Protein AF-0000000083613100 (afdb_homodimer)

Radius of gyration: 30.92 Å; Cα contacts (8 Å, |Δi|>4): 1248; chains: 2; bounding box: 52×83×76 Å

Solvent-accessible surface area (backbone atoms only — not comparable to full-atom values): 35142 Å² total; per-residue (Å²): 84,44,52,25,60,31,28,33,54,62,70,62,57,34,44,69,66,48,49,52,54,50,50,53,39,46,33,73,80,54,63,74,85,48,59,84,34,21,65,67,31,42,52,52,51,52,51,52,50,52,49,50,63,70,57,37,67,88,26,70,76,56,47,46,48,36,51,52,37,32,59,75,71,59,33,40,35,40,19,44,22,39,60,48,69,30,19,52,89,39,50,68,63,48,61,70,55,36,42,48,74,46,82,67,61,6,48,52,44,38,53,48,46,62,43,36,30,75,40,54,58,67,58,52,52,53,50,55,61,70,44,27,64,63,35,42,76,72,63,25,42,57,36,45,40,34,34,37,71,55,52,94,91,39,60,68,62,50,52,58,71,59,53,95,57,89,41,16,33,33,34,30,32,71,58,52,60,92,22,40,52,68,80,38,78,94,49,46,71,57,57,77,77,48,60,55,63,60,50,52,52,52,50,49,52,50,53,41,50,49,51,70,62,69,77,43,56,26,41,43,42,80,57,53,76,38,42,79,59,67,63,60,69,64,79,78,40,48,67,59,45,47,52,42,29,50,46,26,43,76,59,70,31,30,32,40,44,27,42,38,37,33,80,74,37,84,47,53,42,40,18,45,44,73,68,50,42,52,48,28,53,75,64,59,45,48,38,30,44,29,17,58,18,60,46,40,75,37,52,52,50,60,47,67,59,51,51,51,52,40,44,76,71,67,48,54,57,31,51,40,62,53,72,67,36,80,43,78,38,54,43,66,131,83,42,53,24,61,31,30,34,55,63,71,62,58,35,44,69,65,48,48,53,53,50,51,52,38,46,34,73,79,56,63,73,86,47,60,85,34,21,66,67,30,42,53,52,50,52,50,51,50,51,50,48,63,70,57,38,65,87,26,69,76,56,48,46,47,36,51,52,38,32,58,75,70,56,34,41,36,42,19,43,21,41,58,46,70,32,17,51,89,41,48,67,64,49,61,69,57,36,41,49,74,46,81,67,62,5,47,51,45,38,52,48,48,62,42,37,31,74,41,52,60,68,58,53,53,52,52,54,61,71,44,28,64,63,35,42,76,70,64,26,44,57,38,47,40,35,34,36,72,56,51,95,90,39,59,68,63,49,53,58,71,60,53,95,59,88,42,16,35,32,32,30,32,71,57,52,60,96,22,42,53,68,79,37,77,92,50,46,71,58,59,78,77,48,61,53,66,60,50,50,51,53,50,49,52,49,52,39,51,50,51,68,63,68,76,43,55,26,40,45,41,80,56,54,76,38,43,80,58,68,62,61,68,64,78,78,41,48,68,60,45,47,51,42,29,51,44,27,43,74,58,69,32,31,33,38,43,27,42,38,38,34,79,73,37,83,48,51,43,41,17,46,44,73,70,48,42,52,47,26,52,76,65,59,45,48,39,29,44,28,18,56,16,60,46,41,74,36,52,52,50,60,46,68,59,50,50,51,52,39,44,76,69,68,48,53,56,31,51,42,62,52,72,65,36,78,43,79,38,52,44,66,134

Foldseek 3Di:
DFAAAAEELFDDPPDVVSLVVQLVLCCVPVNDPDDPPDPVSVVVSVVSVVVDVVQGSLHPVQVVLLLVLCVVVVHQEYHYEHEPLQAPLCVVVLPVQAQLDDPPQNVVVVVRSVSRNDDHPVSLLVSQVVCQVVSVVVRHGYFYEYEYEDGVVC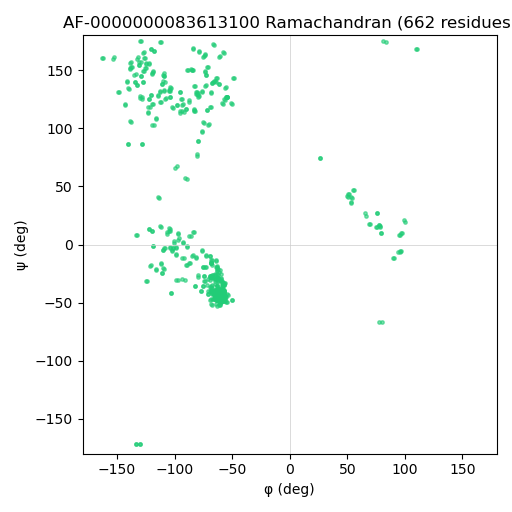LVVRLVVPPPGQGQWYEYEHQDDRNGRCLDPVCVCVLVVDDQVVSQLSLLVRLLVSLVSLSGQAYELSRCNCLAPSHDDVVVCLVSLLVSLLSCVVSVHAYEFEQCSLPPGDSNAIRPHPSSVVSNVVSPHAYAYHHNYNHSNSGCPCSVVVLVVCVVVPNFWHWDTGSHDTDTDGSPD/DFAAAAEELFDDPPDVVSLVVQLVLCCVPVNDPDDPPDPVSVVVSVVSVVVDVVQGSLHPVQVVLLLVLCVVVVHQEYHYEHEPLQAPLCVVVLPVQAQLDDPPQNVVVVVRSVSRNDDHPVSLLVSQVVCQVVSVVVRHGYFYEYEYEDGVVCLVVRLVVPPPGQGLWYEYEHQDDRNGRCLDPVCVCVLVVDDQVVSQLSLLVRLLVSLVSLSGQAYELSRCNCLAPSHDDVVVCLVSLLVSLLSCVVSVHAYEFEQCSLPPGPSNAIRPHPSSVVSNVVSPHAYAYHHNYNHSNSGCPCSVVVLVVCVVVPHFWHWDTGSHDTDTDGSPD

Organism: NCBI:txid2304605

Secondary structure (DSSP, 8-state):
-EEEEEEE----S--HHHHHHHHHHHHHHS---SPTTSHHHHHHHHHHHHHHHHH-SSSHHHHHHHHHHHHHHTEEEEEEE-BGGGBGGGHHHHHHHS--SSTTHHHHHHHHHHHH--B-HHHHHHHHHHHHHHHHHTT-EEEE--EEE--TT-HHHHHHHHTTS--S--EEE--EETTEETT-GGGGGGGGGS-HHHHHHHHHHHHHHHHHTT--SEE--TTGGGGGS----GGGGHHHHHHHHHHHHHTT-EEEEB-HHHHHSTT---BS-HHHHHHHHHHT--EEE---BSSGGGTTTTHHHHHHHHHHTT--EEEEEETTEEEEEES--/-EEEEEEE----S--HHHHHHHHHHHHHHS---SPTTSHHHHHHHHHHHHHHHHH-SSSHHHHHHHHHHHHHHTEEEEEEE-BGGGBGGGHHHHHHHS--SSTTHHHHHHHHHHHH--B-HHHHHHHHHHHHHHHHHTT-EEEE--EEE--TT-HHHHHHHHTTS--S--EEE--EETTEETT-GGGGGGGGGS-HHHHHHHHHHHHHHHHHTT--SEE--TTGGGGGS----GGGGHHHHHHHHHHHHHTT-EEEEB-HHHHHSTT---BS-HHHHHHHHHHT--EEE---BSSGGGTTTTHHHHHHHHHHTT--EEEEEETTEEEEEES--

pLDDT: mean 97.11, std 2.58, range [65.56, 98.88]

InterPro domains:
  IPR004013 PHP domain [PF02811] (65-258)
  IPR010140 Histidinol phosphate phosphatase, HisJ [PTHR21039] (51-327)
  IPR010140 Histidinol phosphate phosphatase, HisJ [TIGR01856] (63-305)
  IPR016195 Polymerase/histidinol phosphatase-like [SSF89550] (66-331)

Sequence (666 aa):
MKVDYHIHLEEGPYSLSLVEKTLKAMAWYEPNEEMHHSKKWLEKSIAIMSKRLAEGEYSQWWLDFYLKEAITKGIKEVGIVDHLYRFKETKDYFTKYMDVESTEVGTKQAKWLDQVMVRSLPDFVEFIQSQKERWASKGVQLKLGMEADYFVGGEAELESLLEGYDFDYIIGSVHFNNGWGFDNPELQHKFQEHDLHALYKDHFETVKKAAESNLFDFIAHLDNMKVFNYRPDEASLIEMYKEVARVLVEQDIATEINPGLYYRYPVKEMCPSAQFLDVLLAEGVKFTMSSDSHFPNDLGIYSNEIKEMLVKRGVTEIATFEKRQRIMKPLVDMKVDYHIHLEEGPYSLSLVEKTLKAMAWYEPNEEMHHSKKWLEKSIAIMSKRLAEGEYSQWWLDFYLKEAITKGIKEVGIVDHLYRFKETKDYFTKYMDVESTEVGTKQAKWLDQVMVRSLPDFVEFIQSQKERWASKGVQLKLGMEADYFVGGEAELESLLEGYDFDYIIGSVHFNNGWGFDNPELQHKFQEHDLHALYKDHFETVKKAAESNLFDFIAHLDNMKVFNYRPDEASLIEMYKEVARVLVEQDIATEINPGLYYRYPVKEMCPSAQFLDVLLAEGVKFTMSSDSHFPNDLGIYSNEIKEMLVKRGVTEIATFEKRQRIMKPLVD

Structure (mmCIF, N/CA/C/O backbone):
data_AF-0000000083613100-model_v1
#
loop_
_entity.id
_entity.type
_entity.pdbx_description
1 polymer Histidinol-phosphatase
#
loop_
_atom_site.group_PDB
_atom_site.id
_atom_site.type_symbol
_atom_site.label_atom_id
_atom_site.label_alt_id
_atom_site.label_comp_id
_atom_site.label_asym_id
_atom_site.label_entity_id
_atom_site.label_seq_id
_atom_site.pdbx_PDB_ins_code
_atom_site.Cartn_x
_atom_site.Cartn_y
_atom_site.Cartn_z
_atom_site.occupancy
_atom_site.B_iso_or_equiv
_atom_site.auth_seq_id
_atom_site.auth_comp_id
_atom_site.auth_asym_id
_atom_site.auth_atom_id
_atom_site.pdbx_PDB_model_num
ATOM 1 N N . MET A 1 1 ? -4.531 22.047 31.219 1 91.56 1 MET A N 1
ATOM 2 C CA . MET A 1 1 ? -5.5 21.672 30.188 1 91.56 1 MET A CA 1
ATOM 3 C C . MET A 1 1 ? -4.793 21.172 28.938 1 91.56 1 MET A C 1
ATOM 5 O O . MET A 1 1 ? -3.656 21.562 28.672 1 91.56 1 MET A O 1
ATOM 9 N N . LYS A 1 2 ? -5.332 20.266 28.234 1 94.94 2 LYS A N 1
ATOM 10 C CA . LYS A 1 2 ? -4.832 19.781 26.953 1 94.94 2 LYS A CA 1
ATOM 11 C C . LYS A 1 2 ? -5.66 20.344 25.797 1 94.94 2 LYS A C 1
ATOM 13 O O . LYS A 1 2 ? -6.895 20.359 25.875 1 94.94 2 LYS A O 1
ATOM 18 N N . VAL A 1 3 ? -4.969 20.797 24.812 1 98.31 3 VAL A N 1
ATOM 19 C CA . VAL A 1 3 ? -5.629 21.281 23.594 1 98.31 3 VAL A CA 1
ATOM 20 C C . VAL A 1 3 ? -4.953 20.688 22.359 1 98.31 3 VAL A C 1
ATOM 22 O O . VAL A 1 3 ? -3.855 20.125 22.453 1 98.31 3 VAL A O 1
ATOM 25 N N . ASP A 1 4 ? -5.594 20.672 21.266 1 98.69 4 ASP A N 1
ATOM 26 C CA . ASP A 1 4 ? -5.059 20.359 19.953 1 98.69 4 ASP A CA 1
ATOM 27 C C . ASP A 1 4 ? -5.594 21.312 18.891 1 98.69 4 ASP A C 1
ATOM 29 O O . ASP A 1 4 ? -6.738 21.188 18.453 1 98.69 4 ASP A O 1
ATOM 33 N N . TYR A 1 5 ? -4.805 22.219 18.453 1 98.75 5 TYR A N 1
ATOM 34 C CA . TYR A 1 5 ? -5.293 23.312 17.625 1 98.75 5 TYR A CA 1
ATOM 35 C C . TYR A 1 5 ? -4.914 23.094 16.172 1 98.75 5 TYR A C 1
ATOM 37 O O . TYR A 1 5 ? -5.059 24 15.344 1 98.75 5 TYR A O 1
ATOM 45 N N . HIS A 1 6 ? -4.43 21.906 15.773 1 98.69 6 HIS A N 1
ATOM 46 C CA . HIS A 1 6 ? -3.986 21.641 14.406 1 98.69 6 HIS A CA 1
ATOM 47 C C . HIS A 1 6 ? -4.398 20.25 13.945 1 98.69 6 HIS A C 1
ATOM 49 O O . HIS A 1 6 ? -3.598 19.312 13.984 1 98.69 6 HIS A O 1
ATOM 55 N N . ILE A 1 7 ? -5.574 20.188 13.43 1 98.38 7 ILE A N 1
ATOM 56 C CA . ILE A 1 7 ? -6.164 18.953 12.953 1 98.38 7 ILE A CA 1
ATOM 57 C C . ILE A 1 7 ? -6.781 19.156 11.578 1 98.38 7 ILE A C 1
ATOM 59 O O . ILE A 1 7 ? -7.461 20.156 11.336 1 98.38 7 ILE A O 1
ATOM 63 N N . HIS A 1 8 ? -6.574 18.234 10.734 1 98.25 8 HIS A N 1
ATOM 64 C CA . HIS A 1 8 ? -7.094 18.344 9.375 1 98.25 8 HIS A CA 1
ATOM 65 C C . HIS A 1 8 ? -8.227 17.359 9.141 1 98.25 8 HIS A C 1
ATOM 67 O O . HIS A 1 8 ? -8.203 16.234 9.664 1 98.25 8 HIS A O 1
ATOM 73 N N . LEU A 1 9 ? -9.18 17.766 8.359 1 97.44 9 LEU A N 1
ATOM 74 C CA . LEU A 1 9 ? -10.172 16.844 7.809 1 97.44 9 LEU A CA 1
ATOM 75 C C . LEU A 1 9 ? -9.844 16.5 6.359 1 97.44 9 LEU A C 1
ATOM 77 O O . LEU A 1 9 ? -10.523 15.672 5.746 1 97.44 9 LEU A O 1
ATOM 81 N N . GLU A 1 10 ? -8.781 17.156 5.879 1 93.62 10 GLU A N 1
ATOM 82 C CA . GLU A 1 10 ? -8.398 17.047 4.473 1 93.62 10 GLU A CA 1
ATOM 83 C C . GLU A 1 10 ? -8.188 15.594 4.066 1 93.62 10 GLU A C 1
ATOM 85 O O . GLU A 1 10 ? -7.629 14.805 4.836 1 93.62 10 GLU A O 1
ATOM 90 N N . GLU A 1 11 ? -8.758 15.344 2.91 1 88.38 11 GLU A N 1
ATOM 91 C CA . GLU A 1 11 ? -8.531 14.055 2.266 1 88.38 11 GLU A CA 1
ATOM 92 C C . GLU A 1 11 ? -7.852 14.227 0.91 1 88.38 11 GLU A C 1
ATOM 94 O O . GLU A 1 11 ? -8 15.266 0.263 1 88.38 11 GLU A O 1
ATOM 99 N N . GLY A 1 12 ? -7.043 13.234 0.553 1 84.81 12 GLY A N 1
ATOM 100 C CA . GLY A 1 12 ? -6.426 13.219 -0.764 1 84.81 12 GLY A CA 1
ATOM 101 C C . GLY A 1 12 ? -4.93 13.469 -0.726 1 84.81 12 GLY A C 1
ATOM 102 O O . GLY A 1 12 ? -4.406 13.992 0.261 1 84.81 12 GLY A O 1
ATOM 103 N N . PRO A 1 13 ? -4.383 13.219 -1.803 1 92.75 13 PRO A N 1
ATOM 104 C CA . PRO A 1 13 ? -4.91 12.508 -2.973 1 92.75 13 PRO A CA 1
ATOM 105 C C . PRO A 1 13 ? -5.555 11.172 -2.611 1 92.75 13 PRO A C 1
ATOM 107 O O . PRO A 1 13 ? -5.176 10.547 -1.616 1 92.75 13 PRO A O 1
ATOM 110 N N . TYR A 1 14 ? -6.609 10.867 -3.311 1 95.56 14 TYR A N 1
ATOM 111 C CA . TYR A 1 14 ? -7.355 9.641 -3.07 1 95.56 14 TYR A CA 1
ATOM 112 C C . TYR A 1 14 ? -6.617 8.43 -3.639 1 95.56 14 TYR A C 1
ATOM 114 O O . TYR A 1 14 ? -6.742 8.125 -4.828 1 95.56 14 TYR A O 1
ATOM 122 N N . SER A 1 15 ? -5.891 7.75 -2.756 1 94.12 15 SER A N 1
ATOM 123 C CA . SER A 1 15 ? -5.008 6.645 -3.096 1 94.12 15 SER A CA 1
ATOM 124 C C . SER A 1 15 ? -5.273 5.43 -2.211 1 94.12 15 SER A C 1
ATOM 126 O O . SER A 1 15 ? -6.09 5.496 -1.289 1 94.12 15 SER A O 1
ATOM 128 N N . LEU A 1 16 ? -4.598 4.352 -2.502 1 93.31 16 LEU A N 1
ATOM 129 C CA . LEU A 1 16 ? -4.719 3.172 -1.653 1 93.31 16 LEU A CA 1
ATOM 130 C C . LEU A 1 16 ? -4.082 3.414 -0.289 1 93.31 16 LEU A C 1
ATOM 132 O O . LEU A 1 16 ? -4.504 2.828 0.71 1 93.31 16 LEU A O 1
ATOM 136 N N . SER A 1 17 ? -3.119 4.293 -0.315 1 93.56 17 SER A N 1
ATOM 137 C CA . SER A 1 17 ? -2.564 4.703 0.97 1 93.56 17 SER A CA 1
ATOM 138 C C . SER A 1 17 ? -3.621 5.375 1.841 1 93.56 17 SER A C 1
ATOM 140 O O . SER A 1 17 ? -3.688 5.125 3.047 1 93.56 17 SER A O 1
ATOM 142 N N . LEU A 1 18 ? -4.375 6.199 1.241 1 95.25 18 LEU A N 1
ATOM 143 C CA . LEU A 1 18 ? -5.473 6.82 1.972 1 95.25 18 LEU A CA 1
ATOM 144 C C . LEU A 1 18 ? -6.441 5.766 2.496 1 95.25 18 LEU A C 1
ATOM 146 O O . LEU A 1 18 ? -6.934 5.875 3.623 1 95.25 18 LEU A O 1
ATOM 150 N N . VAL A 1 19 ? -6.699 4.762 1.677 1 96.38 19 VAL A N 1
ATOM 151 C CA . VAL A 1 19 ? -7.59 3.68 2.084 1 96.38 19 VAL A CA 1
ATOM 152 C C . VAL A 1 19 ? -7.02 2.979 3.316 1 96.38 19 VAL A C 1
ATOM 154 O O . VAL A 1 19 ? -7.73 2.768 4.301 1 96.38 19 VAL A O 1
ATOM 157 N N . GLU A 1 20 ? -5.781 2.637 3.217 1 95.81 20 GLU A N 1
ATOM 158 C CA . GLU A 1 20 ? -5.117 1.958 4.324 1 95.81 20 GLU A CA 1
ATOM 159 C C . GLU A 1 20 ? -5.215 2.775 5.609 1 95.81 20 GLU A C 1
ATOM 161 O O . GLU A 1 20 ? -5.551 2.24 6.668 1 95.81 20 GLU A O 1
ATOM 166 N N . LYS A 1 21 ? -4.941 4.051 5.57 1 95.94 21 LYS A N 1
ATOM 167 C CA . LYS A 1 21 ? -4.973 4.922 6.742 1 95.94 21 LYS A CA 1
ATOM 168 C C . LYS A 1 21 ? -6.395 5.074 7.273 1 95.94 21 LYS A C 1
ATOM 170 O O . LYS A 1 21 ? -6.605 5.137 8.484 1 95.94 21 LYS A O 1
ATOM 175 N N . THR A 1 22 ? -7.324 5.188 6.383 1 96.62 22 THR A N 1
ATOM 176 C CA . THR A 1 22 ? -8.727 5.301 6.777 1 96.62 22 THR A CA 1
ATOM 177 C C . THR A 1 22 ? -9.18 4.043 7.512 1 96.62 22 THR A C 1
ATOM 179 O O . THR A 1 22 ? -9.828 4.129 8.555 1 96.62 22 THR A O 1
ATOM 182 N N . LEU A 1 23 ? -8.828 2.908 6.949 1 96.44 23 LEU A N 1
ATOM 183 C CA . LEU A 1 23 ? -9.219 1.646 7.562 1 96.44 23 LEU A CA 1
ATOM 184 C C . LEU A 1 23 ? -8.57 1.487 8.938 1 96.44 23 LEU A C 1
ATOM 186 O O . LEU A 1 23 ? -9.203 0.979 9.867 1 96.44 23 LEU A O 1
ATOM 190 N N . LYS A 1 24 ? -7.324 1.855 9.047 1 95.94 24 LYS A N 1
ATOM 191 C CA . LYS A 1 24 ? -6.656 1.833 10.344 1 95.94 24 LYS A CA 1
ATOM 192 C C . LYS A 1 24 ? -7.387 2.711 11.359 1 95.94 24 LYS A C 1
ATOM 194 O O . LYS A 1 24 ? -7.605 2.301 12.5 1 95.94 24 LYS A O 1
ATOM 199 N N . ALA A 1 25 ? -7.723 3.904 10.945 1 96.88 25 ALA A N 1
ATOM 200 C CA . ALA A 1 25 ? -8.445 4.828 11.812 1 96.88 25 ALA A CA 1
ATOM 201 C C . ALA A 1 25 ? -9.781 4.238 12.25 1 96.88 25 ALA A C 1
ATOM 203 O O . ALA A 1 25 ? -10.141 4.293 13.422 1 96.88 25 ALA A O 1
ATOM 204 N N . MET A 1 26 ? -10.516 3.676 11.297 1 96.12 26 MET A N 1
ATOM 205 C CA . MET A 1 26 ? -11.828 3.104 11.602 1 96.12 26 MET A CA 1
ATOM 206 C C . MET A 1 26 ? -11.695 1.919 12.555 1 96.12 26 MET A C 1
ATOM 208 O O . MET A 1 26 ? -12.5 1.765 13.477 1 96.12 26 MET A O 1
ATOM 212 N N . ALA A 1 27 ? -10.672 1.113 12.32 1 95.62 27 ALA A N 1
ATOM 213 C CA . ALA A 1 27 ? -10.453 -0.068 13.156 1 95.62 27 ALA A CA 1
ATOM 214 C C . ALA A 1 27 ? -10.141 0.324 14.594 1 95.62 27 ALA A C 1
ATOM 216 O O . ALA A 1 27 ? -10.422 -0.438 15.523 1 95.62 27 ALA A O 1
ATOM 217 N N . TRP A 1 28 ? -9.539 1.486 14.75 1 95.38 28 TRP A N 1
ATOM 218 C CA . TRP A 1 28 ? -9.242 2.012 16.078 1 95.38 28 TRP A CA 1
ATOM 219 C C . TRP A 1 28 ? -10.516 2.152 16.906 1 95.38 28 TRP A C 1
ATOM 221 O O . TRP A 1 28 ? -10.5 1.922 18.125 1 95.38 28 TRP A O 1
ATOM 231 N N . TYR A 1 29 ? -11.594 2.461 16.312 1 95.69 29 TYR A N 1
ATOM 232 C CA . TYR A 1 29 ? -12.852 2.709 17.016 1 95.69 29 TYR A CA 1
ATOM 233 C C . TYR A 1 29 ? -13.789 1.516 16.891 1 95.69 29 TYR A C 1
ATOM 235 O O . TYR A 1 29 ? -14.516 1.186 17.828 1 95.69 29 TYR A O 1
ATOM 243 N N . GLU A 1 30 ? -13.805 1.007 15.711 1 94.69 30 GLU A N 1
ATOM 244 C CA . GLU A 1 30 ? -14.633 -0.152 15.391 1 94.69 30 GLU A CA 1
ATOM 245 C C . GLU A 1 30 ? -13.812 -1.251 14.727 1 94.69 30 GLU A C 1
ATOM 247 O O . GLU A 1 30 ? -13.82 -1.387 13.5 1 94.69 30 GLU A O 1
ATOM 252 N N . PRO A 1 31 ? -13.211 -2.068 15.555 1 94.62 31 PRO A N 1
ATOM 253 C CA . PRO A 1 31 ? -12.336 -3.102 15.008 1 94.62 31 PRO A CA 1
ATOM 254 C C . PRO A 1 31 ? -13.078 -4.086 14.102 1 94.62 31 PRO A C 1
ATOM 256 O O . PRO A 1 31 ? -14.227 -4.438 14.383 1 94.62 31 PRO A O 1
ATOM 259 N N . ASN A 1 32 ? -12.484 -4.426 13.031 1 93.94 32 ASN A N 1
ATOM 260 C CA . ASN A 1 32 ? -12.945 -5.527 12.195 1 93.94 32 ASN A CA 1
ATOM 261 C C . ASN A 1 32 ? -12.68 -6.879 12.852 1 93.94 32 ASN A C 1
ATOM 263 O O . ASN A 1 32 ? -11.523 -7.281 13 1 93.94 32 ASN A O 1
ATOM 267 N N . GLU A 1 33 ? -13.695 -7.648 13.203 1 95.06 33 GLU A N 1
ATOM 268 C CA . GLU A 1 33 ? -13.562 -8.859 14 1 95.06 33 GLU A CA 1
ATOM 269 C C . GLU A 1 33 ? -13.211 -10.062 13.133 1 95.06 33 GLU A C 1
ATOM 271 O O . GLU A 1 33 ? -12.859 -11.125 13.641 1 95.06 33 GLU A O 1
ATOM 276 N N . GLU A 1 34 ? -13.266 -9.914 11.875 1 95.12 34 GLU A N 1
ATOM 277 C CA . GLU A 1 34 ? -12.93 -11.008 10.969 1 95.12 34 GLU A CA 1
ATOM 278 C C . GLU A 1 34 ? -11.43 -11.289 10.984 1 95.12 34 GLU A C 1
ATOM 280 O O . GLU A 1 34 ? -10.625 -10.406 11.297 1 95.12 34 GLU A O 1
ATOM 285 N N . MET A 1 35 ? -11.062 -12.523 10.68 1 93.38 35 MET A N 1
ATOM 286 C CA . MET A 1 35 ? -9.648 -12.875 10.57 1 93.38 35 MET A CA 1
ATOM 287 C C . MET A 1 35 ? -8.938 -11.969 9.578 1 93.38 35 MET A C 1
ATOM 289 O O . MET A 1 35 ? -9.391 -11.812 8.438 1 93.38 35 MET A O 1
ATOM 293 N N . HIS A 1 36 ? -7.844 -11.359 10.031 1 94.31 36 HIS A N 1
ATOM 294 C CA . HIS A 1 36 ? -7.074 -10.453 9.188 1 94.31 36 HIS A CA 1
ATOM 295 C C . HIS A 1 36 ? -6.656 -11.125 7.883 1 94.31 36 HIS A C 1
ATOM 297 O O . HIS A 1 36 ? -6.191 -12.266 7.895 1 94.31 36 HIS A O 1
ATOM 303 N N . HIS A 1 37 ? -6.945 -10.516 6.723 1 95.06 37 HIS A N 1
ATOM 304 C CA . HIS A 1 37 ? -6.594 -10.93 5.367 1 95.06 37 HIS A CA 1
ATOM 305 C C . HIS A 1 37 ? -7.469 -12.094 4.91 1 95.06 37 HIS A C 1
ATOM 307 O O . HIS A 1 37 ? -7.113 -12.812 3.969 1 95.06 37 HIS A O 1
ATOM 313 N N . SER A 1 38 ? -8.547 -12.383 5.559 1 95.31 38 SER A N 1
ATOM 314 C CA . SER A 1 38 ? -9.586 -13.25 5.016 1 95.31 38 SER A CA 1
ATOM 315 C C . SER A 1 38 ? -10.461 -12.508 4.016 1 95.31 38 SER A C 1
ATOM 317 O O . SER A 1 38 ? -10.43 -11.273 3.949 1 95.31 38 SER A O 1
ATOM 319 N N . LYS A 1 39 ? -11.234 -13.219 3.26 1 94.19 39 LYS A N 1
ATOM 320 C CA . LYS A 1 39 ? -12.156 -12.602 2.307 1 94.19 39 LYS A CA 1
ATOM 321 C C . LYS A 1 39 ? -13.195 -11.734 3.021 1 94.19 39 LYS A C 1
ATOM 323 O O . LYS A 1 39 ? -13.469 -10.609 2.602 1 94.19 39 LYS A O 1
ATOM 328 N N . LYS A 1 40 ? -13.703 -12.281 4.129 1 95.31 40 LYS A N 1
ATOM 329 C CA . LYS A 1 40 ? -14.703 -11.555 4.898 1 95.31 40 LYS A CA 1
ATOM 330 C C . LYS A 1 40 ? -14.133 -10.258 5.457 1 95.31 40 LYS A C 1
ATOM 332 O O . LYS A 1 40 ? -14.812 -9.227 5.496 1 95.31 40 LYS A O 1
ATOM 337 N N . TRP A 1 41 ? -12.883 -10.297 5.891 1 97.06 41 TRP A N 1
ATOM 338 C CA . TRP A 1 41 ? -12.203 -9.109 6.391 1 97.06 41 TRP A CA 1
ATOM 339 C C . TRP A 1 41 ? -12.117 -8.039 5.312 1 97.06 41 TRP A C 1
ATOM 341 O O . TRP A 1 41 ? -12.414 -6.863 5.57 1 97.06 41 TRP A O 1
ATOM 351 N N . LEU A 1 42 ? -11.727 -8.422 4.113 1 97 42 LEU A N 1
ATOM 352 C CA . LEU A 1 42 ? -11.594 -7.453 3.029 1 97 42 LEU A CA 1
ATOM 353 C C . LEU A 1 42 ? -12.961 -6.922 2.604 1 97 42 LEU A C 1
ATOM 355 O O . LEU A 1 42 ? -13.102 -5.73 2.318 1 97 42 LEU A O 1
ATOM 359 N N . GLU A 1 43 ? -13.984 -7.785 2.535 1 96.62 43 GLU A N 1
ATOM 360 C CA . GLU A 1 43 ? -15.336 -7.348 2.195 1 96.62 43 GLU A CA 1
ATOM 361 C C . GLU A 1 43 ? -15.828 -6.273 3.158 1 96.62 43 GLU A C 1
ATOM 363 O O . GLU A 1 43 ? -16.359 -5.25 2.73 1 96.62 43 GLU A O 1
ATOM 368 N N . LYS A 1 44 ? -15.648 -6.516 4.402 1 96.81 44 LYS A N 1
ATOM 369 C CA . LYS A 1 44 ? -16.047 -5.539 5.41 1 96.81 44 LYS A CA 1
ATOM 370 C C . LYS A 1 44 ? -15.242 -4.254 5.281 1 96.81 44 LYS A C 1
ATOM 372 O O . LYS A 1 44 ? -15.781 -3.156 5.43 1 96.81 44 LYS A O 1
ATOM 377 N N . SER A 1 45 ? -13.953 -4.379 5.023 1 97.12 45 SER A N 1
ATOM 378 C CA . SER A 1 45 ? -13.078 -3.223 4.844 1 97.12 45 SER A CA 1
ATOM 379 C C . SER A 1 45 ? -13.531 -2.359 3.674 1 97.12 45 SER A C 1
ATOM 381 O O . SER A 1 45 ? -13.586 -1.133 3.785 1 97.12 45 SER A O 1
ATOM 383 N N . ILE A 1 46 ? -13.883 -3.033 2.572 1 96.88 46 ILE A N 1
ATOM 384 C CA . ILE A 1 46 ? -14.359 -2.33 1.385 1 96.88 46 ILE A CA 1
ATOM 385 C C . ILE A 1 46 ? -15.672 -1.625 1.695 1 96.88 46 ILE A C 1
ATOM 387 O O . ILE A 1 46 ? -15.898 -0.495 1.256 1 96.88 46 ILE A O 1
ATOM 391 N N . ALA A 1 47 ? -16.516 -2.277 2.404 1 96 47 ALA A N 1
ATOM 392 C CA . ALA A 1 47 ? -17.797 -1.68 2.795 1 96 47 ALA A CA 1
ATOM 393 C C . ALA A 1 47 ? -17.578 -0.436 3.652 1 96 47 ALA A C 1
ATOM 395 O O . ALA A 1 47 ? -18.25 0.582 3.461 1 96 47 ALA A O 1
ATOM 396 N N . ILE A 1 48 ? -16.703 -0.505 4.594 1 95.69 48 ILE A N 1
ATOM 397 C CA . ILE A 1 48 ? -16.375 0.621 5.461 1 95.69 48 ILE A CA 1
ATOM 398 C C . ILE A 1 48 ? -15.852 1.784 4.621 1 95.69 48 ILE A C 1
ATOM 400 O O . ILE A 1 48 ? -16.25 2.934 4.828 1 95.69 48 ILE A O 1
ATOM 404 N N . MET A 1 49 ? -14.977 1.486 3.684 1 96.31 49 MET A N 1
ATOM 405 C CA . MET A 1 49 ? -14.414 2.533 2.834 1 96.31 49 MET A CA 1
ATOM 406 C C . MET A 1 49 ? -15.5 3.166 1.964 1 96.31 49 MET A C 1
ATOM 408 O O . MET A 1 49 ? -15.492 4.379 1.746 1 96.31 49 MET A O 1
ATOM 412 N N . SER A 1 50 ? -16.422 2.348 1.455 1 96.25 50 SER A N 1
ATOM 413 C CA . SER A 1 50 ? -17.547 2.871 0.684 1 96.25 50 SER A CA 1
ATOM 414 C C . SER A 1 50 ? -18.375 3.854 1.507 1 96.25 50 SER A C 1
ATOM 416 O O . SER A 1 50 ? -18.734 4.926 1.02 1 96.25 50 SER A O 1
ATOM 418 N N . LYS A 1 51 ? -18.625 3.469 2.688 1 95.88 51 LYS A N 1
ATOM 419 C CA . LYS A 1 51 ? -19.375 4.355 3.58 1 95.88 51 LYS A CA 1
ATOM 420 C C . LYS A 1 51 ? -18.594 5.648 3.83 1 95.88 51 LYS A C 1
ATOM 422 O O . LYS A 1 51 ? -19.172 6.742 3.766 1 95.88 51 LYS A O 1
ATOM 427 N N . ARG A 1 52 ? -17.312 5.531 4.105 1 96.19 52 ARG A N 1
ATOM 428 C CA . ARG A 1 52 ? -16.469 6.691 4.359 1 96.19 52 ARG A CA 1
ATOM 429 C C . ARG A 1 52 ? -16.5 7.656 3.178 1 96.19 52 ARG A C 1
ATOM 431 O O . ARG A 1 52 ? -16.594 8.875 3.365 1 96.19 52 ARG A O 1
ATOM 438 N N . LEU A 1 53 ? -16.422 7.145 1.989 1 95.88 53 LEU A N 1
ATOM 439 C CA . LEU A 1 53 ? -16.422 7.98 0.794 1 95.88 53 LEU A CA 1
ATOM 440 C C . LEU A 1 53 ? -17.781 8.633 0.595 1 95.88 53 LEU A C 1
ATOM 442 O O . LEU A 1 53 ? -17.875 9.789 0.171 1 95.88 53 LEU A O 1
ATOM 446 N N . ALA A 1 54 ? -18.812 7.898 0.911 1 95.69 54 ALA A N 1
ATOM 447 C CA . ALA A 1 54 ? -20.172 8.414 0.761 1 95.69 54 ALA A CA 1
ATOM 448 C C . ALA A 1 54 ? -20.438 9.547 1.745 1 95.69 54 ALA A C 1
ATOM 450 O O . ALA A 1 54 ? -21.062 10.555 1.393 1 95.69 54 ALA A O 1
ATOM 451 N N . GLU A 1 55 ? -19.984 9.391 2.975 1 95.62 55 GLU A N 1
ATOM 452 C CA . GLU A 1 55 ? -20.203 10.406 4.004 1 95.62 55 GLU A CA 1
ATOM 453 C C . GLU A 1 55 ? -19.359 11.648 3.73 1 95.62 55 GLU A C 1
ATOM 455 O O . GLU A 1 55 ? -19.844 12.773 3.9 1 95.62 55 GLU A O 1
ATOM 460 N N . GLY A 1 56 ? -18.078 11.383 3.279 1 93.38 56 GLY A N 1
ATOM 461 C CA . GLY A 1 56 ? -17.188 12.5 3.01 1 93.38 56 GLY A CA 1
ATOM 462 C C . GLY A 1 56 ? -16.484 13.016 4.254 1 93.38 56 GLY A C 1
ATOM 463 O O . GLY A 1 56 ? -16.781 12.57 5.363 1 93.38 56 GLY A O 1
ATOM 464 N N . GLU A 1 57 ? -15.578 13.953 4.062 1 94 57 GLU A N 1
ATOM 465 C CA . GLU A 1 57 ? -14.742 14.453 5.152 1 94 57 GLU A CA 1
ATOM 466 C C . GLU A 1 57 ? -15.508 15.461 6.004 1 94 57 GLU A C 1
ATOM 468 O O . GLU A 1 57 ? -15.211 15.633 7.191 1 94 57 GLU A O 1
ATOM 473 N N . TYR A 1 58 ? -16.516 16.172 5.371 1 96.44 58 TYR A N 1
ATOM 474 C CA . TYR A 1 58 ? -17.344 17.125 6.113 1 96.44 58 TYR A CA 1
ATOM 475 C C . TYR A 1 58 ? -18.672 16.484 6.516 1 96.44 58 TYR A C 1
ATOM 477 O O . TYR A 1 58 ? -19.734 16.922 6.059 1 96.44 58 TYR A O 1
ATOM 485 N N . SER A 1 59 ? -18.625 15.547 7.371 1 97.19 59 SER A N 1
ATOM 486 C CA . SER A 1 59 ? -19.812 14.867 7.875 1 97.19 59 SER A CA 1
ATOM 487 C C . SER A 1 59 ? -19.75 14.688 9.391 1 97.19 59 SER A C 1
ATOM 489 O O . SER A 1 59 ? -18.672 14.516 9.953 1 97.19 59 SER A O 1
ATOM 491 N N . GLN A 1 60 ? -20.891 14.773 9.961 1 97.94 60 GLN A N 1
ATOM 492 C CA . GLN A 1 60 ? -20.984 14.531 11.398 1 97.94 60 GLN A CA 1
ATOM 493 C C . GLN A 1 60 ? -20.453 13.148 11.758 1 97.94 60 GLN A C 1
ATOM 495 O O . GLN A 1 60 ? -19.797 12.977 12.781 1 97.94 60 GLN A O 1
ATOM 500 N N . TRP A 1 61 ? -20.797 12.172 10.922 1 97.25 61 TRP A N 1
ATOM 501 C CA . TRP A 1 61 ? -20.375 10.797 11.164 1 97.25 61 TRP A CA 1
ATOM 502 C C . TRP A 1 61 ? -18.859 10.711 11.336 1 97.25 61 TRP A C 1
ATOM 504 O O . TRP A 1 61 ? -18.359 10.125 12.297 1 97.25 61 TRP A O 1
ATOM 514 N N . TRP A 1 62 ? -18.141 11.273 10.469 1 97.31 62 TRP A N 1
ATOM 515 C CA . TRP A 1 62 ? -16.672 11.227 10.484 1 97.31 62 TRP A CA 1
ATOM 516 C C . TRP A 1 62 ? -16.125 12.078 11.617 1 97.31 62 TRP A C 1
ATOM 518 O O . TRP A 1 62 ? -15.219 11.641 12.344 1 97.31 62 TRP A O 1
ATOM 528 N N . LEU A 1 63 ? -16.688 13.25 11.812 1 98.25 63 LEU A N 1
ATOM 529 C CA . LEU A 1 63 ? -16.219 14.172 12.836 1 98.25 63 LEU A CA 1
ATOM 530 C C . LEU A 1 63 ? -16.438 13.594 14.227 1 98.25 63 LEU A C 1
ATOM 532 O O . LEU A 1 63 ? -15.703 13.906 15.164 1 98.25 63 LEU A O 1
ATOM 536 N N . ASP A 1 64 ? -17.406 12.711 14.367 1 98.06 64 ASP A N 1
ATOM 537 C CA . ASP A 1 64 ? -17.703 12.078 15.648 1 98.06 64 ASP A CA 1
ATOM 538 C C . ASP A 1 64 ? -16.516 11.242 16.141 1 98.06 64 ASP A C 1
ATOM 540 O O . ASP A 1 64 ? -16.281 11.125 17.344 1 98.06 64 ASP A O 1
ATOM 544 N N . PHE A 1 65 ? -15.766 10.68 15.25 1 98.19 65 PHE A N 1
ATOM 545 C CA . PHE A 1 65 ? -14.602 9.898 15.656 1 98.19 65 PHE A CA 1
ATOM 546 C C . PHE A 1 65 ? -13.531 10.812 16.266 1 98.19 65 PHE A C 1
ATOM 548 O O . PHE A 1 65 ? -12.82 10.414 17.188 1 98.19 65 PHE A O 1
ATOM 555 N N . TYR A 1 66 ? -13.414 12.039 15.727 1 98.56 66 TYR A N 1
ATOM 556 C CA . TYR A 1 66 ? -12.516 13.023 16.328 1 98.56 66 TYR A CA 1
ATOM 557 C C . TYR A 1 66 ? -12.969 13.398 17.734 1 98.56 66 TYR A C 1
ATOM 559 O O . TYR A 1 66 ? -12.164 13.461 18.656 1 98.56 66 TYR A O 1
ATOM 567 N N . LEU A 1 67 ? -14.242 13.625 17.844 1 98.69 67 LEU A N 1
ATOM 568 C CA . LEU A 1 67 ? -14.812 13.969 19.141 1 98.69 67 LEU A CA 1
ATOM 569 C C . LEU A 1 67 ? -14.555 12.867 20.156 1 98.69 67 LEU A C 1
ATOM 571 O O . LEU A 1 67 ? -14.109 13.133 21.281 1 98.69 67 LEU A O 1
ATOM 575 N N . LYS A 1 68 ? -14.812 11.648 19.734 1 98.25 68 LYS A N 1
ATOM 576 C CA . LYS A 1 68 ? -14.578 10.508 20.609 1 98.25 68 LYS A CA 1
ATOM 577 C C . LYS A 1 68 ? -13.125 10.461 21.078 1 98.25 68 LYS A C 1
ATOM 579 O O . LYS A 1 68 ? -12.852 10.219 22.266 1 98.25 68 LYS A O 1
ATOM 584 N N . GLU A 1 69 ? -12.227 10.664 20.172 1 98.5 69 GLU A N 1
ATOM 585 C CA . GLU A 1 69 ? -10.812 10.625 20.5 1 98.5 69 GLU A CA 1
ATOM 586 C C . GLU A 1 69 ? -10.438 11.75 21.453 1 98.5 69 GLU A C 1
ATOM 588 O O . GLU A 1 69 ? -9.664 11.539 22.391 1 98.5 69 GLU A O 1
ATOM 593 N N . ALA A 1 70 ? -10.953 12.953 21.203 1 98.62 70 ALA A N 1
ATOM 594 C CA . ALA A 1 70 ? -10.703 14.094 22.078 1 98.62 70 ALA A CA 1
ATOM 595 C C . ALA A 1 70 ? -11.148 13.797 23.5 1 98.62 70 ALA A C 1
ATOM 597 O O . ALA A 1 70 ? -10.414 14.047 24.453 1 98.62 70 ALA A O 1
ATOM 598 N N . ILE A 1 71 ? -12.352 13.258 23.609 1 98.44 71 ILE A N 1
ATOM 599 C CA . ILE A 1 71 ? -12.906 12.922 24.922 1 98.44 71 ILE A CA 1
ATOM 600 C C . ILE A 1 71 ? -12.031 11.883 25.609 1 98.44 71 ILE A C 1
ATOM 602 O O . ILE A 1 71 ? -11.664 12.031 26.766 1 98.44 71 ILE A O 1
ATOM 606 N N . THR A 1 72 ? -11.672 10.852 24.891 1 97.75 72 THR A N 1
ATOM 607 C CA . THR A 1 72 ? -10.867 9.758 25.422 1 97.75 72 THR A CA 1
ATOM 608 C C . THR A 1 72 ? -9.531 10.273 25.953 1 97.75 72 THR A C 1
ATOM 610 O O . THR A 1 72 ? -9.047 9.812 26.984 1 97.75 72 THR A O 1
ATOM 613 N N . LYS A 1 73 ? -8.961 11.266 25.359 1 97.56 73 LYS A N 1
ATOM 614 C CA . LYS A 1 73 ? -7.617 11.727 25.703 1 97.56 73 LYS A CA 1
ATOM 615 C C . LYS A 1 73 ? -7.676 12.945 26.625 1 97.56 73 LYS A C 1
ATOM 617 O O . LYS A 1 73 ? -6.637 13.492 27 1 97.56 73 LYS A O 1
ATOM 622 N N . GLY A 1 74 ? -8.891 13.359 26.875 1 97.38 74 GLY A N 1
ATOM 623 C CA . GLY A 1 74 ? -9.078 14.469 27.812 1 97.38 74 GLY A CA 1
ATOM 624 C C . GLY A 1 74 ? -8.727 15.812 27.203 1 97.38 74 GLY A C 1
ATOM 625 O O . GLY A 1 74 ? -8.281 16.719 27.906 1 97.38 74 GLY A O 1
ATOM 626 N N . ILE A 1 75 ? -8.828 15.977 25.906 1 98.31 75 ILE A N 1
ATOM 627 C CA . ILE A 1 75 ? -8.57 17.234 25.219 1 98.31 75 ILE A CA 1
ATOM 628 C C . ILE A 1 75 ? -9.789 18.141 25.344 1 98.31 75 ILE A C 1
ATOM 630 O O . ILE A 1 75 ? -10.914 17.734 25.047 1 98.31 75 ILE A O 1
ATOM 634 N N . LYS A 1 76 ? -9.562 19.391 25.734 1 97.94 76 LYS A N 1
ATOM 635 C CA . LYS A 1 76 ? -10.68 20.266 26.078 1 97.94 76 LYS A CA 1
ATOM 636 C C . LYS A 1 76 ? -11.031 21.188 24.922 1 97.94 76 LYS A C 1
ATOM 638 O O . LYS A 1 76 ? -12.172 21.625 24.797 1 97.94 76 LYS A O 1
ATOM 643 N N . GLU A 1 77 ? -10.078 21.547 24.125 1 98.69 77 GLU A N 1
ATOM 644 C CA . GLU A 1 77 ? -10.297 22.375 22.938 1 98.69 77 GLU A CA 1
ATOM 645 C C . GLU A 1 77 ? -9.641 21.75 21.719 1 98.69 77 GLU A C 1
ATOM 647 O O . GLU A 1 77 ? -8.492 21.312 21.766 1 98.69 77 GLU A O 1
ATOM 652 N N . VAL A 1 78 ? -10.414 21.594 20.688 1 98.88 78 VAL A N 1
ATOM 653 C CA . VAL A 1 78 ? -9.961 21.016 19.422 1 98.88 78 VAL A CA 1
ATOM 654 C C . VAL A 1 78 ? -10.141 22.031 18.297 1 98.88 78 VAL A C 1
ATOM 656 O O . VAL A 1 78 ? -11.227 22.578 18.109 1 98.88 78 VAL A O 1
ATOM 659 N N . GLY A 1 79 ? -9.047 22.359 17.656 1 98.75 79 GLY A N 1
ATOM 660 C CA . GLY A 1 79 ? -9.094 23.234 16.5 1 98.75 79 GLY A CA 1
ATOM 661 C C . GLY A 1 79 ? -8.992 22.484 15.188 1 98.75 79 GLY A C 1
ATOM 662 O O . GLY A 1 79 ? -7.992 21.812 14.93 1 98.75 79 GLY A O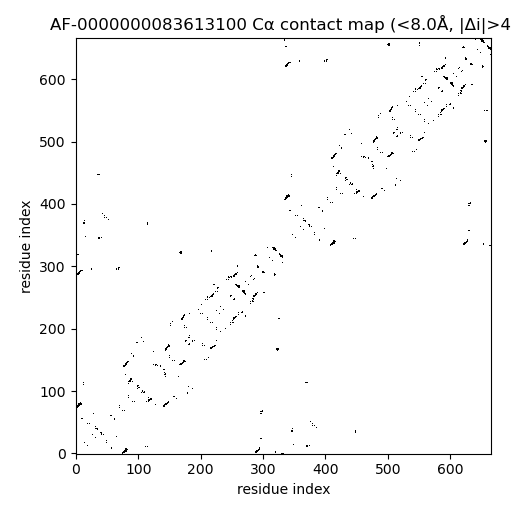 1
ATOM 663 N N . ILE A 1 80 ? -9.984 22.547 14.375 1 98.69 80 ILE A N 1
ATOM 664 C CA . ILE A 1 80 ? -9.969 21.953 13.039 1 98.69 80 ILE A CA 1
ATOM 665 C C . ILE A 1 80 ? -9.523 23 12.016 1 98.69 80 ILE A C 1
ATOM 667 O O . ILE A 1 80 ? -10.055 24.109 11.969 1 98.69 80 ILE A O 1
ATOM 671 N N . VAL A 1 81 ? -8.523 22.562 11.352 1 97.94 81 VAL A N 1
ATOM 672 C CA . VAL A 1 81 ? -8.055 23.391 10.25 1 97.94 81 VAL A CA 1
ATOM 673 C C . VAL A 1 81 ? -8 22.562 8.969 1 97.94 81 VAL A C 1
ATOM 675 O O . VAL A 1 81 ? -8.227 21.344 9 1 97.94 81 VAL A O 1
ATOM 678 N N . ASP A 1 82 ? -7.984 23.125 7.777 1 96.75 82 ASP A N 1
ATOM 679 C CA . ASP A 1 82 ? -7.551 22.516 6.52 1 96.75 82 ASP A CA 1
ATOM 680 C C . ASP A 1 82 ? -6.578 23.438 5.777 1 96.75 82 ASP A C 1
ATOM 682 O O . ASP A 1 82 ? -6.473 24.625 6.094 1 96.75 82 ASP A O 1
ATOM 686 N N . HIS A 1 83 ? -5.793 22.828 4.996 1 98.06 83 HIS A N 1
ATOM 687 C CA . HIS A 1 83 ? -4.895 23.656 4.191 1 98.06 83 HIS A CA 1
ATOM 688 C C . HIS A 1 83 ? -5.672 24.547 3.227 1 98.06 83 HIS A C 1
ATOM 690 O O . HIS A 1 83 ? -6.652 24.094 2.621 1 98.06 83 HIS A O 1
ATOM 696 N N . LEU A 1 84 ? -5.168 25.656 3.086 1 97.94 84 LEU A N 1
ATOM 697 C CA . LEU A 1 84 ? -5.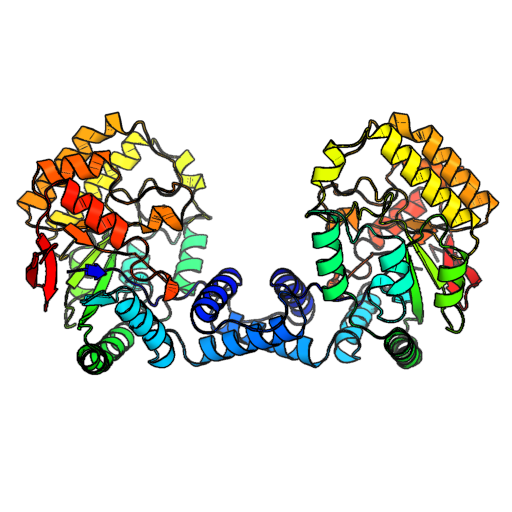82 26.641 2.225 1 97.94 84 LEU A CA 1
ATOM 698 C C . LEU A 1 84 ? -5.859 26.156 0.78 1 97.94 84 LEU A C 1
ATOM 700 O O . LEU A 1 84 ? -6.801 26.453 0.043 1 97.94 84 LEU A O 1
ATOM 704 N N . TYR A 1 85 ? -4.93 25.328 0.336 1 97.5 85 TYR A N 1
ATOM 705 C CA . TYR A 1 85 ? -4.836 24.906 -1.055 1 97.5 85 TYR A CA 1
ATOM 706 C C . TYR A 1 85 ? -5.957 23.922 -1.402 1 97.5 85 TYR A C 1
ATOM 708 O O . TYR A 1 85 ? -6.172 23.609 -2.576 1 97.5 85 TYR A O 1
ATOM 716 N N . ARG A 1 86 ? -6.668 23.484 -0.429 1 97.62 86 ARG A N 1
ATOM 717 C CA . ARG A 1 86 ? -7.742 22.516 -0.667 1 97.62 86 ARG A CA 1
ATOM 718 C C . ARG A 1 86 ? -8.938 23.188 -1.34 1 97.62 86 ARG A C 1
ATOM 720 O O . ARG A 1 86 ? -9.812 22.516 -1.885 1 97.62 86 ARG A O 1
ATOM 727 N N . PHE A 1 87 ? -9.016 24.516 -1.246 1 98.31 87 PHE A N 1
ATOM 728 C CA . PHE A 1 87 ? -10.258 25.219 -1.564 1 98.31 87 PHE A CA 1
ATOM 729 C C . PHE A 1 87 ? -10.172 25.891 -2.936 1 98.31 87 PHE A C 1
ATOM 731 O O . PHE A 1 87 ? -9.188 26.578 -3.236 1 98.31 87 PHE A O 1
ATOM 738 N N . LYS A 1 88 ? -11.227 25.703 -3.678 1 98.19 88 LYS A N 1
ATOM 739 C CA . LYS A 1 88 ? -11.289 26.203 -5.047 1 98.19 88 LYS A CA 1
ATOM 740 C C . LYS A 1 88 ? -11.133 27.719 -5.086 1 98.19 88 LYS A C 1
ATOM 742 O O . LYS A 1 88 ? -10.578 28.266 -6.043 1 98.19 88 LYS A O 1
ATOM 747 N N . GLU A 1 89 ? -11.523 28.406 -4.09 1 98.06 89 GLU A N 1
ATOM 748 C CA . GLU A 1 89 ? -11.508 29.859 -4.012 1 98.06 89 GLU A CA 1
ATOM 749 C C . GLU A 1 89 ? -10.078 30.391 -3.957 1 98.06 89 GLU A C 1
ATOM 751 O O . GLU A 1 89 ? -9.844 31.594 -4.148 1 98.06 89 GLU A O 1
ATOM 756 N N . THR A 1 90 ? -9.125 29.531 -3.725 1 98.44 90 THR A N 1
ATOM 757 C CA . THR A 1 90 ? -7.758 29.984 -3.5 1 98.44 90 THR A CA 1
ATOM 758 C C . THR A 1 90 ? -6.879 29.688 -4.711 1 98.44 90 THR A C 1
ATOM 760 O O . THR A 1 90 ? -5.66 29.859 -4.656 1 98.44 90 THR A O 1
ATOM 763 N N . LYS A 1 91 ? -7.441 29.266 -5.828 1 97.75 91 LYS A N 1
ATOM 764 C CA . LYS A 1 91 ? -6.734 28.797 -7.016 1 97.75 91 LYS A CA 1
ATOM 765 C C . LYS A 1 91 ? -5.738 29.844 -7.516 1 97.75 91 LYS A C 1
ATOM 767 O O . LYS A 1 91 ? -4.578 29.516 -7.781 1 97.75 91 LYS A O 1
ATOM 772 N N . ASP A 1 92 ? -6.133 31.094 -7.578 1 98.44 92 ASP A N 1
ATOM 773 C CA . ASP A 1 92 ? -5.281 32.156 -8.117 1 98.44 92 ASP A CA 1
ATOM 774 C C . ASP A 1 92 ? -4.047 32.375 -7.238 1 98.44 92 ASP A C 1
ATOM 776 O O . ASP A 1 92 ? -2.941 32.562 -7.75 1 98.44 92 ASP A O 1
ATOM 780 N N . TYR A 1 93 ? -4.258 32.344 -5.984 1 98.62 93 TYR A N 1
ATOM 781 C CA . TYR A 1 93 ? -3.17 32.531 -5.027 1 98.62 93 TYR A CA 1
ATOM 782 C C . TYR A 1 93 ? -2.119 31.438 -5.184 1 98.62 93 TYR A C 1
ATOM 784 O O . TYR A 1 93 ? -0.93 31.734 -5.336 1 98.62 93 TYR A O 1
ATOM 792 N N . PHE A 1 94 ? -2.492 30.219 -5.336 1 98.69 94 PHE A N 1
ATOM 793 C CA . PHE A 1 94 ? -1.55 29.109 -5.363 1 98.69 94 PHE A CA 1
ATOM 794 C C . PHE A 1 94 ? -0.931 28.953 -6.746 1 98.69 94 PHE A C 1
ATOM 796 O O . PHE A 1 94 ? 0.253 28.625 -6.871 1 98.69 94 PHE A O 1
ATOM 803 N N . THR A 1 95 ? -1.686 29.203 -7.777 1 98.25 95 THR A N 1
ATOM 804 C CA . THR A 1 95 ? -1.117 29.078 -9.117 1 98.25 95 THR A CA 1
ATOM 805 C C . THR A 1 95 ? -0.096 30.188 -9.367 1 98.25 95 THR A C 1
ATOM 807 O O . THR A 1 95 ? 0.835 30.016 -10.156 1 98.25 95 THR A O 1
ATOM 810 N N . LYS A 1 96 ? -0.286 31.297 -8.688 1 98.31 96 LYS A N 1
ATOM 811 C CA . LYS A 1 96 ? 0.618 32.438 -8.844 1 98.31 96 LYS A CA 1
ATOM 812 C C . LYS A 1 96 ? 1.94 32.188 -8.125 1 98.31 96 LYS A C 1
ATOM 814 O O . LYS A 1 96 ? 3.006 32.531 -8.633 1 98.31 96 LYS A O 1
ATOM 819 N N . TYR A 1 97 ? 1.884 31.516 -6.977 1 98.44 97 TYR A N 1
ATOM 820 C CA . TYR A 1 97 ? 3.061 31.531 -6.117 1 98.44 97 TYR A CA 1
ATOM 821 C C . TYR A 1 97 ? 3.711 30.141 -6.059 1 98.44 97 TYR A C 1
ATOM 823 O O . TYR A 1 97 ? 4.875 30.016 -5.676 1 98.44 97 TYR A O 1
ATOM 831 N N . MET A 1 98 ? 3.014 29.078 -6.465 1 98.06 98 MET A N 1
ATOM 832 C CA . MET A 1 98 ? 3.611 27.75 -6.645 1 98.06 98 MET A CA 1
ATOM 833 C C . MET A 1 98 ? 4.254 27.641 -8.023 1 98.06 98 MET A C 1
ATOM 835 O O . MET A 1 98 ? 3.83 28.297 -8.969 1 98.06 98 MET A O 1
ATOM 839 N N . ASP A 1 99 ? 5.266 26.844 -8.094 1 97.69 99 ASP A N 1
ATOM 840 C CA . ASP A 1 99 ? 5.715 26.438 -9.422 1 97.69 99 ASP A CA 1
ATOM 841 C C . ASP A 1 99 ? 4.777 25.406 -10.031 1 97.69 99 ASP A C 1
ATOM 843 O O . ASP A 1 99 ? 4.832 24.219 -9.68 1 97.69 99 ASP A O 1
ATOM 847 N N . VAL A 1 100 ? 3.969 25.859 -11 1 97.69 100 VAL A N 1
ATOM 848 C CA . VAL A 1 100 ? 3.012 24.953 -11.625 1 97.69 100 VAL A CA 1
ATOM 849 C C . VAL A 1 100 ? 3.25 24.906 -13.133 1 97.69 100 VAL A C 1
ATOM 851 O O . VAL A 1 100 ? 2.391 24.453 -13.891 1 97.69 100 VAL A O 1
ATOM 854 N N . GLU A 1 101 ? 4.41 25.438 -13.562 1 95.62 101 GLU A N 1
ATOM 855 C CA . GLU A 1 101 ? 4.594 25.578 -15.008 1 95.62 101 GLU A CA 1
ATOM 856 C C . GLU A 1 101 ? 5.863 24.875 -15.477 1 95.62 101 GLU A C 1
ATOM 858 O O . GLU A 1 101 ? 5.973 24.484 -16.641 1 95.62 101 GLU A O 1
ATOM 863 N N . SER A 1 102 ? 6.863 24.859 -14.555 1 95.12 102 SER A N 1
ATOM 864 C CA . SER A 1 102 ? 8.125 24.266 -14.984 1 95.12 102 SER A CA 1
ATOM 865 C C . SER A 1 102 ? 7.938 22.797 -15.375 1 95.12 102 SER A C 1
ATOM 867 O O . SER A 1 102 ? 6.938 22.172 -15.008 1 95.12 102 SER A O 1
ATOM 869 N N . THR A 1 103 ? 9.023 22.438 -16.125 1 90.75 103 THR A N 1
ATOM 870 C CA . THR A 1 103 ? 8.969 21.047 -16.578 1 90.75 103 THR A CA 1
ATOM 871 C C . THR A 1 103 ? 9.25 20.094 -15.43 1 90.75 103 THR A C 1
ATOM 873 O O . THR A 1 103 ? 10.133 20.328 -14.617 1 90.75 103 THR A O 1
ATOM 876 N N . GLU A 1 104 ? 8.531 19.031 -15.266 1 88.69 104 GLU A N 1
ATOM 877 C CA . GLU A 1 104 ? 8.633 17.938 -14.297 1 88.69 104 GLU A CA 1
ATOM 878 C C . GLU A 1 104 ? 8.031 18.344 -12.953 1 88.69 104 GLU A C 1
ATOM 880 O O . GLU A 1 104 ? 6.883 18.016 -12.656 1 88.69 104 GLU A O 1
ATOM 885 N N . VAL A 1 105 ? 8.812 19.438 -12.242 1 91.94 105 VAL A N 1
ATOM 886 C CA . VAL A 1 105 ? 8.344 19.844 -10.922 1 91.94 105 VAL A CA 1
ATOM 887 C C . VAL A 1 105 ? 6.992 20.547 -11.039 1 91.94 105 VAL A C 1
ATOM 889 O O . VAL A 1 105 ? 6.043 20.188 -10.336 1 91.94 105 VAL A O 1
ATOM 892 N N . GLY A 1 106 ? 6.949 21.516 -11.898 1 96.56 106 GLY A N 1
ATOM 893 C CA . GLY A 1 106 ? 5.73 22.281 -12.086 1 96.56 106 GLY A CA 1
ATOM 894 C C . GLY A 1 106 ? 4.555 21.438 -12.531 1 96.56 106 GLY A C 1
ATOM 895 O O . GLY A 1 106 ? 3.441 21.594 -12.031 1 96.56 106 GLY A O 1
ATOM 896 N N . THR A 1 107 ? 4.824 20.578 -13.477 1 96.06 107 THR A N 1
ATOM 897 C CA . THR A 1 107 ? 3.775 19.703 -13.984 1 96.06 107 THR A CA 1
ATOM 898 C C . THR A 1 107 ? 3.252 18.797 -12.883 1 96.06 107 THR A C 1
ATOM 900 O O . THR A 1 107 ? 2.041 18.594 -12.758 1 96.06 107 THR A O 1
ATOM 903 N N . LYS A 1 108 ? 4.105 18.234 -12.133 1 95.69 108 LYS A N 1
ATOM 904 C CA . LYS A 1 108 ? 3.723 17.375 -11.023 1 95.69 108 LYS A CA 1
ATOM 905 C C . LYS A 1 108 ? 2.922 18.141 -9.977 1 95.69 108 LYS A C 1
ATOM 907 O O . LYS A 1 108 ? 1.919 17.641 -9.461 1 95.69 108 LYS A O 1
ATOM 912 N N . GLN A 1 109 ? 3.352 19.375 -9.656 1 97.75 109 GLN A N 1
ATOM 913 C CA . GLN A 1 109 ? 2.66 20.188 -8.656 1 97.75 109 GLN A CA 1
ATOM 914 C C . GLN A 1 109 ? 1.299 20.641 -9.164 1 97.75 109 GLN A C 1
ATOM 916 O O . GLN A 1 109 ? 0.337 20.719 -8.398 1 97.75 109 GLN A O 1
ATOM 921 N N . ALA A 1 110 ? 1.243 20.938 -10.477 1 97.5 110 ALA A N 1
ATOM 922 C CA . ALA A 1 110 ? -0.041 21.328 -11.062 1 97.5 110 ALA A CA 1
ATOM 923 C C . ALA A 1 110 ? -1.046 20.172 -10.969 1 97.5 110 ALA A C 1
ATOM 925 O O . ALA A 1 110 ? -2.201 20.391 -10.586 1 97.5 110 ALA A O 1
ATOM 926 N N . LYS A 1 111 ? -0.626 19.031 -11.344 1 94.81 111 LYS A N 1
ATOM 927 C CA . LYS A 1 111 ? -1.479 17.859 -11.25 1 94.81 111 LYS A CA 1
ATOM 928 C C . LYS A 1 111 ? -1.916 17.609 -9.812 1 94.81 111 LYS A C 1
ATOM 930 O O . LYS A 1 111 ? -3.09 17.328 -9.547 1 94.81 111 LYS A O 1
ATOM 935 N N . TRP A 1 112 ? -0.998 17.703 -8.891 1 96.06 112 TRP A N 1
ATOM 936 C CA . TRP A 1 112 ? -1.29 17.516 -7.473 1 96.06 112 TRP A CA 1
ATOM 937 C C . TRP A 1 112 ? -2.332 18.531 -6.996 1 96.06 112 TRP A C 1
ATOM 939 O O . TRP A 1 112 ? -3.299 18.156 -6.328 1 96.06 112 TRP A O 1
ATOM 949 N N . LEU A 1 113 ? -2.102 19.75 -7.316 1 97.12 113 LEU A N 1
ATOM 950 C CA . LEU A 1 113 ? -3.01 20.812 -6.902 1 97.12 113 LEU A CA 1
ATOM 951 C C . LEU A 1 113 ? -4.426 20.547 -7.402 1 97.12 113 LEU A C 1
ATOM 953 O O . LEU A 1 113 ? -5.395 20.703 -6.656 1 97.12 113 LEU A O 1
ATOM 957 N N . ASP A 1 114 ? -4.535 20.031 -8.648 1 95.69 114 ASP A N 1
ATOM 958 C CA . ASP A 1 114 ? -5.832 19.703 -9.227 1 95.69 114 ASP A CA 1
ATOM 959 C C . ASP A 1 114 ? -6.504 18.578 -8.438 1 95.69 114 ASP A C 1
ATOM 961 O O . ASP A 1 114 ? -7.73 18.547 -8.312 1 95.69 114 ASP A O 1
ATOM 965 N N . GLN A 1 115 ? -5.746 17.719 -7.957 1 94.62 115 GLN A N 1
ATOM 966 C CA . GLN A 1 115 ? -6.262 16.547 -7.25 1 94.62 115 GLN A CA 1
ATOM 967 C C . GLN A 1 115 ? -6.781 16.922 -5.867 1 94.62 115 GLN A C 1
ATOM 969 O O . GLN A 1 115 ? -7.703 16.297 -5.348 1 94.62 115 GLN A O 1
ATOM 974 N N . VAL A 1 116 ? -6.203 18.016 -5.293 1 95.62 116 VAL A N 1
ATOM 975 C CA . VAL A 1 116 ? -6.492 18.234 -3.881 1 95.62 116 VAL A CA 1
ATOM 976 C C . VAL A 1 116 ? -7.363 19.469 -3.721 1 95.62 116 VAL A C 1
ATOM 978 O O . VAL A 1 116 ? -8.031 19.641 -2.697 1 95.62 116 VAL A O 1
ATOM 981 N N . MET A 1 117 ? -7.324 20.406 -4.66 1 97.19 117 MET A N 1
ATOM 982 C CA . MET A 1 117 ? -8.125 21.625 -4.59 1 97.19 117 MET A CA 1
ATOM 983 C C . MET A 1 117 ? -9.555 21.375 -5.051 1 97.19 117 MET A C 1
ATOM 985 O O . MET A 1 117 ? -9.945 21.781 -6.141 1 97.19 117 MET A O 1
ATOM 989 N N . VAL A 1 118 ? -10.367 20.734 -4.195 1 95.5 118 VAL A N 1
ATOM 990 C CA . VAL A 1 118 ? -11.633 20.203 -4.676 1 95.5 118 VAL A CA 1
ATOM 991 C C . VAL A 1 118 ? -12.758 20.594 -3.715 1 95.5 118 VAL A C 1
ATOM 993 O O . VAL A 1 118 ? -13.898 20.156 -3.877 1 95.5 118 VAL A O 1
ATOM 996 N N . ARG A 1 119 ? -12.492 21.438 -2.736 1 97.31 119 ARG A N 1
ATOM 997 C CA . ARG A 1 119 ? -13.5 21.766 -1.737 1 97.31 119 ARG A CA 1
ATOM 998 C C . ARG A 1 119 ? -13.852 23.25 -1.778 1 97.31 119 ARG A C 1
ATOM 1000 O O . ARG A 1 119 ? -13.195 24.016 -2.471 1 97.31 119 ARG A O 1
ATOM 1007 N N . SER A 1 120 ? -14.969 23.516 -1.081 1 97.75 120 SER A N 1
ATOM 1008 C CA . SER A 1 120 ? -15.43 24.891 -0.926 1 97.75 120 SER A CA 1
ATOM 1009 C C . SER A 1 120 ? -15.133 25.422 0.472 1 97.75 120 SER A C 1
ATOM 1011 O O . SER A 1 120 ? -15.5 24.797 1.471 1 97.75 120 SER A O 1
ATOM 1013 N N . LEU A 1 121 ? -14.453 26.609 0.493 1 97.88 121 LEU A N 1
ATOM 1014 C CA . LEU A 1 121 ? -14.094 27.219 1.771 1 97.88 121 LEU A CA 1
ATOM 1015 C C . LEU A 1 121 ? -15.344 27.562 2.578 1 97.88 121 LEU A C 1
ATOM 1017 O O . LEU A 1 121 ? -15.438 27.219 3.76 1 97.88 121 LEU A O 1
ATOM 1021 N N . PRO A 1 122 ? -16.359 28.125 1.964 1 98 122 PRO A N 1
ATOM 1022 C CA . PRO A 1 122 ? -17.578 28.391 2.736 1 98 122 PRO A CA 1
ATOM 1023 C C . PRO A 1 122 ? -18.219 27.109 3.295 1 98 122 PRO A C 1
ATOM 1025 O O . PRO A 1 122 ? -18.703 27.109 4.426 1 98 122 PRO A O 1
ATOM 1028 N N . ASP A 1 123 ? -18.203 26 2.504 1 97.5 123 ASP A N 1
ATOM 1029 C CA . ASP A 1 123 ? -18.766 24.734 2.971 1 97.5 123 ASP A CA 1
ATOM 1030 C C . ASP A 1 123 ? -18.016 24.219 4.199 1 97.5 123 ASP A C 1
ATOM 1032 O O . ASP A 1 123 ? -18.641 23.703 5.133 1 97.5 123 ASP A O 1
ATOM 1036 N N . PHE A 1 124 ? -16.766 24.344 4.16 1 98.12 124 PHE A N 1
ATOM 1037 C CA . PHE A 1 124 ? -15.938 23.938 5.285 1 98.12 124 PHE A CA 1
ATOM 1038 C C . PHE A 1 124 ? -16.281 24.734 6.535 1 98.12 124 PHE A C 1
ATOM 1040 O O . PHE A 1 124 ? -16.547 24.156 7.594 1 98.12 124 PHE A O 1
ATOM 1047 N N . VAL A 1 125 ? -16.281 26.031 6.402 1 98.38 125 VAL A N 1
ATOM 1048 C CA . VAL A 1 125 ? -16.547 26.938 7.512 1 98.38 125 VAL A CA 1
ATOM 1049 C C . VAL A 1 125 ? -17.938 26.672 8.078 1 98.38 125 VAL A C 1
ATOM 1051 O O . VAL A 1 125 ? -18.109 26.516 9.297 1 98.38 125 VAL A O 1
ATOM 1054 N N . GLU A 1 126 ? -18.891 26.594 7.176 1 98.12 126 GLU A N 1
ATOM 1055 C CA . GLU A 1 126 ? -20.266 26.359 7.602 1 98.12 126 GLU A CA 1
ATOM 1056 C C . GLU A 1 126 ? -20.406 25.031 8.344 1 98.12 126 GLU A C 1
ATOM 1058 O O . GLU A 1 126 ? -21.078 24.953 9.367 1 98.12 126 GLU A O 1
ATOM 1063 N N . PHE A 1 127 ? -19.75 24.047 7.859 1 98.44 127 PHE A N 1
ATOM 1064 C CA . PHE A 1 127 ? -19.844 22.719 8.477 1 98.44 127 PHE A CA 1
ATOM 1065 C C . PHE A 1 127 ? -19.281 22.75 9.891 1 98.44 127 PHE A C 1
ATOM 1067 O O . PHE A 1 127 ? -19.953 22.344 10.836 1 98.44 127 PHE A O 1
ATOM 1074 N N . ILE A 1 128 ? -18.062 23.266 10.07 1 98.69 128 ILE A N 1
ATOM 1075 C CA . ILE A 1 128 ? -17.438 23.266 11.391 1 98.69 128 ILE A CA 1
ATOM 1076 C C . ILE A 1 128 ? -18.25 24.109 12.359 1 98.69 128 ILE A C 1
ATOM 1078 O O . ILE A 1 128 ? -18.484 23.719 13.5 1 98.69 128 ILE A O 1
ATOM 1082 N N . GLN A 1 129 ? -18.688 25.266 11.867 1 98.5 129 GLN A N 1
ATOM 1083 C CA . GLN A 1 129 ? -19.5 26.125 12.711 1 98.5 129 GLN A CA 1
ATOM 1084 C C . GLN A 1 129 ? -20.75 25.391 13.211 1 98.5 129 GLN A C 1
ATOM 1086 O O . GLN A 1 129 ? -21.109 25.484 14.383 1 98.5 129 GLN A O 1
ATOM 1091 N N . SER A 1 130 ? -21.344 24.625 12.359 1 98.56 130 SER A N 1
ATOM 1092 C CA . SER A 1 130 ? -22.594 23.922 12.664 1 98.56 130 SER A CA 1
ATOM 1093 C C . SER A 1 130 ? -22.375 22.844 13.719 1 98.56 130 SER A C 1
ATOM 1095 O O . SER A 1 130 ? -23.328 22.359 14.328 1 98.56 130 SER A O 1
ATOM 1097 N N . GLN A 1 131 ? -21.141 22.453 13.922 1 98.62 131 GLN A N 1
ATOM 1098 C CA . GLN A 1 131 ? -20.875 21.328 14.805 1 98.62 131 GLN A CA 1
ATOM 1099 C C . GLN A 1 131 ? -20.469 21.812 16.203 1 98.62 131 GLN A C 1
ATOM 1101 O O . GLN A 1 131 ? -20.422 21.016 17.141 1 98.62 131 GLN A O 1
ATOM 1106 N N . LYS A 1 132 ? -20.234 23.141 16.438 1 98.62 132 LYS A N 1
ATOM 1107 C CA . LYS A 1 132 ? -19.641 23.688 17.656 1 98.62 132 LYS A CA 1
ATOM 1108 C C . LYS A 1 132 ? -20.531 23.406 18.859 1 98.62 132 LYS A C 1
ATOM 1110 O O . LYS A 1 132 ? -20.031 22.953 19.906 1 98.62 132 LYS A O 1
ATOM 1115 N N . GLU A 1 133 ? -21.766 23.594 18.766 1 98.56 133 GLU A N 1
ATOM 1116 C CA . GLU A 1 133 ? -22.672 23.422 19.906 1 98.56 133 GLU A CA 1
ATOM 1117 C C . GLU A 1 133 ? -22.719 21.969 20.375 1 98.56 133 GLU A C 1
ATOM 1119 O O . GLU A 1 133 ? -22.719 21.688 21.562 1 98.56 133 GLU A O 1
ATOM 1124 N N . ARG A 1 134 ? -22.797 21.141 19.422 1 98.19 134 ARG A N 1
ATOM 1125 C CA . ARG A 1 134 ? -22.844 19.719 19.734 1 98.19 134 ARG A CA 1
ATOM 1126 C C . ARG A 1 134 ? -21.578 19.297 20.484 1 98.19 134 ARG A C 1
ATOM 1128 O O . ARG A 1 134 ? -21.656 18.547 21.453 1 98.19 134 ARG A O 1
ATOM 1135 N N . TRP A 1 135 ? -20.469 19.719 20.047 1 98.75 135 TRP A N 1
ATOM 1136 C CA . TRP A 1 135 ? -19.219 19.391 20.703 1 98.75 135 TRP A CA 1
ATOM 1137 C C . TRP A 1 135 ? -19.188 19.969 22.125 1 98.75 135 TRP A C 1
ATOM 1139 O O . TRP A 1 135 ? -18.797 19.281 23.062 1 98.75 135 TRP A O 1
ATOM 1149 N N . ALA A 1 136 ? -19.594 21.141 22.234 1 98.62 136 ALA A N 1
ATOM 1150 C CA . ALA A 1 136 ? -19.609 21.812 23.531 1 98.62 136 ALA A CA 1
ATOM 1151 C C . ALA A 1 136 ? -20.469 21.031 24.531 1 98.62 136 ALA A C 1
ATOM 1153 O O . ALA A 1 136 ? -20.125 20.922 25.703 1 98.62 136 ALA A O 1
ATOM 1154 N N . SER A 1 137 ? -21.562 20.547 24.047 1 98.5 137 SER A N 1
ATOM 1155 C CA . SER A 1 137 ? -22.469 19.781 24.906 1 98.5 137 SER A CA 1
ATOM 1156 C C . SER A 1 137 ? -21.812 18.516 25.422 1 98.5 137 SER A C 1
ATOM 1158 O O . SER A 1 137 ? -22.266 17.938 26.406 1 98.5 137 SER A O 1
ATOM 1160 N N . LYS A 1 138 ? -20.797 18.094 24.766 1 98.25 138 LYS A N 1
ATOM 1161 C CA . LYS A 1 138 ? -20.078 16.891 25.188 1 98.25 138 LYS A CA 1
ATOM 1162 C C . LYS A 1 138 ? -18.797 17.25 25.938 1 98.25 138 LYS A C 1
ATOM 1164 O O . LYS A 1 138 ? -17.969 16.375 26.219 1 98.25 138 LYS A O 1
ATOM 1169 N N . GLY A 1 139 ? -18.578 18.5 26.141 1 98.12 139 GLY A N 1
ATOM 1170 C CA . GLY A 1 139 ? -17.484 18.922 27 1 98.12 139 GLY A CA 1
ATOM 1171 C C . GLY A 1 139 ? -16.234 19.281 26.234 1 98.12 139 GLY A C 1
ATOM 1172 O O . GLY A 1 139 ? -15.164 19.453 26.828 1 98.12 139 GLY A O 1
ATOM 1173 N N . VAL A 1 140 ? -16.266 19.391 24.922 1 98.75 140 VAL A N 1
ATOM 1174 C CA . VAL A 1 140 ? -15.117 19.766 24.094 1 98.75 140 VAL A CA 1
ATOM 1175 C C . VAL A 1 140 ? -15.445 21.016 23.281 1 98.75 140 VAL A C 1
ATOM 1177 O O . VAL A 1 140 ? -16.484 21.062 22.625 1 98.75 140 VAL A O 1
ATOM 1180 N N . GLN A 1 141 ? -14.641 22.016 23.391 1 98.75 141 GLN A N 1
ATOM 1181 C CA . GLN A 1 141 ? -14.82 23.219 22.578 1 98.75 141 GLN A CA 1
ATOM 1182 C C . GLN A 1 141 ? -14.195 23.031 21.188 1 98.75 141 GLN A C 1
ATOM 1184 O O . GLN A 1 141 ? -12.984 22.844 21.078 1 98.75 141 GLN A O 1
ATOM 1189 N N . LEU A 1 142 ? -15.047 23.062 20.203 1 98.81 142 LEU A N 1
ATOM 1190 C CA . LEU A 1 142 ? -14.586 22.984 18.828 1 98.81 142 LEU A CA 1
ATOM 1191 C C . LEU A 1 142 ? -14.258 24.375 18.281 1 98.81 142 LEU A C 1
ATOM 1193 O O . LEU A 1 142 ? -15.07 25.297 18.391 1 98.81 142 LEU A O 1
ATOM 1197 N N . LYS A 1 143 ? -13.055 24.547 17.812 1 98.81 143 LYS A N 1
ATOM 1198 C CA . LYS A 1 143 ? -12.594 25.812 17.25 1 98.81 143 LYS A CA 1
ATOM 1199 C C . LYS A 1 143 ? -12.398 25.688 15.734 1 98.81 143 LYS A C 1
ATOM 1201 O O . LYS A 1 143 ? -11.961 24.641 15.242 1 98.81 143 LYS A O 1
ATOM 1206 N N . LEU A 1 144 ? -12.781 26.734 15.031 1 98.81 144 LEU A N 1
ATOM 1207 C CA . LEU A 1 144 ? -12.609 26.812 13.586 1 98.81 144 LEU A CA 1
ATOM 1208 C C . LEU A 1 144 ? -11.352 27.609 13.234 1 98.81 144 LEU A C 1
ATOM 1210 O O . LEU A 1 144 ? -11.219 28.766 13.625 1 98.81 144 LEU A O 1
ATOM 1214 N N . GLY A 1 145 ? -10.422 26.969 12.547 1 98.69 145 GLY A N 1
ATOM 1215 C CA . GLY A 1 145 ? -9.234 27.656 12.07 1 98.69 145 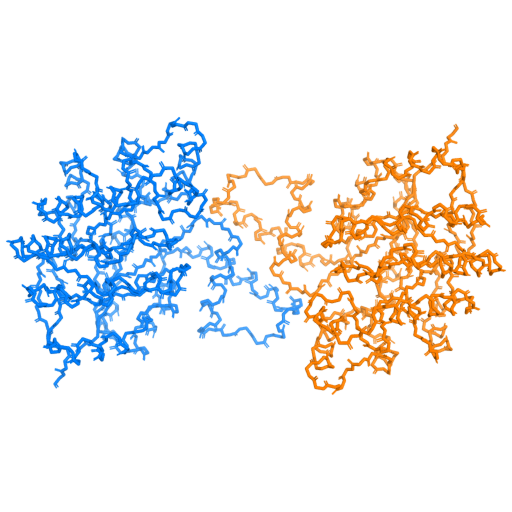GLY A CA 1
ATOM 1216 C C . GLY A 1 145 ? -8.953 27.422 10.594 1 98.69 145 GLY A C 1
ATOM 1217 O O . GLY A 1 145 ? -9.828 26.969 9.859 1 98.69 145 GLY A O 1
ATOM 1218 N N . MET A 1 146 ? -7.84 27.859 10.148 1 98.69 146 MET A N 1
ATOM 1219 C CA . MET A 1 146 ? -7.309 27.688 8.797 1 98.69 146 MET A CA 1
ATOM 1220 C C . MET A 1 146 ? -5.785 27.625 8.82 1 98.69 146 MET A C 1
ATOM 1222 O O . MET A 1 146 ? -5.137 28.375 9.539 1 98.69 146 MET A O 1
ATOM 1226 N N . GLU A 1 147 ? -5.277 26.641 8.148 1 98.81 147 GLU A N 1
ATOM 1227 C CA . GLU A 1 147 ? -3.842 26.688 7.895 1 98.81 147 GLU A CA 1
ATOM 1228 C C . GLU A 1 147 ? -3.543 27.297 6.527 1 98.81 147 GLU A C 1
ATOM 1230 O O . GLU A 1 147 ? -3.828 26.688 5.496 1 98.81 147 GLU A O 1
ATOM 1235 N N . ALA A 1 148 ? -2.928 28.438 6.59 1 98.75 148 ALA A N 1
ATOM 1236 C CA . ALA A 1 148 ? -2.703 29.203 5.367 1 98.75 148 ALA A CA 1
ATOM 1237 C C . ALA A 1 148 ? -1.218 29.25 5.02 1 98.75 148 ALA A C 1
ATOM 1239 O O . ALA A 1 148 ? -0.404 29.719 5.824 1 98.75 148 ALA A O 1
ATOM 1240 N N . ASP A 1 149 ? -0.943 28.781 3.846 1 98.69 149 ASP A N 1
ATOM 1241 C CA . ASP A 1 149 ? 0.431 28.875 3.361 1 98.69 149 ASP A CA 1
ATOM 1242 C C . ASP A 1 149 ? 0.823 30.328 3.08 1 98.69 149 ASP A C 1
ATOM 1244 O O . ASP A 1 149 ? 0.098 31.047 2.395 1 98.69 149 ASP A O 1
ATOM 1248 N N . TYR A 1 150 ? 1.947 30.641 3.607 1 98.69 150 TYR A N 1
ATOM 1249 C CA . TYR A 1 150 ? 2.477 31.984 3.371 1 98.69 150 TYR A CA 1
ATOM 1250 C C . TYR A 1 150 ? 3.445 31.984 2.195 1 98.69 150 TYR A C 1
ATOM 1252 O O . TYR A 1 150 ? 4.34 31.141 2.119 1 98.69 150 TYR A O 1
ATOM 1260 N N . PHE A 1 151 ? 3.234 32.938 1.274 1 98.69 151 PHE A N 1
ATOM 1261 C CA . PHE A 1 151 ? 4.152 33.25 0.185 1 98.69 151 PHE A CA 1
ATOM 1262 C C . PHE A 1 151 ? 4.613 34.719 0.258 1 98.69 151 PHE A C 1
ATOM 1264 O O . PHE A 1 151 ? 3.789 35.625 0.333 1 98.69 151 PHE A O 1
ATOM 1271 N N . VAL A 1 152 ? 5.977 34.875 0.2 1 98.44 152 VAL A N 1
ATOM 1272 C CA . VAL A 1 152 ? 6.52 36.219 0.188 1 98.44 152 VAL A CA 1
ATOM 1273 C C . VAL A 1 152 ? 5.934 37 -0.985 1 98.44 152 VAL A C 1
ATOM 1275 O O . VAL A 1 152 ? 5.973 36.531 -2.129 1 98.44 152 VAL A O 1
ATOM 1278 N N . GLY A 1 153 ? 5.363 38.125 -0.693 1 98 153 GLY A N 1
ATOM 1279 C CA . GLY A 1 153 ? 4.777 38.938 -1.738 1 98 153 GLY A CA 1
ATOM 1280 C C . GLY A 1 153 ? 3.295 38.688 -1.938 1 98 153 GLY A C 1
ATOM 1281 O O . GLY A 1 153 ? 2.629 39.438 -2.664 1 98 153 GLY A O 1
ATOM 1282 N N . GLY A 1 154 ? 2.734 37.688 -1.243 1 98.25 154 GLY A N 1
ATOM 1283 C CA . GLY A 1 154 ? 1.334 37.344 -1.426 1 98.25 154 GLY A CA 1
ATOM 1284 C C . GLY A 1 154 ? 0.445 37.812 -0.297 1 98.25 154 GLY A C 1
ATOM 1285 O O . GLY A 1 154 ? -0.701 37.375 -0.17 1 98.25 154 GLY A O 1
ATOM 1286 N N . GLU A 1 155 ? 0.913 38.719 0.582 1 98.38 155 GLU A N 1
ATOM 1287 C CA . GLU A 1 155 ? 0.253 39.094 1.831 1 98.38 155 GLU A CA 1
ATOM 1288 C C . GLU A 1 155 ? -1.128 39.688 1.57 1 98.38 155 GLU A C 1
ATOM 1290 O O . GLU A 1 155 ? -2.107 39.281 2.209 1 98.38 155 GLU A O 1
ATOM 1295 N N . ALA A 1 156 ? -1.193 40.562 0.647 1 98.19 156 ALA A N 1
ATOM 1296 C CA . ALA A 1 156 ? -2.461 41.25 0.374 1 98.19 156 ALA A CA 1
ATOM 1297 C C . ALA A 1 156 ? -3.504 40.25 -0.142 1 98.19 156 ALA A C 1
ATOM 1299 O O . ALA A 1 156 ? -4.664 40.281 0.278 1 98.19 156 ALA A O 1
ATOM 1300 N N . GLU A 1 157 ? -3.133 39.438 -1.057 1 98.06 157 GLU A N 1
ATOM 1301 C CA . GLU A 1 157 ? -4.043 38.406 -1.597 1 98.06 157 GLU A CA 1
ATOM 1302 C C . GLU A 1 157 ? -4.496 37.438 -0.511 1 98.06 157 GLU A C 1
ATOM 1304 O O . GLU A 1 157 ? -5.68 37.125 -0.431 1 98.06 157 GLU A O 1
ATOM 1309 N N . LEU A 1 158 ? -3.562 37.062 0.291 1 98.5 158 LEU A N 1
ATOM 1310 C CA . LEU A 1 158 ? -3.873 36.125 1.371 1 98.5 158 LEU A CA 1
ATOM 1311 C C . LEU A 1 158 ? -4.848 36.75 2.363 1 98.5 158 LEU A C 1
ATOM 1313 O O . LEU A 1 158 ? -5.816 36.094 2.779 1 98.5 158 LEU A O 1
ATOM 1317 N N . GLU A 1 159 ? -4.559 37.938 2.75 1 98.25 159 GLU A N 1
ATOM 1318 C CA . GLU A 1 159 ? -5.449 38.656 3.656 1 98.25 159 GLU A CA 1
ATOM 1319 C C . GLU A 1 159 ? -6.875 38.719 3.115 1 98.25 159 GLU A C 1
ATOM 1321 O O . GLU A 1 159 ? -7.832 38.469 3.854 1 98.25 159 GLU A O 1
ATOM 1326 N N . SER A 1 160 ? -6.988 38.969 1.865 1 98 160 SER A N 1
ATOM 1327 C CA . SER A 1 160 ? -8.297 39.062 1.221 1 98 160 SER A CA 1
ATOM 1328 C C . SER A 1 160 ? -9.008 37.719 1.252 1 98 160 SER A C 1
ATOM 1330 O O . SER A 1 160 ? -10.219 37.656 1.461 1 98 160 SER A O 1
ATOM 1332 N N . LEU A 1 161 ? -8.297 36.625 1.022 1 97.75 161 LEU A N 1
ATOM 1333 C CA . LEU A 1 161 ? -8.859 35.281 1 1 97.75 161 LEU A CA 1
ATOM 1334 C C . LEU A 1 161 ? -9.383 34.906 2.375 1 97.75 161 LEU A C 1
ATOM 1336 O O . LEU A 1 161 ? -10.367 34.156 2.48 1 97.75 161 LEU A O 1
ATOM 1340 N N . LEU A 1 162 ? -8.773 35.406 3.434 1 97.19 162 LEU A N 1
ATOM 1341 C CA . LEU A 1 162 ? -9.094 35 4.801 1 97.19 162 LEU A CA 1
ATOM 1342 C C . LEU A 1 162 ? -10.156 35.906 5.402 1 97.19 162 LEU A C 1
ATOM 1344 O O . LEU A 1 162 ? -10.75 35.562 6.434 1 97.19 162 LEU A O 1
ATOM 1348 N N . GLU A 1 163 ? -10.383 37 4.684 1 95.31 163 GLU A N 1
ATOM 1349 C CA . GLU A 1 163 ? -11.344 37.969 5.184 1 95.31 163 GLU A CA 1
ATOM 1350 C C . GLU A 1 163 ? -12.773 37.438 5.039 1 95.31 163 GLU A C 1
ATOM 1352 O O . GLU A 1 163 ? -13.086 36.719 4.094 1 95.31 163 GLU A O 1
ATOM 1357 N N . GLY A 1 164 ? -13.617 37.781 5.969 1 93.69 164 GLY A N 1
ATOM 1358 C CA . GLY A 1 164 ? -15.039 37.5 5.84 1 93.69 164 GLY A CA 1
ATOM 1359 C C . GLY A 1 164 ? -15.453 36.219 6.547 1 93.69 164 GLY A C 1
ATOM 1360 O O . GLY A 1 164 ? -16.625 35.875 6.531 1 93.69 164 GLY A O 1
ATOM 1361 N N . TYR A 1 165 ? -14.516 35.5 7.07 1 96.56 165 TYR A N 1
ATOM 1362 C CA . TYR A 1 165 ? -14.836 34.281 7.805 1 96.56 165 TYR A CA 1
ATOM 1363 C C . TYR A 1 165 ? -14.578 34.469 9.297 1 96.56 165 TYR A C 1
ATOM 1365 O O . TYR A 1 165 ? -13.656 35.156 9.695 1 96.56 165 TYR A O 1
ATOM 1373 N N . ASP A 1 166 ? -15.359 33.812 10.102 1 95.88 166 ASP A N 1
ATOM 1374 C CA . ASP A 1 166 ? -15.273 33.938 11.555 1 95.88 166 ASP A CA 1
ATOM 1375 C C . ASP A 1 166 ? -14.328 32.906 12.141 1 95.88 166 ASP A C 1
ATOM 1377 O O . ASP A 1 166 ? -14.719 32.156 13.039 1 95.88 166 ASP A O 1
ATOM 1381 N N . PHE A 1 167 ? -13.133 32.906 11.703 1 98.62 167 PHE A N 1
ATOM 1382 C CA . PHE A 1 167 ? -12.141 31.984 12.227 1 98.62 167 PHE A CA 1
ATOM 1383 C C . PHE A 1 167 ? -11.836 32.281 13.688 1 98.62 167 PHE A C 1
ATOM 1385 O O . PHE A 1 167 ? -11.758 33.438 14.094 1 98.62 167 PHE A O 1
ATOM 1392 N N . ASP A 1 168 ? -11.672 31.25 14.445 1 98.75 168 ASP A N 1
ATOM 1393 C CA . ASP A 1 168 ? -11.148 31.406 15.797 1 98.75 168 ASP A CA 1
ATOM 1394 C C . ASP A 1 168 ? -9.656 31.703 15.781 1 98.75 168 ASP A C 1
ATOM 1396 O O . ASP A 1 168 ? -9.141 32.375 16.672 1 98.75 168 ASP A O 1
ATOM 1400 N N . TYR A 1 169 ? -8.977 31.188 14.812 1 98.75 169 TYR A N 1
ATOM 1401 C CA . TYR A 1 169 ? -7.547 31.422 14.641 1 98.75 169 TYR A CA 1
ATOM 1402 C C . TYR A 1 169 ? -7.109 31.078 13.219 1 98.75 169 TYR A C 1
ATOM 1404 O O . TYR A 1 169 ? -7.824 30.375 12.492 1 98.75 169 TYR A O 1
ATOM 1412 N N . ILE A 1 170 ? -5.977 31.594 12.828 1 98.81 170 ILE A N 1
ATOM 1413 C CA . ILE A 1 170 ? -5.34 31.312 11.547 1 98.81 170 ILE A CA 1
ATOM 1414 C C . ILE A 1 170 ? -3.887 30.891 11.773 1 98.81 170 ILE A C 1
ATOM 1416 O O . ILE A 1 170 ? -3.139 31.594 12.461 1 98.81 170 ILE A O 1
ATOM 1420 N N . ILE A 1 171 ? -3.535 29.719 11.242 1 98.88 171 ILE A N 1
ATOM 1421 C CA . ILE A 1 171 ? -2.172 29.203 11.305 1 98.88 171 ILE A CA 1
ATOM 1422 C C . ILE A 1 171 ? -1.402 29.625 10.055 1 98.88 171 ILE A C 1
ATOM 1424 O O . ILE A 1 171 ? -1.857 29.391 8.93 1 98.88 171 ILE A O 1
ATOM 1428 N N . GLY A 1 172 ? -0.315 30.344 10.258 1 98.81 172 GLY A N 1
ATOM 1429 C CA . GLY A 1 172 ? 0.608 30.531 9.148 1 98.81 172 GLY A CA 1
ATOM 1430 C C . GLY A 1 172 ? 1.573 29.375 8.969 1 98.81 172 GLY A C 1
ATOM 1431 O O . GLY A 1 172 ? 2.082 28.828 9.953 1 98.81 172 GLY A O 1
ATOM 1432 N N . SER A 1 173 ? 1.775 28.953 7.734 1 98.62 173 SER A N 1
ATOM 1433 C CA . SER A 1 173 ? 2.717 27.859 7.477 1 98.62 173 SER A CA 1
ATOM 1434 C C . SER A 1 173 ? 3.559 28.141 6.238 1 98.62 173 SER A C 1
ATOM 1436 O O . SER A 1 173 ? 3.166 28.938 5.379 1 98.62 173 SER A O 1
ATOM 1438 N N . VAL A 1 174 ? 4.715 27.625 6.238 1 98.69 174 VAL A N 1
ATOM 1439 C CA . VAL A 1 174 ? 5.617 27.672 5.094 1 98.69 174 VAL A CA 1
ATOM 1440 C C . VAL A 1 174 ? 5.918 26.266 4.598 1 98.69 174 VAL A C 1
ATOM 1442 O O . VAL A 1 174 ? 6.719 25.547 5.199 1 98.69 174 VAL A O 1
ATOM 1445 N N . HIS A 1 175 ? 5.27 25.891 3.494 1 98.25 175 HIS A N 1
ATOM 1446 C CA . HIS A 1 175 ? 5.469 24.562 2.912 1 98.25 175 HIS A CA 1
ATOM 1447 C C . HIS A 1 175 ? 6.219 24.656 1.587 1 98.25 175 HIS A C 1
ATOM 1449 O O . HIS A 1 175 ? 6.578 23.625 1.004 1 98.25 175 HIS A O 1
ATOM 1455 N N . PHE A 1 176 ? 6.473 25.906 1.15 1 97.75 176 PHE A N 1
ATOM 1456 C CA . PHE A 1 176 ? 7.035 26.109 -0.178 1 97.75 176 PHE A CA 1
ATOM 1457 C C . PHE A 1 176 ? 8.281 26.984 -0.104 1 97.75 176 PHE A C 1
ATOM 1459 O O . PHE A 1 176 ? 8.336 27.938 0.674 1 97.75 176 PHE A O 1
ATOM 1466 N N . ASN A 1 177 ? 9.25 26.672 -0.845 1 96.81 177 ASN A N 1
ATOM 1467 C CA . ASN A 1 177 ? 10.422 27.5 -1.115 1 96.81 177 ASN A CA 1
ATOM 1468 C C . ASN A 1 177 ? 10.5 27.891 -2.588 1 96.81 177 ASN A C 1
ATOM 1470 O O . ASN A 1 177 ? 10.781 27.047 -3.443 1 96.81 177 ASN A O 1
ATOM 1474 N N . ASN A 1 178 ? 10.227 29.188 -2.852 1 94.31 178 ASN A N 1
ATOM 1475 C CA . ASN A 1 178 ? 10.211 29.688 -4.223 1 94.31 178 ASN A CA 1
ATOM 1476 C C . ASN A 1 178 ? 9.336 28.828 -5.125 1 94.31 178 ASN A C 1
ATOM 1478 O O . ASN A 1 178 ? 9.773 28.375 -6.184 1 94.31 178 ASN A O 1
ATOM 1482 N N . GLY A 1 179 ? 8.227 28.484 -4.613 1 96.44 179 GLY A N 1
ATOM 1483 C CA . GLY A 1 179 ? 7.219 27.781 -5.395 1 96.44 179 GLY A CA 1
ATOM 1484 C C . GLY A 1 179 ? 7.359 26.266 -5.324 1 96.44 179 GLY A C 1
ATOM 1485 O O . GLY A 1 179 ? 6.477 25.531 -5.777 1 96.44 179 GLY A O 1
ATOM 1486 N N . TRP A 1 180 ? 8.43 25.75 -4.816 1 97.56 180 TRP A N 1
ATOM 1487 C CA . TRP A 1 180 ? 8.672 24.328 -4.668 1 97.56 180 TRP A CA 1
ATOM 1488 C C . TRP A 1 180 ? 8.164 23.828 -3.32 1 97.56 180 TRP A C 1
ATOM 1490 O O . TRP A 1 180 ? 8.648 24.266 -2.27 1 97.56 180 TRP A O 1
ATOM 1500 N N . GLY A 1 181 ? 7.141 22.891 -3.385 1 97.81 181 GLY A N 1
ATOM 1501 C CA . GLY A 1 181 ? 6.715 22.234 -2.158 1 97.81 181 GLY A CA 1
ATOM 1502 C C . GLY A 1 181 ? 7.738 21.25 -1.618 1 97.81 181 GLY A C 1
ATOM 1503 O O . GLY A 1 181 ? 7.805 20.109 -2.066 1 97.81 181 GLY A O 1
ATOM 1504 N N . PHE A 1 182 ? 8.461 21.641 -0.582 1 97.62 182 PHE A N 1
ATOM 1505 C CA . PHE A 1 182 ? 9.641 20.891 -0.168 1 97.62 182 PHE A CA 1
ATOM 1506 C C . PHE A 1 182 ? 9.242 19.688 0.682 1 97.62 182 PHE A C 1
ATOM 1508 O O . PHE A 1 182 ? 10.07 18.828 0.962 1 97.62 182 PHE A O 1
ATOM 1515 N N . ASP A 1 183 ? 7.926 19.594 1.14 1 96.38 183 ASP A N 1
ATOM 1516 C CA . ASP A 1 183 ? 7.492 18.469 1.957 1 96.38 183 ASP A CA 1
ATOM 1517 C C . ASP A 1 183 ? 6.809 17.406 1.103 1 96.38 183 ASP A C 1
ATOM 1519 O O . ASP A 1 183 ? 6.191 16.484 1.633 1 96.38 183 ASP A O 1
ATOM 1523 N N . ASN A 1 184 ? 6.883 17.547 -0.214 1 94.38 184 ASN A N 1
ATOM 1524 C CA . ASN A 1 184 ? 6.395 16.531 -1.146 1 94.38 184 ASN A CA 1
ATOM 1525 C C . ASN A 1 184 ? 7.426 15.43 -1.371 1 94.38 184 ASN A C 1
ATOM 1527 O O . ASN A 1 184 ? 8.477 15.672 -1.965 1 94.38 184 ASN A O 1
ATOM 1531 N N . PRO A 1 185 ? 7.09 14.281 -0.968 1 94.31 185 PRO A N 1
ATOM 1532 C CA . PRO A 1 185 ? 8.062 13.195 -1.112 1 94.31 185 PRO A CA 1
ATOM 1533 C C . PRO A 1 185 ? 8.484 12.969 -2.562 1 94.31 185 PRO A C 1
ATOM 1535 O O . PRO A 1 185 ? 9.617 12.57 -2.828 1 94.31 185 PRO A O 1
ATOM 1538 N N . GLU A 1 186 ? 7.629 13.188 -3.518 1 92.94 186 GLU A N 1
ATOM 1539 C CA . GLU A 1 186 ? 7.918 12.961 -4.93 1 92.94 186 GLU A CA 1
ATOM 1540 C C . GLU A 1 186 ? 8.953 13.945 -5.449 1 92.94 186 GLU A C 1
ATOM 1542 O O . GLU A 1 186 ? 9.531 13.742 -6.52 1 92.94 186 GLU A O 1
ATOM 1547 N N . LEU A 1 187 ? 9.164 14.984 -4.723 1 95.56 187 LEU A N 1
ATOM 1548 C CA . LEU A 1 187 ? 10.047 16.047 -5.207 1 95.56 187 LEU A CA 1
ATOM 1549 C C . LEU A 1 187 ? 11.227 16.234 -4.266 1 95.56 187 LEU A C 1
ATOM 1551 O O . LEU A 1 187 ? 11.938 17.25 -4.355 1 95.56 187 LEU A O 1
ATOM 1555 N N . GLN A 1 188 ? 11.422 15.312 -3.324 1 95.5 188 GLN A N 1
ATOM 1556 C CA . GLN A 1 188 ? 12.445 15.469 -2.295 1 95.5 188 GLN A CA 1
ATOM 1557 C C . GLN A 1 188 ? 13.844 15.516 -2.91 1 95.5 188 GLN A C 1
ATOM 1559 O O . GLN A 1 188 ? 14.766 16.078 -2.322 1 95.5 188 GLN A O 1
ATOM 1564 N N . HIS A 1 189 ? 14.016 14.969 -4.164 1 95.19 189 HIS A N 1
ATOM 1565 C CA . HIS A 1 189 ? 15.305 14.969 -4.84 1 95.19 189 HIS A CA 1
ATOM 1566 C C . HIS A 1 189 ? 15.789 16.391 -5.098 1 95.19 189 HIS A C 1
ATOM 1568 O O . HIS A 1 189 ? 16.984 16.625 -5.277 1 95.19 189 HIS A O 1
ATOM 1574 N N . LYS A 1 190 ? 14.906 17.359 -5.105 1 95.5 190 LYS A N 1
ATOM 1575 C CA . LYS A 1 190 ? 15.234 18.766 -5.352 1 95.5 190 LYS A CA 1
ATOM 1576 C C . LYS A 1 190 ? 16.156 19.312 -4.266 1 95.5 190 LYS A C 1
ATOM 1578 O O . LYS A 1 190 ? 16.922 20.25 -4.504 1 95.5 190 LYS A O 1
ATOM 1583 N N . PHE A 1 191 ? 16.172 18.781 -3.047 1 97.38 191 PHE A N 1
ATOM 1584 C CA . PHE A 1 191 ? 17.062 19.188 -1.969 1 97.38 191 PHE A CA 1
ATOM 1585 C C . PHE A 1 191 ? 18.516 19.062 -2.396 1 97.38 191 PHE A C 1
ATOM 1587 O O . PHE A 1 191 ? 19.359 19.875 -1.993 1 97.38 191 PHE A O 1
ATOM 1594 N N . GLN A 1 192 ? 18.781 18.047 -3.223 1 96.5 192 GLN A N 1
ATOM 1595 C CA . GLN A 1 192 ? 20.156 17.766 -3.645 1 96.5 192 GLN A CA 1
ATOM 1596 C C . GLN A 1 192 ? 20.688 18.859 -4.555 1 96.5 192 GLN A C 1
ATOM 1598 O O . GLN A 1 192 ? 21.891 18.984 -4.742 1 96.5 192 GLN A O 1
ATOM 1603 N N . GLU A 1 193 ? 19.797 19.641 -5.039 1 95.12 193 GLU A N 1
ATOM 1604 C CA . GLU A 1 193 ? 20.172 20.703 -5.973 1 95.12 193 GLU A CA 1
ATOM 1605 C C . GLU A 1 193 ? 20.438 22.016 -5.242 1 95.12 193 GLU A C 1
ATOM 1607 O O . GLU A 1 193 ? 20.797 23.016 -5.867 1 95.12 193 GLU A O 1
ATOM 1612 N N . HIS A 1 194 ? 20.328 22.047 -3.924 1 96.25 194 HIS A N 1
ATOM 1613 C CA . HIS A 1 194 ? 20.453 23.281 -3.154 1 96.25 194 HIS A CA 1
ATOM 1614 C C . HIS A 1 194 ? 21.609 23.203 -2.172 1 96.25 194 HIS A C 1
ATOM 1616 O O . HIS A 1 194 ? 21.969 22.109 -1.716 1 96.25 194 HIS A O 1
ATOM 1622 N N . ASP A 1 195 ? 22.234 24.391 -1.958 1 97.38 195 ASP A N 1
ATOM 1623 C CA . ASP A 1 195 ? 23.031 24.531 -0.737 1 97.38 195 ASP A CA 1
ATOM 1624 C C . ASP A 1 195 ? 22.125 24.547 0.497 1 97.38 195 ASP A C 1
ATOM 1626 O O . ASP A 1 195 ? 21.312 25.453 0.669 1 97.38 195 ASP A O 1
ATOM 1630 N N . LEU A 1 196 ? 22.312 23.578 1.342 1 97.81 196 LEU A N 1
ATOM 1631 C CA . LEU A 1 196 ? 21.375 23.375 2.441 1 97.81 196 LEU A CA 1
ATOM 1632 C C . LEU A 1 196 ? 21.391 24.562 3.396 1 97.81 196 LEU A C 1
ATOM 1634 O O . LEU A 1 196 ? 20.344 24.984 3.889 1 97.81 196 LEU A O 1
ATOM 1638 N N . HIS A 1 197 ? 22.562 25.047 3.715 1 98 197 HIS A N 1
ATOM 1639 C CA . HIS A 1 197 ? 22.625 26.188 4.621 1 98 197 HIS A CA 1
ATOM 1640 C C . HIS A 1 197 ? 21.859 27.391 4.059 1 98 197 HIS A C 1
ATOM 1642 O O . HIS A 1 197 ? 21.125 28.047 4.781 1 98 197 HIS A O 1
ATOM 1648 N N . ALA A 1 198 ? 22.031 27.656 2.797 1 97.94 198 ALA A N 1
ATOM 1649 C CA . ALA A 1 198 ? 21.312 28.75 2.135 1 97.94 198 ALA A CA 1
ATOM 1650 C C . ALA A 1 198 ? 19.812 28.5 2.1 1 97.94 198 ALA A C 1
ATOM 1652 O O . ALA A 1 198 ? 19.016 29.422 2.281 1 97.94 198 ALA A O 1
ATOM 1653 N N . LEU A 1 199 ? 19.5 27.312 1.815 1 98.25 199 LEU A N 1
ATOM 1654 C CA . LEU A 1 199 ? 18.094 26.922 1.761 1 98.25 199 LEU A CA 1
ATOM 1655 C C . LEU A 1 199 ? 17.406 27.141 3.105 1 98.25 199 LEU A C 1
ATOM 1657 O O . LEU A 1 199 ? 16.297 27.672 3.16 1 98.25 199 LEU A O 1
ATOM 1661 N N . TYR A 1 200 ? 18.062 26.75 4.191 1 98.56 200 TYR A N 1
ATOM 1662 C CA . TYR A 1 200 ? 17.516 26.938 5.527 1 98.56 200 TYR A CA 1
ATOM 1663 C C . TYR A 1 200 ? 17.453 28.422 5.883 1 98.56 200 TYR A C 1
ATOM 1665 O O . TYR A 1 200 ? 16.484 28.875 6.504 1 98.56 200 TYR A O 1
ATOM 1673 N N . LYS A 1 201 ? 18.438 29.141 5.508 1 98.31 201 LYS A N 1
ATOM 1674 C CA . LYS A 1 201 ? 18.406 30.578 5.719 1 98.31 201 LYS A CA 1
ATOM 1675 C C . LYS A 1 201 ? 17.188 31.203 5.039 1 98.31 201 LYS A C 1
ATOM 1677 O O . LYS A 1 201 ? 16.469 32 5.645 1 98.31 201 LYS A O 1
ATOM 1682 N N . ASP A 1 202 ? 16.953 30.797 3.768 1 98.25 202 ASP A N 1
ATOM 1683 C CA . ASP A 1 202 ? 15.797 31.281 3.021 1 98.25 202 ASP A CA 1
ATOM 1684 C C . ASP A 1 202 ? 14.492 30.922 3.723 1 98.25 202 ASP A C 1
ATOM 1686 O O . ASP A 1 202 ? 13.578 31.734 3.807 1 98.25 202 ASP A O 1
ATOM 1690 N N . HIS A 1 203 ? 14.438 29.734 4.18 1 98.62 203 HIS A N 1
ATOM 1691 C CA . HIS A 1 203 ? 13.242 29.25 4.863 1 98.62 203 HIS A CA 1
ATOM 1692 C C . HIS A 1 203 ? 12.938 30.078 6.109 1 98.62 203 HIS A C 1
ATOM 1694 O O . HIS A 1 203 ? 11.82 30.547 6.285 1 98.62 203 HIS A O 1
ATOM 1700 N N . PHE A 1 204 ? 13.938 30.281 6.957 1 98.81 204 PHE A N 1
ATOM 1701 C CA . PHE A 1 204 ? 13.711 30.984 8.211 1 98.81 204 PHE A CA 1
ATOM 1702 C C . PHE A 1 204 ? 13.445 32.469 7.953 1 98.81 204 PHE A C 1
ATOM 1704 O O . PHE A 1 204 ? 12.68 33.094 8.688 1 98.81 204 PHE A O 1
ATOM 1711 N N . GLU A 1 205 ? 14.031 33 6.883 1 98.69 205 GLU A N 1
ATOM 1712 C CA . GLU A 1 205 ? 13.664 34.344 6.484 1 98.69 205 GLU A CA 1
ATOM 1713 C C . GLU A 1 205 ? 12.18 34.438 6.117 1 98.69 205 GLU A C 1
ATOM 1715 O O . GLU A 1 205 ? 11.5 35.406 6.473 1 98.69 205 GLU A O 1
ATOM 1720 N N . THR A 1 206 ? 11.695 33.438 5.41 1 98.75 206 THR A N 1
ATOM 1721 C CA . THR A 1 206 ? 10.289 33.406 5.035 1 98.75 206 THR A CA 1
ATOM 1722 C C . THR A 1 206 ? 9.406 33.25 6.277 1 98.75 206 THR A C 1
ATOM 1724 O O . THR A 1 206 ? 8.367 33.906 6.379 1 98.75 206 THR A O 1
ATOM 1727 N N . VAL A 1 207 ? 9.828 32.438 7.211 1 98.81 207 VAL A N 1
ATOM 1728 C CA . VAL A 1 207 ? 9.102 32.281 8.469 1 98.81 207 VAL A CA 1
ATOM 1729 C C . VAL A 1 207 ? 9.008 33.594 9.195 1 98.81 207 VAL A C 1
ATOM 1731 O O . VAL A 1 207 ? 7.938 33.969 9.688 1 98.81 207 VAL A O 1
ATOM 1734 N N . LYS A 1 208 ? 10.133 34.344 9.273 1 98.81 208 LYS A N 1
ATOM 1735 C CA . LYS A 1 208 ? 10.133 35.656 9.922 1 98.81 208 LYS A CA 1
ATOM 1736 C C . LYS A 1 208 ? 9.18 36.625 9.227 1 98.81 208 LYS A C 1
ATOM 1738 O O . LYS A 1 208 ? 8.422 37.344 9.883 1 98.81 208 LYS A O 1
ATOM 1743 N N . LYS A 1 209 ? 9.188 36.594 7.902 1 98.75 209 LYS A N 1
ATOM 1744 C CA . LYS A 1 209 ? 8.289 37.438 7.148 1 98.75 209 LYS A CA 1
ATOM 1745 C C . LYS A 1 209 ? 6.832 37.094 7.406 1 98.75 209 LYS A C 1
ATOM 1747 O O . LYS A 1 209 ? 5.973 37.969 7.48 1 98.75 209 LYS A O 1
ATOM 1752 N N . ALA A 1 210 ? 6.551 35.844 7.48 1 98.75 210 ALA A N 1
ATOM 1753 C CA . ALA A 1 210 ? 5.203 35.375 7.828 1 98.75 210 ALA A CA 1
ATOM 1754 C C . ALA A 1 210 ? 4.766 35.969 9.172 1 98.75 210 ALA A C 1
ATOM 1756 O O . ALA A 1 210 ? 3.658 36.5 9.305 1 98.75 210 ALA A O 1
ATOM 1757 N N . ALA A 1 211 ? 5.625 35.875 10.164 1 98.56 211 ALA A N 1
ATOM 1758 C CA . ALA A 1 211 ? 5.332 36.406 11.492 1 98.56 211 ALA A CA 1
ATOM 1759 C C . ALA A 1 211 ? 5.113 37.906 11.461 1 98.56 211 ALA A C 1
ATOM 1761 O O . ALA A 1 211 ? 4.215 38.438 12.125 1 98.56 211 ALA A O 1
ATOM 1762 N N . GLU A 1 212 ? 5.879 38.562 10.664 1 98.5 212 GLU A N 1
ATOM 1763 C CA . GLU A 1 212 ? 5.852 40.031 10.586 1 98.5 212 GLU A CA 1
ATOM 1764 C C . GLU A 1 212 ? 4.621 40.5 9.828 1 98.5 212 GLU A C 1
ATOM 1766 O O . GLU A 1 212 ? 4.25 41.688 9.93 1 98.5 212 GLU A O 1
ATOM 1771 N N . SER A 1 213 ? 4.008 39.625 9.055 1 98 213 SER A N 1
ATOM 1772 C CA . SER A 1 213 ? 2.865 40 8.234 1 98 213 SER A CA 1
ATOM 1773 C C . SER A 1 213 ? 1.653 40.344 9.094 1 98 213 SER A C 1
ATOM 1775 O O . SER A 1 213 ? 0.711 40.969 8.625 1 98 213 SER A O 1
ATOM 1777 N N . ASN A 1 214 ? 1.561 39.781 10.328 1 95.38 214 ASN A N 1
ATOM 1778 C CA . ASN A 1 214 ? 0.471 39.969 11.281 1 95.38 214 ASN A CA 1
ATOM 1779 C C . ASN A 1 214 ? -0.836 39.375 10.758 1 95.38 214 ASN A C 1
ATOM 1781 O O . ASN A 1 214 ? -1.917 39.875 11.078 1 95.38 214 ASN A O 1
ATOM 1785 N N . LEU A 1 215 ? -0.722 38.406 9.867 1 98 215 LEU A N 1
ATOM 1786 C CA . LEU A 1 215 ? -1.895 37.75 9.297 1 98 215 LEU A CA 1
ATOM 1787 C C . LEU A 1 215 ? -2.312 36.562 10.141 1 98 215 LEU A C 1
ATOM 1789 O O . LEU A 1 215 ? -3.438 36.062 10.016 1 98 215 LEU A O 1
ATOM 1793 N N . PHE A 1 216 ? -1.455 36.062 10.992 1 98.69 216 PHE A N 1
ATOM 1794 C CA . PHE A 1 216 ? -1.636 34.75 11.609 1 98.69 216 PHE A CA 1
ATOM 1795 C C . PHE A 1 216 ? -1.664 34.875 13.125 1 98.69 216 PHE A C 1
ATOM 1797 O O . PHE A 1 216 ? -1.157 35.844 13.695 1 98.69 216 PHE A O 1
ATOM 1804 N N . ASP A 1 217 ? -2.289 33.906 13.773 1 98.56 217 ASP A N 1
ATOM 1805 C CA . ASP A 1 217 ? -2.35 33.875 15.227 1 98.56 217 ASP A CA 1
ATOM 1806 C C . ASP A 1 217 ? -1.203 33.031 15.797 1 98.56 217 ASP A C 1
ATOM 1808 O O . ASP A 1 217 ? -0.731 33.281 16.906 1 98.56 217 ASP A O 1
ATOM 1812 N N . PHE A 1 218 ? -0.781 32.062 15.047 1 98.75 218 PHE A N 1
ATOM 1813 C CA . PHE A 1 218 ? 0.492 31.422 15.328 1 98.75 218 PHE A CA 1
ATOM 1814 C C . PHE A 1 218 ? 1.096 30.844 14.055 1 98.75 218 PHE A C 1
ATOM 1816 O O . PHE A 1 218 ? 0.416 30.734 13.031 1 98.75 218 PHE A O 1
ATOM 1823 N N . ILE A 1 219 ? 2.398 30.578 14.07 1 98.81 219 ILE A N 1
ATOM 1824 C CA . ILE A 1 219 ? 3.107 29.984 12.938 1 98.81 219 ILE A CA 1
ATOM 1825 C C . ILE A 1 219 ? 3.404 28.516 13.227 1 98.81 219 ILE A C 1
ATOM 1827 O O . ILE A 1 219 ? 3.885 28.188 14.312 1 98.81 219 ILE A O 1
ATOM 1831 N N . ALA A 1 220 ? 3.07 27.719 12.188 1 98.69 220 ALA A N 1
ATOM 1832 C CA . ALA A 1 220 ? 3.143 26.266 12.383 1 98.69 220 ALA A CA 1
ATOM 1833 C C . ALA A 1 220 ? 4.551 25.75 12.109 1 98.69 220 ALA A C 1
ATOM 1835 O O . ALA A 1 220 ? 5.27 26.297 11.266 1 98.69 220 ALA A O 1
ATOM 1836 N N . HIS A 1 221 ? 4.953 24.641 12.773 1 98.69 221 HIS A N 1
ATOM 1837 C CA . HIS A 1 221 ? 6.105 23.781 12.539 1 98.69 221 HIS A CA 1
ATOM 1838 C C . HIS A 1 221 ? 7.234 24.547 11.852 1 98.69 221 HIS A C 1
ATOM 1840 O O . HIS A 1 221 ? 7.59 24.234 10.711 1 98.69 221 HIS A O 1
ATOM 1846 N N . LEU A 1 222 ? 7.906 25.375 12.57 1 98.75 222 LEU A N 1
ATOM 1847 C CA . LEU A 1 222 ? 8.859 26.391 12.148 1 98.75 222 LEU A CA 1
ATOM 1848 C C . LEU A 1 222 ? 10.008 25.766 11.359 1 98.75 222 LEU A C 1
ATOM 1850 O O . LEU A 1 222 ? 10.555 26.406 10.453 1 98.75 222 LEU A O 1
ATOM 1854 N N . ASP A 1 223 ? 10.375 24.625 11.711 1 98.62 223 ASP A N 1
ATOM 1855 C CA . ASP A 1 223 ? 11.555 24.031 11.094 1 98.62 223 ASP A CA 1
ATOM 1856 C C . ASP A 1 223 ? 11.172 22.797 10.266 1 98.62 223 ASP A C 1
ATOM 1858 O O . ASP A 1 223 ? 11.906 21.812 10.227 1 98.62 223 ASP A O 1
ATOM 1862 N N . ASN A 1 224 ? 10.078 22.906 9.57 1 97.75 224 ASN A N 1
ATOM 1863 C CA . ASN A 1 224 ? 9.516 21.844 8.75 1 97.75 224 ASN A CA 1
ATOM 1864 C C . ASN A 1 224 ? 10.438 21.469 7.594 1 97.75 224 ASN A C 1
ATOM 1866 O O . ASN A 1 224 ? 10.312 20.391 7.02 1 97.75 224 ASN A O 1
ATOM 1870 N N . MET A 1 225 ? 11.406 22.297 7.32 1 97.94 225 MET A N 1
ATOM 1871 C CA . MET A 1 225 ? 12.328 22.109 6.207 1 97.94 225 MET A CA 1
ATOM 1872 C C . MET A 1 225 ? 13.141 20.828 6.391 1 97.94 225 MET A C 1
ATOM 1874 O O . MET A 1 225 ? 13.609 20.234 5.414 1 97.94 225 MET A O 1
ATOM 1878 N N . LYS A 1 226 ? 13.211 20.328 7.578 1 98.25 226 LYS A N 1
ATOM 1879 C CA . LYS A 1 226 ? 14.031 19.156 7.898 1 98.25 226 LYS A CA 1
ATOM 1880 C C . LYS A 1 226 ? 13.289 17.875 7.57 1 98.25 226 LYS A C 1
ATOM 1882 O O . LYS A 1 226 ? 13.766 16.781 7.891 1 98.25 226 LYS A O 1
ATOM 1887 N N . VAL A 1 227 ? 12.203 17.875 6.91 1 97.88 227 VAL A N 1
ATOM 1888 C CA . VAL A 1 227 ? 11.18 16.844 6.777 1 97.88 227 VAL A CA 1
ATOM 1889 C C . VAL A 1 227 ? 11.797 15.578 6.211 1 97.88 227 VAL A C 1
ATOM 1891 O O . VAL A 1 227 ? 11.477 14.469 6.648 1 97.88 227 VAL A O 1
ATOM 1894 N N . PHE A 1 228 ? 12.773 15.625 5.277 1 97.69 228 PHE A N 1
ATOM 1895 C CA . PHE A 1 228 ? 13.352 14.453 4.629 1 97.69 228 PHE A CA 1
ATOM 1896 C C . PHE A 1 228 ? 14.805 14.258 5.051 1 97.69 228 PHE A C 1
ATOM 1898 O O . PHE A 1 228 ? 15.586 13.641 4.324 1 97.69 228 PHE A O 1
ATOM 1905 N N . ASN A 1 229 ? 15.188 14.922 6.098 1 96.69 229 ASN A N 1
ATOM 1906 C CA . ASN A 1 229 ? 16.484 14.734 6.746 1 96.69 229 ASN A CA 1
ATOM 1907 C C . ASN A 1 229 ? 17.594 15.453 5.984 1 96.69 229 ASN A C 1
ATOM 1909 O O . ASN A 1 229 ? 18.781 15.203 6.219 1 96.69 229 ASN A O 1
ATOM 1913 N N . TYR A 1 230 ? 17.25 16.25 5.043 1 96.88 230 TYR A N 1
ATOM 1914 C CA . TYR A 1 230 ? 18.234 17.156 4.438 1 96.88 230 TYR A CA 1
ATOM 1915 C C . TYR A 1 230 ? 18.469 18.375 5.316 1 96.88 230 TYR A C 1
ATOM 1917 O O . TYR A 1 230 ? 17.766 19.375 5.191 1 96.88 230 TYR A O 1
ATOM 1925 N N . ARG A 1 231 ? 19.391 18.281 6.219 1 95.69 231 ARG A N 1
ATOM 1926 C CA . ARG A 1 231 ? 19.641 19.344 7.18 1 95.69 231 ARG A CA 1
ATOM 1927 C C . ARG A 1 231 ? 21.125 19.531 7.422 1 95.69 231 ARG A C 1
ATOM 1929 O O . ARG A 1 231 ? 21.859 18.562 7.582 1 95.69 231 ARG A O 1
ATOM 1936 N N . PRO A 1 232 ? 21.578 20.797 7.426 1 96.5 232 PRO A N 1
ATOM 1937 C CA . PRO A 1 232 ? 22.938 21.031 7.898 1 96.5 232 PRO A CA 1
ATOM 1938 C C . PRO A 1 232 ? 23.109 20.734 9.391 1 96.5 232 PRO A C 1
ATOM 1940 O O . PRO A 1 232 ? 22.125 20.406 10.07 1 96.5 232 PRO A O 1
ATOM 1943 N N . ASP A 1 233 ? 24.406 20.781 9.828 1 96.25 233 ASP A N 1
ATOM 1944 C CA . ASP A 1 233 ? 24.625 20.703 11.266 1 96.25 233 ASP A CA 1
ATOM 1945 C C . ASP A 1 233 ? 23.766 21.703 12.016 1 96.25 233 ASP A C 1
ATOM 1947 O O . ASP A 1 233 ? 23.828 22.906 11.75 1 96.25 233 ASP A O 1
ATOM 1951 N N . GLU A 1 234 ? 22.938 21.219 12.922 1 96.75 234 GLU A N 1
ATOM 1952 C CA . GLU A 1 234 ? 21.969 22.078 13.594 1 96.75 234 GLU A CA 1
ATOM 1953 C C . GLU A 1 234 ? 22.656 23.188 14.375 1 96.75 234 GLU A C 1
ATOM 1955 O O . GLU A 1 234 ? 22.125 24.281 14.516 1 96.75 234 GLU A O 1
ATOM 1960 N N . ALA A 1 235 ? 23.844 22.891 14.844 1 96.75 235 ALA A N 1
ATOM 1961 C CA . ALA A 1 235 ? 24.594 23.891 15.57 1 96.75 235 ALA A CA 1
ATOM 1962 C C . ALA A 1 235 ? 24.781 25.156 14.727 1 96.75 235 ALA A C 1
ATOM 1964 O O . ALA A 1 235 ? 24.812 26.266 15.266 1 96.75 235 ALA A O 1
ATOM 1965 N N . SER A 1 236 ? 24.891 24.922 13.477 1 97.5 236 SER A N 1
ATOM 1966 C CA . SER A 1 236 ? 25.109 26.047 12.57 1 97.5 236 SER A CA 1
ATOM 1967 C C . SER A 1 236 ? 23.828 26.828 12.344 1 97.5 236 SER A C 1
ATOM 1969 O O . SER A 1 236 ? 23.844 27.906 11.742 1 97.5 236 SER A O 1
ATOM 1971 N N . LEU A 1 237 ? 22.688 26.375 12.875 1 98.19 237 LEU A N 1
ATOM 1972 C CA . LEU A 1 237 ? 21.391 27 12.641 1 98.19 237 LEU A CA 1
ATOM 1973 C C . LEU A 1 237 ? 20.953 27.812 13.859 1 98.19 237 LEU A C 1
ATOM 1975 O O . LEU A 1 237 ? 19.953 28.531 13.805 1 98.19 237 LEU A O 1
ATOM 1979 N N . ILE A 1 238 ? 21.703 27.797 14.914 1 98.31 238 ILE A N 1
ATOM 1980 C CA . ILE A 1 238 ? 21.297 28.328 16.203 1 98.31 238 ILE A CA 1
ATOM 1981 C C . ILE A 1 238 ? 21.031 29.828 16.078 1 98.31 238 ILE A C 1
ATOM 1983 O O . ILE A 1 238 ? 20.062 30.344 16.641 1 98.31 238 ILE A O 1
ATOM 1987 N N . GLU A 1 239 ? 21.891 30.484 15.383 1 98.38 239 GLU A N 1
ATOM 1988 C CA . GLU A 1 239 ? 21.703 31.922 15.227 1 98.38 239 GLU A CA 1
ATOM 1989 C C . GLU A 1 239 ? 20.406 32.219 14.469 1 98.38 239 GLU A C 1
ATOM 1991 O O . GLU A 1 239 ? 19.734 33.219 14.758 1 98.38 239 GLU A O 1
ATOM 1996 N N . MET A 1 240 ? 20.094 31.469 13.461 1 98.62 240 MET A N 1
ATOM 1997 C CA . MET A 1 240 ? 18.828 31.609 12.742 1 98.62 240 MET A CA 1
ATOM 1998 C C . MET A 1 240 ? 17.641 31.344 13.672 1 98.62 240 MET A C 1
ATOM 2000 O O . MET A 1 240 ? 16.625 32.062 13.609 1 98.62 240 MET A O 1
ATOM 2004 N N . TYR A 1 241 ? 17.797 30.312 14.57 1 98.81 241 TYR A N 1
ATOM 2005 C CA . TYR A 1 241 ? 16.766 30.016 15.555 1 98.81 241 TYR A CA 1
ATOM 2006 C C . TYR A 1 241 ? 16.5 31.234 16.453 1 98.81 241 TYR A C 1
ATOM 2008 O O . TYR A 1 241 ? 15.344 31.594 16.688 1 98.81 241 TYR A O 1
ATOM 2016 N N . LYS A 1 242 ? 17.547 31.844 16.859 1 98.81 242 LYS A N 1
ATOM 2017 C CA . LYS A 1 242 ? 17.422 33 17.734 1 98.81 242 LYS A CA 1
ATOM 2018 C C . LYS A 1 242 ? 16.719 34.156 17.031 1 98.81 242 LYS A C 1
ATOM 2020 O O . LYS A 1 242 ? 15.898 34.844 17.641 1 98.81 242 LYS A O 1
ATOM 2025 N N . GLU A 1 243 ? 17.094 34.375 15.805 1 98.75 243 GLU A N 1
ATOM 2026 C CA . GLU A 1 243 ? 16.453 35.438 15.031 1 98.75 243 GLU A CA 1
ATOM 2027 C C . GLU A 1 243 ? 14.953 35.188 14.883 1 98.75 243 GLU A C 1
ATOM 2029 O O . GLU A 1 243 ? 14.148 36.094 15.047 1 98.75 243 GLU A O 1
ATOM 2034 N N . VAL A 1 244 ? 14.562 33.969 14.555 1 98.88 244 VAL A N 1
ATOM 2035 C CA . VAL A 1 244 ? 13.156 33.625 14.43 1 98.88 244 VAL A CA 1
ATOM 2036 C C . VAL A 1 244 ? 12.445 33.844 15.758 1 98.88 244 VAL A C 1
ATOM 2038 O O . VAL A 1 244 ? 11.375 34.469 15.789 1 98.88 244 VAL A O 1
ATOM 2041 N N . ALA A 1 245 ? 13.07 33.406 16.828 1 98.88 245 ALA A N 1
ATOM 2042 C CA . ALA A 1 245 ? 12.484 33.562 18.156 1 98.88 245 ALA A CA 1
ATOM 2043 C C . ALA A 1 245 ? 12.25 35.031 18.5 1 98.88 245 ALA A C 1
ATOM 2045 O O . ALA A 1 245 ? 11.172 35.375 18.984 1 98.88 245 ALA A O 1
ATOM 2046 N N . ARG A 1 246 ? 13.195 35.812 18.234 1 98.69 246 ARG A N 1
ATOM 2047 C CA . ARG A 1 246 ? 13.094 37.25 18.516 1 98.69 246 ARG A CA 1
ATOM 2048 C C . ARG A 1 246 ? 11.945 37.875 17.734 1 98.69 246 ARG A C 1
ATOM 2050 O O . ARG A 1 246 ? 11.188 38.688 18.281 1 98.69 246 ARG A O 1
ATOM 2057 N N . VAL A 1 247 ? 11.844 37.5 16.5 1 98.75 247 VAL A N 1
ATOM 2058 C CA . VAL A 1 247 ? 10.781 38.062 15.664 1 98.75 247 VAL A CA 1
ATOM 2059 C C . VAL A 1 247 ? 9.422 37.594 16.203 1 98.75 247 VAL A C 1
ATOM 2061 O O . VAL A 1 247 ? 8.477 38.406 16.25 1 98.75 247 VAL A O 1
ATOM 2064 N N . LEU A 1 248 ? 9.258 36.344 16.578 1 98.75 248 LEU A N 1
ATOM 2065 C CA . LEU A 1 248 ? 7.996 35.875 17.125 1 98.75 248 LEU A CA 1
ATOM 2066 C C . LEU A 1 248 ? 7.602 36.625 18.375 1 98.75 248 LEU A C 1
ATOM 2068 O O . LEU A 1 248 ? 6.438 37 18.547 1 98.75 248 LEU A O 1
ATOM 2072 N N . VAL A 1 249 ? 8.57 36.906 19.219 1 98.56 249 VAL A N 1
ATOM 2073 C CA . VAL A 1 249 ? 8.312 37.656 20.453 1 98.56 249 VAL A CA 1
ATOM 2074 C C . VAL A 1 249 ? 7.953 39.094 20.141 1 98.56 249 VAL A C 1
ATOM 2076 O O . VAL A 1 249 ? 6.984 39.625 20.688 1 98.56 249 VAL A O 1
ATOM 2079 N N . GLU A 1 250 ? 8.758 39.688 19.281 1 98.44 250 GLU A N 1
ATOM 2080 C CA . GLU A 1 250 ? 8.531 41.062 18.891 1 98.44 250 GLU A CA 1
ATOM 2081 C C . GLU A 1 250 ? 7.141 41.25 18.312 1 98.44 250 GLU A C 1
ATOM 2083 O O . GLU A 1 250 ? 6.488 42.281 18.562 1 98.44 250 GLU A O 1
ATOM 2088 N N . GLN A 1 251 ? 6.672 40.344 17.5 1 98.12 251 GLN A N 1
ATOM 2089 C CA . GLN A 1 251 ? 5.375 40.438 16.828 1 98.12 251 GLN A CA 1
ATOM 2090 C C . GLN A 1 251 ? 4.27 39.812 17.688 1 98.12 251 GLN A C 1
ATOM 2092 O O . GLN A 1 251 ? 3.105 39.781 17.281 1 98.12 251 GLN A O 1
ATOM 2097 N N . ASP A 1 252 ? 4.602 39.281 18.828 1 97.94 252 ASP A N 1
ATOM 2098 C CA . ASP A 1 252 ? 3.684 38.625 19.75 1 97.94 252 ASP A CA 1
ATOM 2099 C C . ASP A 1 252 ? 2.918 37.5 19.062 1 97.94 252 ASP A C 1
ATOM 2101 O O . ASP A 1 252 ? 1.688 37.438 19.141 1 97.94 252 ASP A O 1
ATOM 2105 N N . ILE A 1 253 ? 3.59 36.688 18.359 1 98.12 253 ILE A N 1
ATOM 2106 C CA . ILE A 1 253 ? 3.02 35.562 17.641 1 98.12 253 ILE A CA 1
ATOM 2107 C C . ILE A 1 253 ? 3.439 34.25 18.312 1 98.12 253 ILE A C 1
ATOM 2109 O O . ILE A 1 253 ? 4.598 34.094 18.703 1 98.12 253 ILE A O 1
ATOM 2113 N N . ALA A 1 254 ? 2.5 33.375 18.531 1 98.62 254 ALA A N 1
ATOM 2114 C CA . ALA A 1 254 ? 2.775 32.062 19.125 1 98.62 254 ALA A CA 1
ATOM 2115 C C . ALA A 1 254 ? 3.227 31.062 18.062 1 98.62 254 ALA A C 1
ATOM 2117 O O . ALA A 1 254 ? 3.252 31.391 16.875 1 98.62 254 ALA A O 1
ATOM 2118 N N . THR A 1 255 ? 3.703 29.969 18.484 1 98.81 255 THR A N 1
ATOM 2119 C CA . THR A 1 255 ? 3.932 28.797 17.641 1 98.81 255 THR A CA 1
ATOM 2120 C C . THR A 1 255 ? 3.393 27.531 18.312 1 98.81 255 THR A C 1
ATOM 2122 O O . THR A 1 255 ? 2.578 27.609 19.234 1 98.81 255 THR A O 1
ATOM 2125 N N . GLU A 1 256 ? 3.713 26.375 17.703 1 98.81 256 GLU A N 1
ATOM 2126 C CA . GLU A 1 256 ? 3.176 25.109 18.203 1 98.81 256 GLU A CA 1
ATOM 2127 C C . GLU A 1 256 ? 4.293 24.109 18.5 1 98.81 256 GLU A C 1
ATOM 2129 O O . GLU A 1 256 ? 5.422 24.281 18.031 1 98.81 256 GLU A O 1
ATOM 2134 N N . ILE A 1 257 ? 3.949 23.203 19.375 1 98.56 257 ILE A N 1
ATOM 2135 C CA . ILE A 1 257 ? 4.652 21.922 19.391 1 98.56 257 ILE A CA 1
ATOM 2136 C C . ILE A 1 257 ? 3.906 20.906 18.531 1 98.56 257 ILE A C 1
ATOM 2138 O O . ILE A 1 257 ? 2.766 20.547 18.828 1 98.56 257 ILE A O 1
ATOM 2142 N N . ASN A 1 258 ? 4.551 20.516 17.484 1 98.56 258 ASN A N 1
ATOM 2143 C CA . ASN A 1 258 ? 3.914 19.703 16.453 1 98.56 258 ASN A CA 1
ATOM 2144 C C . ASN A 1 258 ? 4.66 18.391 16.234 1 98.56 258 ASN A C 1
ATOM 2146 O O . ASN A 1 258 ? 5.793 18.391 15.742 1 98.56 258 ASN A O 1
ATOM 2150 N N . PRO A 1 259 ? 4.043 17.281 16.562 1 98.5 259 PRO A N 1
ATOM 2151 C CA . PRO A 1 259 ? 4.719 16 16.391 1 98.5 259 PRO A CA 1
ATOM 2152 C C . PRO A 1 259 ? 4.527 15.422 14.984 1 98.5 259 PRO A C 1
ATOM 2154 O O . PRO A 1 259 ? 4.918 14.289 14.719 1 98.5 259 PRO A O 1
ATOM 2157 N N . GLY A 1 260 ? 3.949 16.141 14.07 1 97.75 260 GLY A N 1
ATOM 2158 C CA . GLY A 1 260 ? 3.619 15.648 12.742 1 97.75 260 GLY A CA 1
ATOM 2159 C C . GLY A 1 260 ? 4.785 14.969 12.055 1 97.75 260 GLY A C 1
ATOM 2160 O O . GLY A 1 260 ? 4.66 13.836 11.586 1 97.75 260 GLY A O 1
ATOM 2161 N N . LEU A 1 261 ? 5.965 15.602 12.055 1 97.44 261 LEU A N 1
ATOM 2162 C CA . LEU A 1 261 ? 7.137 15.031 11.406 1 97.44 261 LEU A CA 1
ATOM 2163 C C . LEU A 1 261 ? 7.605 13.773 12.125 1 97.44 261 LEU A C 1
ATOM 2165 O O . LEU A 1 261 ? 8.18 12.875 11.508 1 97.44 261 LEU A O 1
ATOM 2169 N N . TYR A 1 262 ? 7.328 13.742 13.43 1 97.31 262 TYR A N 1
ATOM 2170 C CA . TYR A 1 262 ? 7.809 12.633 14.242 1 97.31 262 TYR A CA 1
ATOM 2171 C C . TYR A 1 262 ? 7.141 11.328 13.828 1 97.31 262 TYR A C 1
ATOM 2173 O O . TYR A 1 262 ? 7.809 10.297 13.688 1 97.31 262 TYR A O 1
ATOM 2181 N N . TYR A 1 263 ? 5.871 11.336 13.586 1 96 263 TYR A N 1
ATOM 2182 C CA . TYR A 1 263 ? 5.199 10.055 13.391 1 96 263 TYR A CA 1
ATOM 2183 C C . TYR A 1 263 ? 4.809 9.867 11.93 1 96 263 TYR A C 1
ATOM 2185 O O . TYR A 1 263 ? 4.406 8.773 11.531 1 96 263 TYR A O 1
ATOM 2193 N N . ARG A 1 264 ? 5.031 10.82 11.047 1 93.88 264 ARG A N 1
ATOM 2194 C CA . ARG A 1 264 ? 4.535 10.672 9.68 1 93.88 264 ARG A CA 1
ATOM 2195 C C . ARG A 1 264 ? 5.68 10.734 8.672 1 93.88 264 ARG A C 1
ATOM 2197 O O . ARG A 1 264 ? 5.516 10.352 7.512 1 93.88 264 ARG A O 1
ATOM 2204 N N . TYR A 1 265 ? 6.871 11.281 9.094 1 94.44 265 TYR A N 1
ATOM 2205 C CA . TYR A 1 265 ? 7.914 11.516 8.102 1 94.44 265 TYR A CA 1
ATOM 2206 C C . TYR A 1 265 ? 9.227 10.867 8.523 1 94.44 265 TYR A C 1
ATOM 2208 O O . TYR A 1 265 ? 9.383 10.469 9.68 1 94.44 265 TYR A O 1
ATOM 2216 N N . PRO A 1 266 ? 10.148 10.734 7.656 1 90.88 266 PRO A N 1
ATOM 2217 C CA . PRO A 1 266 ? 11.406 10.023 7.883 1 90.88 266 PRO A CA 1
ATOM 2218 C C . PRO A 1 266 ? 12.258 10.664 8.977 1 90.88 266 PRO A C 1
ATOM 2220 O O . PRO A 1 266 ? 13.023 9.977 9.656 1 90.88 266 PRO A O 1
ATOM 2223 N N . VAL A 1 267 ? 12.156 11.938 9.156 1 95.12 267 VAL A N 1
ATOM 2224 C CA . VAL A 1 267 ? 13.047 12.656 10.055 1 95.12 267 VAL A CA 1
ATOM 2225 C C . VAL A 1 267 ? 12.789 12.234 11.5 1 95.12 267 VAL A C 1
ATOM 2227 O O . VAL A 1 267 ? 13.68 12.312 12.344 1 95.12 267 VAL A O 1
ATOM 2230 N N . LYS A 1 268 ? 11.539 11.789 11.844 1 96.25 268 LYS A N 1
ATOM 2231 C CA . LYS A 1 268 ? 11.172 11.297 13.164 1 96.25 268 LYS A CA 1
ATOM 2232 C C . LYS A 1 268 ? 11.547 12.305 14.25 1 96.25 268 LYS A C 1
ATOM 2234 O O . LYS A 1 268 ? 12.133 11.93 15.273 1 96.25 268 LYS A O 1
ATOM 2239 N N . GLU A 1 269 ? 11.328 13.523 13.984 1 97.62 269 GLU A N 1
ATOM 2240 C CA . GLU A 1 269 ? 11.578 14.617 14.922 1 97.62 269 GLU A CA 1
ATOM 2241 C C . GLU A 1 269 ? 10.406 15.594 14.961 1 97.62 269 GLU A C 1
ATOM 2243 O O . GLU A 1 269 ? 9.836 15.922 13.914 1 97.62 269 GLU A O 1
ATOM 2248 N N . MET A 1 270 ? 10.039 16.094 16.156 1 98 270 MET A N 1
ATOM 2249 C CA . MET A 1 270 ? 8.969 17.078 16.266 1 98 270 MET A CA 1
ATOM 2250 C C . MET A 1 270 ? 9.422 18.438 15.766 1 98 270 MET A C 1
ATOM 2252 O O . MET A 1 270 ? 10.609 18.641 15.508 1 98 270 MET A O 1
ATOM 2256 N N . CYS A 1 271 ? 8.531 19.297 15.508 1 98.56 271 CYS A N 1
ATOM 2257 C CA . CYS A 1 271 ? 8.766 20.719 15.266 1 98.56 271 CYS A CA 1
ATOM 2258 C C . CYS A 1 271 ? 8.281 21.562 16.438 1 98.56 271 CYS A C 1
ATOM 2260 O O . CYS A 1 271 ? 7.117 21.469 16.844 1 98.56 271 CYS A O 1
ATOM 2262 N N . PRO A 1 272 ? 9.062 22.375 17.031 1 98.5 272 PRO A N 1
ATOM 2263 C CA . PRO A 1 272 ? 10.484 22.547 16.734 1 98.5 272 PRO A CA 1
ATOM 2264 C C . PRO A 1 272 ? 11.352 21.406 17.266 1 98.5 272 PRO A C 1
ATOM 2266 O O . PRO A 1 272 ? 10.883 20.594 18.062 1 98.5 272 PRO A O 1
ATOM 2269 N N . SER A 1 273 ? 12.57 21.297 16.703 1 98.19 273 SER A N 1
ATOM 2270 C CA . SER A 1 273 ? 13.547 20.391 17.312 1 98.19 273 SER A CA 1
ATOM 2271 C C . SER A 1 273 ? 13.789 20.75 18.766 1 98.19 273 SER A C 1
ATOM 2273 O O . SER A 1 273 ? 13.422 21.844 19.219 1 98.19 273 SER A O 1
ATOM 2275 N N . ALA A 1 274 ? 14.414 19.812 19.484 1 97.25 274 ALA A N 1
ATOM 2276 C CA . ALA A 1 274 ? 14.695 20.047 20.891 1 97.25 274 ALA A CA 1
ATOM 2277 C C . ALA A 1 274 ? 15.555 21.297 21.078 1 97.25 274 ALA A C 1
ATOM 2279 O O . ALA A 1 274 ? 15.289 22.109 21.969 1 97.25 274 ALA A O 1
ATOM 2280 N N . GLN A 1 275 ? 16.594 21.453 20.281 1 97.69 275 GLN A N 1
ATOM 2281 C CA . GLN A 1 275 ? 17.469 22.609 20.375 1 97.69 275 GLN A CA 1
ATOM 2282 C C . GLN A 1 275 ? 16.719 23.906 20.047 1 97.69 275 GLN A C 1
ATOM 2284 O O . GLN A 1 275 ? 16.891 24.922 20.719 1 97.69 275 GLN A O 1
ATOM 2289 N N . PHE A 1 276 ? 15.938 23.875 18.984 1 98.75 276 PHE A N 1
ATOM 2290 C CA . PHE A 1 276 ? 15.164 25.047 18.609 1 98.75 276 PHE A CA 1
ATOM 2291 C C . PHE A 1 276 ? 14.148 25.391 19.688 1 98.75 276 PHE A C 1
ATOM 2293 O O . PHE A 1 276 ? 13.914 26.578 19.969 1 98.75 276 PHE A O 1
ATOM 2300 N N . LEU A 1 277 ? 13.523 24.375 20.297 1 98.5 277 LEU A N 1
ATOM 2301 C CA . LEU A 1 277 ? 12.586 24.594 21.391 1 98.5 277 LEU A CA 1
ATOM 2302 C C . LEU A 1 277 ? 13.258 25.344 22.547 1 98.5 277 LEU A C 1
ATOM 2304 O O . LEU A 1 277 ? 12.68 26.266 23.109 1 98.5 277 LEU A O 1
ATOM 2308 N N . ASP A 1 278 ? 14.422 24.906 22.922 1 98.12 278 ASP A N 1
ATOM 2309 C CA . ASP A 1 278 ? 15.156 25.547 24 1 98.12 278 ASP A CA 1
ATOM 2310 C C . ASP A 1 278 ? 15.375 27.031 23.703 1 98.12 278 ASP A C 1
ATOM 2312 O O . ASP A 1 278 ? 15.219 27.875 24.578 1 98.12 278 ASP A O 1
ATOM 2316 N N . VAL A 1 279 ? 15.75 27.281 22.469 1 98.69 279 VAL A N 1
ATOM 2317 C CA . VAL A 1 279 ? 15.977 28.656 22.047 1 98.69 279 VAL A CA 1
ATOM 2318 C C . VAL A 1 279 ? 14.672 29.453 22.141 1 98.69 279 VAL A C 1
ATOM 2320 O O . VAL A 1 279 ? 14.656 30.562 22.672 1 98.69 279 VAL A O 1
ATOM 2323 N N . LEU A 1 280 ? 13.57 28.906 21.625 1 98.88 280 LEU A N 1
ATOM 2324 C CA . LEU A 1 280 ? 12.266 29.578 21.625 1 98.88 280 LEU A CA 1
ATOM 2325 C C . LEU A 1 280 ? 11.812 29.859 23.062 1 98.88 280 LEU A C 1
ATOM 2327 O O . LEU A 1 280 ? 11.328 30.969 23.344 1 98.88 280 LEU A O 1
ATOM 2331 N N . LEU A 1 281 ? 11.984 28.922 23.938 1 98.31 281 LEU A N 1
ATOM 2332 C CA . LEU A 1 281 ? 11.594 29.078 25.328 1 98.31 281 LEU A CA 1
ATOM 2333 C C . LEU A 1 281 ? 12.43 30.172 26.016 1 98.31 281 LEU A C 1
ATOM 2335 O O . LEU A 1 281 ? 11.891 31 26.75 1 98.31 281 LEU A O 1
ATOM 2339 N N . ALA A 1 282 ? 13.727 30.109 25.766 1 98.06 282 ALA A N 1
ATOM 2340 C CA . ALA A 1 282 ? 14.633 31.078 26.375 1 98.06 282 ALA A CA 1
ATOM 2341 C C . ALA A 1 282 ? 14.25 32.5 26 1 98.06 282 ALA A C 1
ATOM 2343 O O . ALA A 1 282 ? 14.406 33.438 26.797 1 98.06 282 ALA A O 1
ATOM 2344 N N . GLU A 1 283 ? 13.719 32.688 24.797 1 98.19 283 GLU A N 1
ATOM 2345 C CA . GLU A 1 283 ? 13.367 34 24.297 1 98.19 283 GLU A CA 1
ATOM 2346 C C . GLU A 1 283 ? 11.953 34.406 24.719 1 98.19 283 GLU A C 1
ATOM 2348 O O . GLU A 1 283 ? 11.547 35.562 24.562 1 98.19 283 GLU A O 1
ATOM 2353 N N . GLY A 1 284 ? 11.156 33.438 25.156 1 97.81 284 GLY A N 1
ATOM 2354 C CA . GLY A 1 284 ? 9.844 33.75 25.703 1 97.81 284 GLY A CA 1
ATOM 2355 C C . GLY A 1 284 ? 8.719 33.531 24.703 1 97.81 284 GLY A C 1
ATOM 2356 O O . GLY A 1 284 ? 7.648 34.125 24.828 1 97.81 284 GLY A O 1
ATOM 2357 N N . VAL A 1 285 ? 8.922 32.781 23.688 1 98.62 285 VAL A N 1
ATOM 2358 C CA . VAL A 1 285 ? 7.891 32.469 22.703 1 98.62 285 VAL A CA 1
ATOM 2359 C C . VAL A 1 285 ? 6.77 31.672 23.359 1 98.62 285 VAL A C 1
ATOM 2361 O O . VAL A 1 285 ? 7.023 30.812 24.219 1 98.62 285 VAL A O 1
ATOM 2364 N N . LYS A 1 286 ? 5.523 31.969 23 1 98.25 286 LYS A N 1
ATOM 2365 C CA . LYS A 1 286 ? 4.355 31.234 23.5 1 98.25 286 LYS A CA 1
ATOM 2366 C C . LYS A 1 286 ? 4.023 30.047 22.609 1 98.25 286 LYS A C 1
ATOM 2368 O O . LYS A 1 286 ? 4.266 30.094 21.406 1 98.25 286 LYS A O 1
ATOM 2373 N N . PHE A 1 287 ? 3.449 29.031 23.25 1 98.44 287 PHE A N 1
ATOM 2374 C CA . PHE A 1 287 ? 3.225 27.781 22.516 1 98.44 287 PHE A CA 1
ATOM 2375 C C . PHE A 1 287 ? 1.78 27.328 22.672 1 98.44 287 PHE A C 1
ATOM 2377 O O . PHE A 1 287 ? 1.153 27.547 23.703 1 98.44 287 PHE A O 1
ATOM 2384 N N . THR A 1 288 ? 1.26 26.75 21.656 1 98.44 288 THR A N 1
ATOM 2385 C CA . THR A 1 288 ? 0.095 25.891 21.75 1 98.44 288 THR A CA 1
ATOM 2386 C C . THR A 1 288 ? 0.474 24.438 21.453 1 98.44 288 THR A C 1
ATOM 2388 O O . THR A 1 288 ? 1.644 24.141 21.203 1 98.44 288 THR A O 1
ATOM 2391 N N . MET A 1 289 ? -0.478 23.516 21.625 1 97.88 289 MET A N 1
ATOM 2392 C CA . MET A 1 289 ? -0.239 22.094 21.359 1 97.88 289 MET A CA 1
ATOM 2393 C C . MET A 1 289 ? -1.033 21.641 20.141 1 97.88 289 MET A C 1
ATOM 2395 O O . MET A 1 289 ? -2.184 22.031 19.953 1 97.88 289 MET A O 1
ATOM 2399 N N . SER A 1 290 ? -0.384 20.844 19.328 1 97.81 290 SER A N 1
ATOM 2400 C CA . SER A 1 290 ? -0.953 20.359 18.078 1 97.81 290 SER A CA 1
ATOM 2401 C C . SER A 1 290 ? -0.622 18.875 17.859 1 97.81 290 SER A C 1
ATOM 2403 O O . SER A 1 290 ? 0.303 18.344 18.484 1 97.81 290 SER A O 1
ATOM 2405 N N . SER A 1 291 ? -1.423 18.188 17.078 1 98.25 291 SER A N 1
ATOM 2406 C CA . SER A 1 291 ? -1.046 16.859 16.609 1 98.25 291 SER A CA 1
ATOM 2407 C C . SER A 1 291 ? -0.725 16.875 15.117 1 98.25 291 SER A C 1
ATOM 2409 O O . SER A 1 291 ? -0.004 16 14.625 1 98.25 291 SER A O 1
ATOM 2411 N N . ASP A 1 292 ? -1.248 17.922 14.438 1 98.19 292 ASP A N 1
ATOM 2412 C CA . ASP A 1 292 ? -1.188 17.953 12.984 1 98.19 292 ASP A CA 1
ATOM 2413 C C . ASP A 1 292 ? -1.758 16.672 12.375 1 98.19 292 ASP A C 1
ATOM 2415 O O . ASP A 1 292 ? -1.199 16.125 11.422 1 98.19 292 ASP A O 1
ATOM 2419 N N . SER A 1 293 ? -2.787 16.172 13.039 1 97.5 293 SER A N 1
ATOM 2420 C CA . SER A 1 293 ? -3.412 14.914 12.625 1 97.5 293 SER A CA 1
ATOM 2421 C C . SER A 1 293 ? -4.242 15.102 11.359 1 97.5 293 SER A C 1
ATOM 2423 O O . SER A 1 293 ? -4.805 16.172 11.133 1 97.5 293 SER A O 1
ATOM 2425 N N . HIS A 1 294 ? -4.301 14.047 10.555 1 97.31 294 HIS A N 1
ATOM 2426 C CA . HIS A 1 294 ? -5.145 14.008 9.367 1 97.31 294 HIS A CA 1
ATOM 2427 C C . HIS A 1 294 ? -6.188 12.898 9.469 1 97.31 294 HIS A C 1
ATOM 2429 O O . HIS A 1 294 ? -7.008 12.727 8.562 1 97.31 294 HIS A O 1
ATOM 2435 N N . PHE A 1 295 ? -6.137 12.172 10.555 1 97.5 295 PHE A N 1
ATOM 2436 C CA . PHE A 1 295 ? -7.094 11.117 10.875 1 97.5 295 PHE A CA 1
ATOM 2437 C C . PHE A 1 295 ? -7.492 11.172 12.344 1 97.5 295 PHE A C 1
ATOM 2439 O O . PHE A 1 295 ? -6.715 11.625 13.188 1 97.5 295 PHE A O 1
ATOM 2446 N N . PRO A 1 296 ? -8.672 10.711 12.656 1 98 296 PRO A N 1
ATOM 2447 C CA . PRO A 1 296 ? -9.188 10.891 14.008 1 98 296 PRO A CA 1
ATOM 2448 C C . PRO A 1 296 ? -8.344 10.18 15.062 1 98 296 PRO A C 1
ATOM 2450 O O . PRO A 1 296 ? -8.18 10.688 16.172 1 98 296 PRO A O 1
ATOM 2453 N N . ASN A 1 297 ? -7.809 9 14.711 1 97.88 297 ASN A N 1
ATOM 2454 C CA . ASN A 1 297 ? -7.07 8.227 15.703 1 97.88 297 ASN A CA 1
ATOM 2455 C C . ASN A 1 297 ? -5.75 8.898 16.062 1 97.88 297 ASN A C 1
ATOM 2457 O O . ASN A 1 297 ? -5.121 8.539 17.062 1 97.88 297 ASN A O 1
ATOM 2461 N N . ASP A 1 298 ? -5.344 9.914 15.336 1 97.81 298 ASP A N 1
ATOM 2462 C CA . ASP A 1 298 ? -4.082 10.602 15.594 1 97.81 298 ASP A CA 1
ATOM 2463 C C . ASP A 1 298 ? -4.32 11.922 16.328 1 97.81 298 ASP A C 1
ATOM 2465 O O . ASP A 1 298 ? -3.367 12.617 16.703 1 97.81 298 ASP A O 1
ATOM 2469 N N . LEU A 1 299 ? -5.566 12.336 16.547 1 98.38 299 LEU A N 1
ATOM 2470 C CA . LEU A 1 299 ? -5.859 13.516 17.344 1 98.38 299 LEU A CA 1
ATOM 2471 C C . LEU A 1 299 ? -5.215 13.406 18.719 1 98.38 299 LEU A C 1
ATOM 2473 O O . LEU A 1 299 ? -5.324 12.375 19.391 1 98.38 299 LEU A O 1
ATOM 2477 N N . GLY A 1 300 ? -4.465 14.406 19.078 1 98.12 300 GLY A N 1
ATOM 2478 C CA . GLY A 1 300 ? -3.842 14.445 20.391 1 98.12 300 GLY A CA 1
ATOM 2479 C C . GLY A 1 300 ? -2.744 13.414 20.562 1 98.12 300 GLY A C 1
ATOM 2480 O O . GLY A 1 300 ? -2.371 13.07 21.688 1 98.12 300 GLY A O 1
ATOM 2481 N N . ILE A 1 301 ? -2.279 12.898 19.391 1 97.62 301 ILE A N 1
ATOM 2482 C CA . ILE A 1 301 ? -1.186 11.938 19.469 1 97.62 301 ILE A CA 1
ATOM 2483 C C . ILE A 1 301 ? 0.017 12.57 20.156 1 97.62 301 ILE A C 1
ATOM 2485 O O . ILE A 1 301 ? 0.404 13.703 19.844 1 97.62 301 ILE A O 1
ATOM 2489 N N . TYR A 1 302 ? 0.566 12.07 21.25 1 97.5 302 TYR A N 1
ATOM 2490 C CA . TYR A 1 302 ? 1.721 12.484 22.031 1 97.5 302 TYR A CA 1
ATOM 2491 C C . TYR A 1 302 ? 1.378 13.68 22.922 1 97.5 302 TYR A C 1
ATOM 2493 O O . TYR A 1 302 ? 2.268 14.414 23.359 1 97.5 302 TYR A O 1
ATOM 2501 N N . SER A 1 303 ? 0.044 13.961 23.109 1 97.5 303 SER A N 1
ATOM 2502 C CA . SER A 1 303 ? -0.361 15.117 23.906 1 97.5 303 SER A CA 1
ATOM 2503 C C . SER A 1 303 ? 0.184 15.031 25.328 1 97.5 303 SER A C 1
ATOM 2505 O O . SER A 1 303 ? 0.601 16.031 25.906 1 97.5 303 SER A O 1
ATOM 2507 N N . ASN A 1 304 ? 0.218 13.805 25.938 1 97.38 304 ASN A N 1
ATOM 2508 C CA . ASN A 1 304 ? 0.775 13.617 27.281 1 97.38 304 ASN A CA 1
ATOM 2509 C C . ASN A 1 304 ? 2.271 13.914 27.312 1 97.38 304 ASN A C 1
ATOM 2511 O O . ASN A 1 304 ? 2.75 14.641 28.188 1 97.38 304 ASN A O 1
ATOM 2515 N N . GLU A 1 305 ? 2.965 13.375 26.359 1 97.38 305 GLU A N 1
ATOM 2516 C CA . GLU A 1 305 ? 4.41 13.555 26.281 1 97.38 305 GLU A CA 1
ATOM 2517 C C . GLU A 1 305 ? 4.773 15.023 26.062 1 97.38 305 GLU A C 1
ATOM 2519 O O . GLU A 1 305 ? 5.703 15.539 26.688 1 97.38 305 GLU A O 1
ATOM 2524 N N . ILE A 1 306 ? 4.023 15.68 25.219 1 97.62 306 ILE A N 1
ATOM 2525 C CA . ILE A 1 306 ? 4.273 17.094 24.906 1 97.62 306 ILE A CA 1
ATOM 2526 C C . ILE A 1 306 ? 4.004 17.938 26.156 1 97.62 306 ILE A C 1
ATOM 2528 O O . ILE A 1 306 ? 4.809 18.797 26.5 1 97.62 306 ILE A O 1
ATOM 2532 N N . LYS A 1 307 ? 2.887 17.703 26.812 1 97.12 307 LYS A N 1
ATOM 2533 C CA . LYS A 1 307 ? 2.557 18.438 28.031 1 97.12 307 LYS A CA 1
ATOM 2534 C C . LYS A 1 307 ? 3.645 18.266 29.078 1 97.12 307 LYS A C 1
ATOM 2536 O O . LYS A 1 307 ? 4.109 19.234 29.672 1 97.12 307 LYS A O 1
ATOM 2541 N N . GLU A 1 308 ? 4.047 17.016 29.297 1 96.88 308 GLU A N 1
ATOM 2542 C CA . GLU A 1 308 ? 5.082 16.734 30.297 1 96.88 308 GLU A CA 1
ATOM 2543 C C . GLU A 1 308 ? 6.387 17.453 29.953 1 96.88 308 GLU A C 1
ATOM 2545 O O . GLU A 1 308 ? 7.043 18.016 30.828 1 96.88 308 GLU A O 1
ATOM 2550 N N . MET A 1 309 ? 6.711 17.375 28.688 1 97 309 MET A N 1
ATOM 2551 C CA . MET A 1 309 ? 7.934 18.016 28.219 1 97 309 MET A CA 1
ATOM 2552 C C . MET A 1 309 ? 7.891 19.516 28.484 1 97 309 MET A C 1
ATOM 2554 O O . MET A 1 309 ? 8.875 20.109 28.938 1 97 309 MET A O 1
ATOM 2558 N N . LEU A 1 310 ? 6.797 20.188 28.188 1 97.06 310 LEU A N 1
ATOM 2559 C CA . LEU A 1 310 ? 6.641 21.609 28.391 1 97.06 310 LEU A CA 1
ATOM 2560 C C . LEU A 1 310 ? 6.695 21.969 29.875 1 97.06 310 LEU A C 1
ATOM 2562 O O . LEU A 1 310 ? 7.379 22.906 30.281 1 97.06 310 LEU A O 1
ATOM 2566 N N . VAL A 1 311 ? 6.023 21.188 30.703 1 96.44 311 VAL A N 1
ATOM 2567 C CA . VAL A 1 311 ? 6 21.422 32.125 1 96.44 311 VAL A CA 1
ATOM 2568 C C . VAL A 1 311 ? 7.414 21.297 32.688 1 96.44 311 VAL A C 1
ATOM 2570 O O . VAL A 1 311 ? 7.848 22.141 33.5 1 96.44 311 VAL A O 1
ATOM 2573 N N . LYS A 1 312 ? 8.07 20.312 32.312 1 96.5 312 LYS A N 1
ATOM 2574 C CA . LYS A 1 312 ? 9.43 20.078 32.781 1 96.5 312 LYS A CA 1
ATOM 2575 C C . LYS A 1 312 ? 10.352 21.234 32.406 1 96.5 312 LYS A C 1
ATOM 2577 O O . LYS A 1 312 ? 11.344 21.484 33.094 1 96.5 312 LYS A O 1
ATOM 2582 N N . ARG A 1 313 ? 9.977 21.906 31.391 1 96 313 ARG A N 1
ATOM 2583 C CA . ARG A 1 313 ? 10.797 23.016 30.922 1 96 313 ARG A CA 1
ATOM 2584 C C . ARG A 1 313 ? 10.297 24.344 31.469 1 96 313 ARG A C 1
ATOM 2586 O O . ARG A 1 313 ? 10.719 25.422 31.016 1 96 313 ARG A O 1
ATOM 2593 N N . GLY A 1 314 ? 9.312 24.297 32.344 1 95.12 314 GLY A N 1
ATOM 2594 C CA . GLY A 1 314 ? 8.891 25.469 33.094 1 95.12 314 GLY A CA 1
ATOM 2595 C C . GLY A 1 314 ? 7.73 26.203 32.438 1 95.12 314 GLY A C 1
ATOM 2596 O O . GLY A 1 314 ? 7.375 27.297 32.844 1 95.12 314 GLY A O 1
ATOM 2597 N N . VAL A 1 315 ? 7.129 25.641 31.406 1 97 315 VAL A N 1
ATOM 2598 C CA . VAL A 1 315 ? 5.965 26.25 30.781 1 97 315 VAL A CA 1
ATOM 2599 C C . VAL A 1 315 ? 4.73 26.031 31.656 1 97 315 VAL A C 1
ATOM 2601 O O . VAL A 1 315 ? 4.441 24.906 32.062 1 97 315 VAL A O 1
ATOM 2604 N N . THR A 1 316 ? 3.998 27.078 31.906 1 96.69 316 THR A N 1
ATOM 2605 C CA . THR A 1 316 ? 2.879 26.953 32.844 1 96.69 316 THR A CA 1
ATOM 2606 C C . THR A 1 316 ? 1.555 27.203 32.125 1 96.69 316 THR A C 1
ATOM 2608 O O . THR A 1 316 ? 0.489 26.859 32.625 1 96.69 316 THR A O 1
ATOM 2611 N N . GLU A 1 317 ? 1.69 27.891 31.031 1 97.88 317 GLU A N 1
ATOM 2612 C CA . GLU A 1 317 ? 0.477 28.234 30.281 1 97.88 317 GLU A CA 1
ATOM 2613 C C . GLU A 1 317 ? 0.615 27.859 28.812 1 97.88 317 GLU A C 1
ATOM 2615 O O . GLU A 1 317 ? 1.729 27.766 28.297 1 97.88 317 GLU A O 1
ATOM 2620 N N . ILE A 1 318 ? -0.503 27.688 28.172 1 97.69 318 ILE A N 1
ATOM 2621 C CA . ILE A 1 318 ? -0.542 27.391 26.75 1 97.69 318 ILE A CA 1
ATOM 2622 C C . ILE A 1 318 ? -1.457 28.375 26.031 1 97.69 318 ILE A C 1
ATOM 2624 O O . ILE A 1 318 ? -2.404 28.906 26.625 1 97.69 318 ILE A O 1
ATOM 2628 N N . ALA A 1 319 ? -1.138 28.641 24.812 1 98.56 319 ALA A N 1
ATOM 2629 C CA . ALA A 1 319 ? -1.926 29.562 24.016 1 98.56 319 ALA A CA 1
ATOM 2630 C C . ALA A 1 319 ? -3.184 28.891 23.469 1 98.56 319 ALA A C 1
ATOM 2632 O O . ALA A 1 319 ? -3.117 27.797 22.922 1 98.56 319 ALA A O 1
ATOM 2633 N N . THR A 1 320 ? -4.289 29.438 23.672 1 98.62 320 THR A N 1
ATOM 2634 C CA . THR A 1 320 ? -5.559 29.094 23.047 1 98.62 320 THR A CA 1
ATOM 2635 C C . THR A 1 320 ? -6.117 30.297 22.281 1 98.62 320 THR A C 1
ATOM 2637 O O . THR A 1 320 ? -5.562 31.391 22.344 1 98.62 320 THR A O 1
ATOM 2640 N N . PHE A 1 321 ? -7.16 30.047 21.453 1 98.69 321 PHE A N 1
ATOM 2641 C CA . PHE A 1 321 ? -7.621 31.125 20.594 1 98.69 321 PHE A CA 1
ATOM 2642 C C . PHE A 1 321 ? -9.141 31.109 20.484 1 98.69 321 PHE A C 1
ATOM 2644 O O . PHE A 1 321 ? -9.758 30.047 20.406 1 98.69 321 PHE A O 1
ATOM 2651 N N . GLU A 1 322 ? -9.68 32.25 20.5 1 98.25 322 GLU A N 1
ATOM 2652 C CA . GLU A 1 322 ? -11.094 32.5 20.266 1 98.25 322 GLU A CA 1
ATOM 2653 C C . GLU A 1 322 ? -11.297 33.812 19.484 1 98.25 322 GLU A C 1
ATOM 2655 O O . GLU A 1 322 ? -10.852 34.875 19.922 1 98.25 322 GLU A O 1
ATOM 2660 N N . LYS A 1 323 ? -11.914 33.75 18.344 1 97.62 323 LYS A N 1
ATOM 2661 C CA . LYS A 1 323 ? -12.18 34.906 17.484 1 97.62 323 LYS A CA 1
ATOM 2662 C C . LYS A 1 323 ? -10.906 35.719 17.266 1 97.62 323 LYS A C 1
ATOM 2664 O O . LYS A 1 323 ? -10.906 36.938 17.438 1 97.62 323 LYS A O 1
ATOM 2669 N N . ARG A 1 324 ? -9.891 35.094 17.078 1 97.81 324 ARG A N 1
ATOM 2670 C CA . ARG A 1 324 ? -8.609 35.688 16.672 1 97.81 324 ARG A CA 1
ATOM 2671 C C . ARG A 1 324 ? -7.922 36.344 17.859 1 97.81 324 ARG A C 1
ATOM 2673 O O . ARG A 1 324 ? -7.004 37.156 17.672 1 97.81 324 ARG A O 1
ATOM 2680 N N . GLN A 1 325 ? -8.391 35.969 19 1 98.12 325 GLN A N 1
ATOM 2681 C CA . GLN A 1 325 ? -7.746 36.469 20.219 1 98.12 325 GLN A CA 1
ATOM 2682 C C . GLN A 1 325 ? -7.059 35.344 20.969 1 98.12 325 GLN A C 1
ATOM 2684 O O . GLN A 1 325 ? -7.66 34.281 21.219 1 98.12 325 GLN A O 1
ATOM 2689 N N . ARG A 1 326 ? -5.855 35.594 21.328 1 98.56 326 ARG A N 1
ATOM 2690 C CA . ARG A 1 326 ? -5.117 34.594 22.109 1 98.56 326 ARG A CA 1
ATOM 2691 C C . ARG A 1 326 ? -5.5 34.656 23.578 1 98.56 326 ARG A C 1
ATOM 2693 O O . ARG A 1 326 ? -5.562 35.75 24.156 1 98.56 326 ARG A O 1
ATOM 2700 N N . ILE A 1 327 ? -5.812 33.594 24.125 1 98.38 327 ILE A N 1
ATOM 2701 C CA . ILE A 1 327 ? -6.094 33.438 25.547 1 98.38 327 ILE A CA 1
ATOM 2702 C C . ILE A 1 327 ? -5.145 32.406 26.156 1 98.38 327 ILE A C 1
ATOM 2704 O O . ILE A 1 327 ? -5.156 31.234 25.75 1 98.38 327 ILE A O 1
ATOM 2708 N N . MET A 1 328 ? -4.332 32.875 27.125 1 98.25 328 MET A N 1
ATOM 2709 C CA . MET A 1 328 ? -3.436 31.938 27.797 1 98.25 328 MET A CA 1
ATOM 2710 C C . MET A 1 328 ? -4.18 31.172 28.891 1 98.25 328 MET A C 1
ATOM 2712 O O . MET A 1 328 ? -4.93 31.75 29.672 1 98.25 328 MET A O 1
ATOM 2716 N N . LYS A 1 329 ? -4.008 29.875 28.859 1 97.69 329 LYS A N 1
ATOM 2717 C CA . LYS A 1 329 ? -4.641 29.016 29.844 1 97.69 329 LYS A CA 1
ATOM 2718 C C . LYS A 1 329 ? -3.611 28.141 30.547 1 97.69 329 LYS A C 1
ATOM 2720 O O . LYS A 1 329 ? -2.592 27.781 29.953 1 97.69 329 LYS A O 1
ATOM 2725 N N . PRO A 1 330 ? -3.922 27.766 31.812 1 96.69 330 PRO A N 1
ATOM 2726 C CA . PRO A 1 330 ? -2.953 26.953 32.562 1 96.69 330 PRO A CA 1
ATOM 2727 C C . PRO A 1 330 ? -2.785 25.547 31.969 1 96.69 330 PRO A C 1
ATOM 2729 O O . PRO A 1 330 ? -3.762 24.938 31.531 1 96.69 330 PRO A O 1
ATOM 2732 N N . LEU A 1 331 ? -1.521 25.125 31.953 1 94.44 331 LEU A N 1
ATOM 2733 C CA . LEU A 1 331 ? -1.2 23.781 31.516 1 94.44 331 LEU A CA 1
ATOM 2734 C C . LEU A 1 331 ? -1.515 22.75 32.594 1 94.44 331 LEU A C 1
ATOM 2736 O O . LEU A 1 331 ? -1.858 21.609 32.312 1 94.44 331 LEU A O 1
ATOM 2740 N N . VAL A 1 332 ? -1.23 23.078 33.844 1 85.5 332 VAL A N 1
ATOM 2741 C CA . VAL A 1 332 ? -1.474 22.203 34.969 1 85.5 332 VAL A CA 1
ATOM 2742 C C . VAL A 1 332 ? -2.537 22.812 35.875 1 85.5 332 VAL A C 1
ATOM 2744 O O . VAL A 1 332 ? -2.553 24.031 36.094 1 85.5 332 VAL A O 1
ATOM 2747 N N . ASP A 1 333 ? -3.643 22.156 36.312 1 65.56 333 ASP A N 1
ATOM 2748 C CA . ASP A 1 333 ? -4.574 22.641 37.312 1 65.56 333 ASP A CA 1
ATOM 2749 C C . ASP A 1 333 ? -3.863 22.875 38.656 1 65.56 333 ASP A C 1
ATOM 2751 O O . ASP A 1 333 ? -2.906 22.172 38.969 1 65.56 333 ASP A O 1
ATOM 2755 N N . MET B 1 1 ? 2.217 -22.797 -32.344 1 91.62 1 MET B N 1
ATOM 2756 C CA . MET B 1 1 ? 1.075 -22.484 -31.484 1 91.62 1 MET B CA 1
ATOM 2757 C C . MET B 1 1 ? 1.537 -21.953 -30.125 1 91.62 1 MET B C 1
ATOM 2759 O O . MET B 1 1 ? 2.635 -22.281 -29.672 1 91.62 1 MET B O 1
ATOM 2763 N N . LYS B 1 2 ? 0.829 -21.094 -29.516 1 94.94 2 LYS B N 1
ATOM 2764 C CA . LYS B 1 2 ? 1.088 -20.578 -28.172 1 94.94 2 LYS B CA 1
ATOM 2765 C C . LYS B 1 2 ? 0.126 -21.188 -27.156 1 94.94 2 LYS B C 1
ATOM 2767 O O . LYS B 1 2 ? -1.072 -21.312 -27.422 1 94.94 2 LYS B O 1
ATOM 2772 N N . VAL B 1 3 ? 0.688 -21.609 -26.078 1 98.31 3 VAL B N 1
ATOM 2773 C CA . VAL B 1 3 ? -0.121 -22.141 -25 1 98.31 3 VAL B CA 1
ATOM 2774 C C . VAL B 1 3 ? 0.301 -21.5 -23.672 1 98.31 3 VAL B C 1
ATOM 2776 O O . VAL B 1 3 ? 1.353 -20.859 -23.594 1 98.31 3 VAL B O 1
ATOM 2779 N N . ASP B 1 4 ? -0.496 -21.547 -22.688 1 98.69 4 ASP B N 1
ATOM 2780 C CA . ASP B 1 4 ? -0.201 -21.203 -21.297 1 98.69 4 ASP B CA 1
ATOM 2781 C C . ASP B 1 4 ? -0.83 -22.203 -20.344 1 98.69 4 ASP B C 1
ATOM 2783 O O . ASP B 1 4 ? -2.035 -22.156 -20.094 1 98.69 4 ASP B O 1
ATOM 2787 N N . TYR B 1 5 ? -0.06 -23.031 -19.781 1 98.75 5 TYR B N 1
ATOM 2788 C CA . TYR B 1 5 ? -0.594 -24.156 -19.031 1 98.75 5 TYR B CA 1
ATOM 2789 C C . TYR B 1 5 ? -0.476 -23.922 -17.531 1 98.75 5 TYR B C 1
ATOM 2791 O O . TYR B 1 5 ? -0.687 -24.844 -16.734 1 98.75 5 TYR B O 1
ATOM 2799 N N . HIS B 1 6 ? -0.147 -22.703 -17.062 1 98.69 6 HIS B N 1
ATOM 2800 C CA . HIS B 1 6 ? 0.052 -22.422 -15.648 1 98.69 6 HIS B CA 1
ATOM 2801 C C . HIS B 1 6 ? -0.53 -21.078 -15.273 1 98.69 6 HIS B C 1
ATOM 2803 O O . HIS B 1 6 ? 0.196 -20.078 -15.203 1 98.69 6 HIS B O 1
ATOM 2809 N N . ILE B 1 7 ? -1.773 -21.109 -14.961 1 98.38 7 ILE B N 1
ATOM 2810 C CA . ILE B 1 7 ? -2.52 -19.906 -14.602 1 98.38 7 ILE B CA 1
ATOM 2811 C C . ILE B 1 7 ? -3.334 -20.156 -13.336 1 98.38 7 ILE B C 1
ATOM 2813 O O . ILE B 1 7 ? -3.977 -21.203 -13.203 1 98.38 7 ILE B O 1
ATOM 2817 N N . HIS B 1 8 ? -3.334 -19.234 -12.484 1 98.25 8 HIS B N 1
ATOM 2818 C CA . HIS B 1 8 ? -4.055 -19.375 -11.219 1 98.25 8 HIS B CA 1
ATOM 2819 C C . HIS B 1 8 ? -5.281 -18.469 -11.18 1 98.25 8 HIS B C 1
ATOM 2821 O O . HIS B 1 8 ? -5.262 -17.359 -11.719 1 98.25 8 HIS B O 1
ATOM 2827 N N . LEU B 1 9 ? -6.316 -18.953 -10.547 1 97.38 9 LEU B N 1
ATOM 2828 C CA . LEU B 1 9 ? -7.441 -18.109 -10.172 1 97.38 9 LEU B CA 1
ATOM 2829 C C . LEU B 1 9 ? -7.371 -17.734 -8.688 1 97.38 9 LEU B C 1
ATOM 2831 O O . LEU B 1 9 ? -8.188 -16.953 -8.203 1 97.38 9 LEU B O 1
ATOM 2835 N N . GLU B 1 10 ? -6.344 -18.312 -8.047 1 93.62 10 GLU B N 1
ATOM 2836 C CA . GLU B 1 10 ? -6.195 -18.188 -6.598 1 93.62 10 GLU B CA 1
ATOM 2837 C C . GLU B 1 10 ? -6.141 -16.719 -6.18 1 93.62 10 GLU B C 1
ATOM 2839 O O . GLU B 1 10 ? -5.523 -15.891 -6.863 1 93.62 10 GLU B O 1
ATOM 2844 N N . GLU B 1 11 ? -6.918 -16.516 -5.125 1 88.31 11 GLU B N 1
ATOM 2845 C CA . GLU B 1 11 ? -6.875 -15.211 -4.461 1 88.31 11 GLU B CA 1
ATOM 2846 C C . GLU B 1 11 ? -6.418 -15.344 -3.014 1 88.31 11 GLU B C 1
ATOM 2848 O O . GLU B 1 11 ? -6.586 -16.406 -2.4 1 88.31 11 GLU B O 1
ATOM 2853 N N . GLY B 1 12 ? -5.746 -14.297 -2.539 1 84.62 12 GLY B N 1
ATOM 2854 C CA . GLY B 1 12 ? -5.352 -14.25 -1.141 1 84.62 12 GLY B CA 1
ATOM 2855 C C . GLY B 1 12 ? -3.854 -14.383 -0.936 1 84.62 12 GLY B C 1
ATOM 2856 O O . GLY B 1 12 ? -3.141 -14.852 -1.825 1 84.62 12 GLY B O 1
ATOM 2857 N N . PRO B 1 13 ? -3.514 -14.109 0.218 1 92.75 13 PRO B N 1
ATOM 2858 C CA . PRO B 1 13 ? -4.273 -13.453 1.285 1 92.75 13 PRO B CA 1
ATOM 2859 C C . PRO B 1 13 ? -4.957 -12.172 0.819 1 92.75 13 PRO B C 1
ATOM 2861 O O . PRO B 1 13 ? -4.48 -11.508 -0.107 1 92.75 13 PRO B O 1
ATOM 2864 N N . TYR B 1 14 ? -6.133 -11.945 1.335 1 95.56 14 TYR B N 1
ATOM 2865 C CA . TYR B 1 14 ? -6.922 -10.773 0.972 1 95.56 14 TYR B CA 1
ATOM 2866 C C . TYR B 1 14 ? -6.379 -9.516 1.646 1 95.56 14 TYR B C 1
ATOM 2868 O O . TYR B 1 14 ? -6.734 -9.211 2.787 1 95.56 14 TYR B O 1
ATOM 2876 N N . SER B 1 15 ? -5.562 -8.789 0.882 1 94.19 15 SER B N 1
ATOM 2877 C CA . SER B 1 15 ? -4.828 -7.621 1.352 1 94.19 15 SER B CA 1
ATOM 2878 C C . SER B 1 15 ? -5.039 -6.43 0.427 1 94.19 15 SER B C 1
ATOM 2880 O O . SER B 1 15 ? -5.691 -6.551 -0.613 1 94.19 15 SER B O 1
ATOM 2882 N N . LEU B 1 16 ? -4.512 -5.312 0.811 1 93.38 16 LEU B N 1
ATOM 2883 C CA . LEU B 1 16 ? -4.586 -4.137 -0.052 1 93.38 16 LEU B CA 1
ATOM 2884 C C . LEU B 1 16 ? -3.721 -4.32 -1.295 1 93.38 16 LEU B C 1
ATOM 2886 O O . LEU B 1 16 ? -4.02 -3.764 -2.354 1 93.38 16 LEU B O 1
ATOM 2890 N N . SER B 1 17 ? -2.703 -5.129 -1.12 1 93.69 17 SER B N 1
ATOM 2891 C CA . SER B 1 17 ? -1.919 -5.484 -2.297 1 93.69 17 SER B CA 1
ATOM 2892 C C . SER B 1 17 ? -2.768 -6.23 -3.322 1 93.69 17 SER B C 1
ATOM 2894 O O . SER B 1 17 ? -2.654 -5.984 -4.527 1 93.69 17 SER B O 1
ATOM 2896 N N . LEU B 1 18 ? -3.545 -7.105 -2.846 1 95.44 18 LEU B N 1
ATOM 2897 C CA . LEU B 1 18 ? -4.465 -7.801 -3.738 1 95.44 18 LEU B CA 1
ATOM 2898 C C . LEU B 1 18 ? -5.41 -6.82 -4.422 1 95.44 18 LEU B C 1
ATOM 2900 O O . LEU B 1 18 ? -5.699 -6.953 -5.609 1 95.44 18 LEU B O 1
ATOM 2904 N N . VAL B 1 19 ? -5.871 -5.844 -3.656 1 96.38 19 VAL B N 1
ATOM 2905 C CA . VAL B 1 19 ? -6.762 -4.828 -4.211 1 96.38 19 VAL B CA 1
ATOM 2906 C C . VAL B 1 19 ? -6.055 -4.082 -5.34 1 96.38 19 VAL B C 1
ATOM 2908 O O . VAL B 1 19 ? -6.613 -3.914 -6.426 1 96.38 19 VAL B O 1
ATOM 2911 N N . GLU B 1 20 ? -4.887 -3.652 -5.047 1 95.94 20 GLU B N 1
ATOM 2912 C CA . GLU B 1 20 ? -4.105 -2.918 -6.035 1 95.94 20 GLU B CA 1
ATOM 2913 C C . GLU B 1 20 ? -3.932 -3.729 -7.316 1 95.94 20 GLU B C 1
ATOM 2915 O O . GLU B 1 20 ? -4.141 -3.215 -8.414 1 95.94 20 GLU B O 1
ATOM 2920 N N . LYS B 1 21 ? -3.59 -4.988 -7.211 1 96 21 LYS B N 1
ATOM 2921 C CA . LYS B 1 21 ? -3.369 -5.855 -8.367 1 96 21 LYS B CA 1
ATOM 2922 C C . LYS B 1 21 ? -4.672 -6.105 -9.117 1 96 21 LYS B C 1
ATOM 2924 O O . LYS B 1 21 ? -4.68 -6.176 -10.352 1 96 21 LYS B O 1
ATOM 2929 N N . THR B 1 22 ? -5.699 -6.277 -8.383 1 96.62 22 THR B N 1
ATOM 2930 C CA . THR B 1 22 ? -7.004 -6.488 -9 1 96.62 22 THR B CA 1
ATOM 2931 C C . THR B 1 22 ? -7.426 -5.262 -9.805 1 96.62 22 THR B C 1
ATOM 2933 O O . THR B 1 22 ? -7.883 -5.391 -10.945 1 96.62 22 THR B O 1
ATOM 2936 N N . LEU B 1 23 ? -7.258 -4.113 -9.219 1 96.44 23 LEU B N 1
ATOM 2937 C CA . LEU B 1 23 ? -7.637 -2.877 -9.898 1 96.44 23 LEU B CA 1
ATOM 2938 C C . LEU B 1 23 ? -6.785 -2.66 -11.141 1 96.44 23 LEU B C 1
ATOM 2940 O O . LEU B 1 23 ? -7.289 -2.189 -12.164 1 96.44 23 LEU B O 1
ATOM 2944 N N . LYS B 1 24 ? -5.52 -2.939 -11.047 1 95.94 24 LYS B N 1
ATOM 2945 C CA . LYS B 1 24 ? -4.652 -2.859 -12.219 1 95.94 24 LYS B CA 1
ATOM 2946 C C . LYS B 1 24 ? -5.145 -3.779 -13.336 1 95.94 24 LYS B C 1
ATOM 2948 O O . LYS B 1 24 ? -5.203 -3.377 -14.5 1 95.94 24 LYS B O 1
ATOM 2953 N N . ALA B 1 25 ? -5.461 -4.992 -12.961 1 96.94 25 ALA B N 1
ATOM 2954 C CA . ALA B 1 25 ? -5.965 -5.953 -13.938 1 96.94 25 ALA B CA 1
ATOM 2955 C C . ALA B 1 25 ? -7.258 -5.461 -14.578 1 96.94 25 ALA B C 1
ATOM 2957 O O . ALA B 1 25 ? -7.418 -5.531 -15.797 1 96.94 25 ALA B O 1
ATOM 2958 N N . MET B 1 26 ? -8.172 -4.953 -13.773 1 96.19 26 MET B N 1
ATOM 2959 C CA . MET B 1 26 ? -9.453 -4.473 -14.281 1 96.19 26 MET B CA 1
ATOM 2960 C C . MET B 1 26 ? -9.258 -3.273 -15.203 1 96.19 26 MET B C 1
ATOM 2962 O O . MET B 1 26 ? -9.914 -3.17 -16.25 1 96.19 26 MET B O 1
ATOM 2966 N N . ALA B 1 27 ? -8.336 -2.404 -14.82 1 95.69 27 ALA B N 1
ATOM 2967 C CA . ALA B 1 27 ? -8.07 -1.207 -15.609 1 95.69 27 ALA B CA 1
ATOM 2968 C C . ALA B 1 27 ? -7.508 -1.569 -16.984 1 95.69 27 ALA B C 1
ATOM 2970 O O . ALA B 1 27 ? -7.688 -0.826 -17.953 1 95.69 27 ALA B O 1
ATOM 2971 N N . TRP B 1 28 ? -6.801 -2.682 -17.031 1 95.38 28 TRP B N 1
ATOM 2972 C CA . TRP B 1 28 ? -6.262 -3.18 -18.281 1 95.38 28 TRP B CA 1
ATOM 2973 C C . TRP B 1 28 ? -7.375 -3.408 -19.297 1 95.38 28 TRP B C 1
ATOM 2975 O O . TRP B 1 28 ? -7.195 -3.168 -20.5 1 95.38 28 TRP B O 1
ATOM 2985 N N . TYR B 1 29 ? -8.508 -3.801 -18.891 1 95.69 29 TYR B N 1
ATOM 2986 C CA . TYR B 1 29 ? -9.617 -4.141 -19.781 1 95.69 29 TYR B CA 1
ATOM 2987 C C . TYR B 1 29 ? -10.648 -3.02 -19.812 1 95.69 29 TYR B C 1
ATOM 2989 O O . TYR B 1 29 ? -11.234 -2.742 -20.875 1 95.69 29 TYR B O 1
ATOM 2997 N N . GLU B 1 30 ? -10.891 -2.514 -18.656 1 94.69 30 GLU B N 1
ATOM 2998 C CA . GLU B 1 30 ? -11.844 -1.418 -18.5 1 94.69 30 GLU B CA 1
ATOM 2999 C C . GLU B 1 30 ? -11.219 -0.263 -17.719 1 94.69 30 GLU B C 1
ATOM 3001 O O . GLU B 1 30 ? -11.445 -0.128 -16.516 1 94.69 30 GLU B O 1
ATOM 3006 N N . PRO B 1 31 ? -10.547 0.594 -18.453 1 94.75 31 PRO B N 1
ATOM 3007 C CA . PRO B 1 31 ? -9.852 1.688 -17.766 1 94.75 31 PRO B CA 1
ATOM 3008 C C . PRO B 1 31 ? -10.797 2.609 -17 1 94.75 31 PRO B C 1
ATOM 3010 O O . PRO B 1 31 ? -11.914 2.877 -17.469 1 94.75 31 PRO B O 1
ATOM 3013 N N . ASN B 1 32 ? -10.414 2.986 -15.852 1 94 32 ASN B N 1
ATOM 3014 C CA . ASN B 1 32 ? -11.086 4.043 -15.109 1 94 32 ASN B CA 1
ATOM 3015 C C . ASN B 1 32 ? -10.82 5.418 -15.719 1 94 32 ASN B C 1
ATOM 3017 O O . ASN B 1 32 ? -9.688 5.906 -15.688 1 94 32 ASN B O 1
ATOM 3021 N N . GLU B 1 33 ? -11.812 6.113 -16.234 1 95.19 33 GLU B N 1
ATOM 3022 C CA . GLU B 1 33 ? -11.648 7.344 -17 1 95.19 33 GLU B CA 1
ATOM 3023 C C . GLU B 1 33 ? -11.531 8.555 -16.078 1 95.19 33 GLU B C 1
ATOM 3025 O O . GLU B 1 33 ? -11.172 9.648 -16.531 1 95.19 33 GLU B O 1
ATOM 3030 N N . GLU B 1 34 ? -11.758 8.391 -14.859 1 95.19 34 GLU B N 1
ATOM 3031 C CA . GLU B 1 34 ? -11.648 9.492 -13.914 1 95.19 34 GLU B CA 1
ATOM 3032 C C . GLU B 1 34 ? -10.195 9.883 -13.688 1 95.19 34 GLU B C 1
ATOM 3034 O O . GLU B 1 34 ? -9.289 9.062 -13.867 1 95.19 34 GLU B O 1
ATOM 3039 N N . MET B 1 35 ? -9.977 11.148 -13.336 1 93.38 35 MET B N 1
ATOM 3040 C CA . MET B 1 35 ? -8.625 11.594 -13 1 93.38 35 MET B CA 1
ATOM 3041 C C . MET B 1 35 ? -8.023 10.734 -11.898 1 93.38 35 MET B C 1
ATOM 3043 O O . MET B 1 35 ? -8.641 10.539 -10.852 1 93.38 35 MET B O 1
ATOM 3047 N N . HIS B 1 36 ? -6.828 10.203 -12.18 1 94.25 36 HIS B N 1
ATOM 3048 C CA . HIS B 1 36 ? -6.141 9.344 -11.219 1 94.25 36 HIS B CA 1
ATOM 3049 C C . HIS B 1 36 ? -5.984 10.047 -9.867 1 94.25 36 HIS B C 1
ATOM 3051 O O . HIS B 1 36 ? -5.602 11.219 -9.812 1 94.25 36 HIS B O 1
ATOM 3057 N N . HIS B 1 37 ? -6.422 9.414 -8.758 1 95.06 37 HIS B N 1
ATOM 3058 C CA . HIS B 1 37 ? -6.324 9.852 -7.367 1 95.06 37 HIS B CA 1
ATOM 3059 C C . HIS B 1 37 ? -7.344 10.945 -7.062 1 95.06 37 HIS B C 1
ATOM 3061 O O . HIS B 1 37 ? -7.191 11.688 -6.086 1 95.06 37 HIS B O 1
ATOM 3067 N N . SER B 1 38 ? -8.32 11.156 -7.867 1 95.5 38 SER B N 1
ATOM 3068 C CA . SER B 1 38 ? -9.492 11.945 -7.508 1 95.5 38 SER B CA 1
ATOM 3069 C C . SER B 1 38 ? -10.461 11.133 -6.656 1 95.5 38 SER B C 1
ATOM 3071 O O . SER B 1 38 ? -10.359 9.906 -6.582 1 95.5 38 SER B O 1
ATOM 3073 N N . LYS B 1 39 ? -11.406 11.773 -6.055 1 94.38 39 LYS B N 1
ATOM 3074 C CA . LYS B 1 39 ? -12.414 11.086 -5.262 1 94.38 39 LYS B CA 1
ATOM 3075 C C . LYS B 1 39 ? -13.258 10.156 -6.129 1 94.38 39 LYS B C 1
ATOM 3077 O O . LYS B 1 39 ? -13.516 9.008 -5.746 1 94.38 39 LYS B O 1
ATOM 3082 N N . LYS B 1 40 ? -13.617 10.672 -7.309 1 95.62 40 LYS B N 1
ATOM 3083 C CA . LYS B 1 40 ? -14.422 9.875 -8.227 1 95.62 40 LYS B CA 1
ATOM 3084 C C . LYS B 1 40 ? -13.672 8.625 -8.672 1 95.62 40 LYS B C 1
ATOM 3086 O O . LYS B 1 40 ? -14.266 7.555 -8.82 1 95.62 40 LYS B O 1
ATOM 3091 N N . TRP B 1 41 ? -12.383 8.758 -8.891 1 97.06 41 TRP B N 1
ATOM 3092 C CA . TRP B 1 41 ? -11.547 7.625 -9.273 1 97.06 41 TRP B CA 1
ATOM 3093 C C . TRP B 1 41 ? -11.562 6.551 -8.188 1 97.06 41 TRP B C 1
ATOM 3095 O O . TRP B 1 41 ? -11.719 5.363 -8.477 1 97.06 41 TRP B O 1
ATOM 3105 N N . LEU B 1 42 ? -11.398 6.953 -6.938 1 97.06 42 LEU B N 1
ATOM 3106 C CA . LEU B 1 42 ? -11.367 5.992 -5.84 1 97.06 42 LEU B CA 1
ATOM 3107 C C . LEU B 1 42 ? -12.742 5.359 -5.637 1 97.06 42 LEU B C 1
ATOM 3109 O O . LEU B 1 42 ? -12.844 4.156 -5.379 1 97.06 42 LEU B O 1
ATOM 3113 N N . GLU B 1 43 ? -13.828 6.148 -5.746 1 96.69 43 GLU B N 1
ATOM 3114 C CA . GLU B 1 43 ? -15.18 5.613 -5.629 1 96.69 43 GLU B CA 1
ATOM 3115 C C . GLU B 1 43 ? -15.43 4.512 -6.652 1 96.69 43 GLU B C 1
ATOM 3117 O O . GLU B 1 43 ? -15.953 3.447 -6.312 1 96.69 43 GLU B O 1
ATOM 3122 N N . LYS B 1 44 ? -15.07 4.781 -7.852 1 96.88 44 LYS B N 1
ATOM 3123 C CA . LYS B 1 44 ? -15.234 3.783 -8.906 1 96.88 44 LYS B CA 1
ATOM 3124 C C . LYS B 1 44 ? -14.359 2.561 -8.641 1 96.88 44 LYS B C 1
ATOM 3126 O O . LYS B 1 44 ? -14.781 1.426 -8.875 1 96.88 44 LYS B O 1
ATOM 3131 N N . SER B 1 45 ? -13.141 2.768 -8.18 1 97.12 45 SER B N 1
ATOM 3132 C CA . SER B 1 45 ? -12.227 1.679 -7.855 1 97.12 45 SER B CA 1
ATOM 3133 C C . SER B 1 45 ? -12.797 0.775 -6.77 1 97.12 45 SER B C 1
ATOM 3135 O O . SER B 1 45 ? -12.75 -0.451 -6.883 1 97.12 45 SER B O 1
ATOM 3137 N N . ILE B 1 46 ? -13.367 1.415 -5.738 1 96.94 46 ILE B N 1
ATOM 3138 C CA . ILE B 1 46 ? -13.977 0.668 -4.641 1 96.94 46 ILE B CA 1
ATOM 3139 C C . ILE B 1 46 ? -15.172 -0.129 -5.152 1 96.94 46 ILE B C 1
ATOM 3141 O O . ILE B 1 46 ? -15.383 -1.276 -4.75 1 96.94 46 ILE B O 1
ATOM 3145 N N . ALA B 1 47 ? -15.93 0.468 -5.996 1 96 47 ALA B N 1
ATOM 3146 C CA . ALA B 1 47 ? -17.078 -0.218 -6.582 1 96 47 ALA B CA 1
ATOM 3147 C C . ALA B 1 47 ? -16.641 -1.438 -7.387 1 96 47 ALA B C 1
ATOM 3149 O O . ALA B 1 47 ? -17.25 -2.502 -7.297 1 96 47 ALA B O 1
ATOM 3150 N N . ILE B 1 48 ? -15.633 -1.293 -8.172 1 95.75 48 ILE B N 1
ATOM 3151 C CA . ILE B 1 48 ? -15.094 -2.389 -8.969 1 95.75 48 ILE B CA 1
ATOM 3152 C C . ILE B 1 48 ? -14.625 -3.516 -8.055 1 95.75 48 ILE B C 1
ATOM 3154 O O . ILE B 1 48 ? -14.898 -4.688 -8.312 1 95.75 48 ILE B O 1
ATOM 3158 N N . MET B 1 49 ? -13.938 -3.172 -6.988 1 96.31 49 MET B N 1
ATOM 3159 C CA . MET B 1 49 ? -13.445 -4.18 -6.051 1 96.31 49 MET B CA 1
ATOM 3160 C C . MET B 1 49 ? -14.609 -4.895 -5.363 1 96.31 49 MET B C 1
ATOM 3162 O O . MET B 1 49 ? -14.555 -6.105 -5.145 1 96.31 49 MET B O 1
ATOM 3166 N N . SER B 1 50 ? -15.656 -4.133 -5.016 1 96.25 50 SER B N 1
ATOM 3167 C CA . SER B 1 50 ? -16.844 -4.738 -4.43 1 96.25 50 SER B CA 1
ATOM 3168 C C . SER B 1 50 ? -17.453 -5.773 -5.367 1 96.25 50 SER B C 1
ATOM 3170 O O . SER B 1 50 ? -17.812 -6.871 -4.938 1 96.25 50 SER B O 1
ATOM 3172 N N . LYS B 1 51 ? -17.547 -5.395 -6.574 1 95.88 51 LYS B N 1
ATOM 3173 C CA . LYS B 1 51 ? -18.078 -6.328 -7.566 1 95.88 51 LYS B CA 1
ATOM 3174 C C . LYS B 1 51 ? -17.188 -7.562 -7.684 1 95.88 51 LYS B C 1
ATOM 3176 O O . LYS B 1 51 ? -17.688 -8.695 -7.703 1 95.88 51 LYS B O 1
ATOM 3181 N N . ARG B 1 52 ? -15.891 -7.367 -7.742 1 96.25 52 ARG B N 1
ATOM 3182 C CA . ARG B 1 52 ? -14.938 -8.469 -7.852 1 96.25 52 ARG B CA 1
ATOM 3183 C C . ARG B 1 52 ? -15.086 -9.438 -6.684 1 96.25 52 ARG B C 1
ATOM 3185 O O . ARG B 1 52 ? -15.07 -10.656 -6.871 1 96.25 52 ARG B O 1
ATOM 3192 N N . LEU B 1 53 ? -15.219 -8.922 -5.508 1 95.81 53 LEU B N 1
ATOM 3193 C CA . LEU B 1 53 ? -15.359 -9.758 -4.32 1 95.81 53 LEU B CA 1
ATOM 3194 C C . LEU B 1 53 ? -16.688 -10.508 -4.336 1 95.81 53 LEU B C 1
ATOM 3196 O O . LEU B 1 53 ? -16.75 -11.672 -3.926 1 95.81 53 LEU B O 1
ATOM 3200 N N . ALA B 1 54 ? -17.703 -9.852 -4.82 1 95.62 54 ALA B N 1
ATOM 3201 C CA . ALA B 1 54 ? -19.031 -10.461 -4.887 1 95.62 54 ALA B CA 1
ATOM 3202 C C . ALA B 1 54 ? -19.047 -11.609 -5.891 1 95.62 54 ALA B C 1
ATOM 3204 O O . ALA B 1 54 ? -19.656 -12.656 -5.637 1 95.62 54 ALA B O 1
ATOM 3205 N N . GLU B 1 55 ? -18.422 -11.398 -7.027 1 95.56 55 GLU B N 1
ATOM 3206 C CA . GLU B 1 55 ? -18.375 -12.422 -8.07 1 95.56 55 GLU B CA 1
ATOM 3207 C C . GLU B 1 55 ? -17.516 -13.602 -7.66 1 95.56 55 GLU B C 1
ATOM 3209 O O . GLU B 1 55 ? -17.875 -14.758 -7.891 1 95.56 55 GLU B O 1
ATOM 3214 N N . GLY B 1 56 ? -16.359 -13.25 -6.988 1 93.12 56 GLY B N 1
ATOM 3215 C CA . GLY B 1 56 ? -15.43 -14.289 -6.574 1 93.12 56 GLY B CA 1
ATOM 3216 C C . GLY B 1 56 ? -14.508 -14.75 -7.688 1 93.12 56 GLY B C 1
ATOM 3217 O O . GLY B 1 56 ? -14.648 -14.312 -8.836 1 93.12 56 GLY B O 1
ATOM 3218 N N . GLU B 1 57 ? -13.578 -15.609 -7.363 1 93.81 57 GLU B N 1
ATOM 3219 C CA . GLU B 1 57 ? -12.547 -16.047 -8.305 1 93.81 57 GLU B CA 1
ATOM 3220 C C . GLU B 1 57 ? -13.086 -17.109 -9.258 1 93.81 57 GLU B C 1
ATOM 3222 O O . GLU B 1 57 ? -12.578 -17.266 -10.367 1 93.81 57 GLU B O 1
ATOM 3227 N N . TYR B 1 58 ? -14.141 -17.875 -8.797 1 96.31 58 TYR B N 1
ATOM 3228 C CA . TYR B 1 58 ? -14.766 -18.875 -9.656 1 96.31 58 TYR B CA 1
ATOM 3229 C C . TYR B 1 58 ? -16.047 -18.344 -10.273 1 96.31 58 TYR B C 1
ATOM 3231 O O . TYR B 1 58 ? -17.141 -18.844 -9.992 1 96.31 58 TYR B O 1
ATOM 3239 N N . SER B 1 59 ? -15.938 -17.391 -11.094 1 97.12 59 SER B N 1
ATOM 3240 C CA . SER B 1 59 ? -17.078 -16.812 -11.797 1 97.12 59 SER B CA 1
ATOM 3241 C C . SER B 1 59 ? -16.781 -16.641 -13.281 1 97.12 59 SER B C 1
ATOM 3243 O O . SER B 1 59 ? -15.641 -16.391 -13.664 1 97.12 59 SER B O 1
ATOM 3245 N N . GLN B 1 60 ? -17.797 -16.797 -14.031 1 97.94 60 GLN B N 1
ATOM 3246 C CA . GLN B 1 60 ? -17.672 -16.562 -15.469 1 97.94 60 GLN B CA 1
ATOM 3247 C C . GLN B 1 60 ? -17.203 -15.141 -15.758 1 97.94 60 GLN B C 1
ATOM 3249 O O . GLN B 1 60 ? -16.391 -14.922 -16.656 1 97.94 60 GLN B O 1
ATOM 3254 N N . TRP B 1 61 ? -17.734 -14.195 -14.992 1 97.19 61 TRP B N 1
ATOM 3255 C CA . TRP B 1 61 ? -17.375 -12.797 -15.18 1 97.19 61 TRP B CA 1
ATOM 3256 C C . TRP B 1 61 ? -15.867 -12.602 -15.102 1 97.19 61 TRP B C 1
ATOM 3258 O O . TRP B 1 61 ? -15.266 -11.984 -15.984 1 97.19 61 TRP B O 1
ATOM 3268 N N . TRP B 1 62 ? -15.266 -13.117 -14.125 1 97.25 62 TRP B N 1
ATOM 3269 C CA . TRP B 1 62 ? -13.828 -12.969 -13.898 1 97.25 62 TRP B CA 1
ATOM 3270 C C . TRP B 1 62 ? -13.031 -13.773 -14.922 1 97.25 62 TRP B C 1
ATOM 3272 O O . TRP B 1 62 ? -12.062 -13.273 -15.492 1 97.25 62 TRP B O 1
ATOM 3282 N N . LEU B 1 63 ? -13.477 -14.961 -15.188 1 98.19 63 LEU B N 1
ATOM 3283 C CA . LEU B 1 63 ? -12.789 -15.844 -16.125 1 98.19 63 LEU B CA 1
ATOM 3284 C C . LEU B 1 63 ? -12.82 -15.281 -17.531 1 98.19 63 LEU B C 1
ATOM 3286 O O . LEU B 1 63 ? -11.914 -15.531 -18.328 1 98.19 63 LEU B O 1
ATOM 3290 N N . ASP B 1 64 ? -13.805 -14.477 -17.844 1 98 64 ASP B N 1
ATOM 3291 C CA . ASP B 1 64 ? -13.93 -13.859 -19.156 1 98 64 ASP B CA 1
ATOM 3292 C C . ASP B 1 64 ? -12.75 -12.938 -19.453 1 98 64 ASP B C 1
ATOM 3294 O O . ASP B 1 64 ? -12.336 -12.797 -20.609 1 98 64 ASP B O 1
ATOM 3298 N N . PHE B 1 65 ? -12.195 -12.328 -18.469 1 98.19 65 PHE B N 1
ATOM 3299 C CA . PHE B 1 65 ? -11.039 -11.469 -18.688 1 98.19 65 PHE B CA 1
ATOM 3300 C C . PHE B 1 65 ? -9.82 -12.297 -19.109 1 98.19 65 PHE B C 1
ATOM 3302 O O . PHE B 1 65 ? -9 -11.844 -19.906 1 98.19 65 PHE B O 1
ATOM 3309 N N . TYR B 1 66 ? -9.703 -13.516 -18.562 1 98.56 66 TYR B N 1
ATOM 3310 C CA . TYR B 1 66 ? -8.648 -14.43 -19 1 98.56 66 TYR B CA 1
ATOM 3311 C C . TYR B 1 66 ? -8.844 -14.836 -20.453 1 98.56 66 TYR B C 1
ATOM 3313 O O . TYR B 1 66 ? -7.898 -14.836 -21.234 1 98.56 66 TYR B O 1
ATOM 3321 N N . LEU B 1 67 ? -10.07 -15.156 -20.766 1 98.69 67 LEU B N 1
ATOM 3322 C CA . LEU B 1 67 ? -10.391 -15.539 -22.125 1 98.69 67 LEU B CA 1
ATOM 3323 C C . LEU B 1 67 ? -10.062 -14.414 -23.109 1 98.69 67 LEU B C 1
ATOM 3325 O O . LEU B 1 67 ? -9.43 -14.641 -24.141 1 98.69 67 LEU B O 1
ATOM 3329 N N . LYS B 1 68 ? -10.469 -13.219 -22.734 1 98.25 68 LYS B N 1
ATOM 3330 C CA . LYS B 1 68 ? -10.18 -12.055 -23.578 1 98.25 68 LYS B CA 1
ATOM 3331 C C . LYS B 1 68 ? -8.68 -11.898 -23.812 1 98.25 68 LYS B C 1
ATOM 3333 O O . LYS B 1 68 ? -8.242 -11.641 -24.938 1 98.25 68 LYS B O 1
ATOM 3338 N N . GLU B 1 69 ? -7.93 -12.047 -22.75 1 98.5 69 GLU B N 1
ATOM 3339 C CA . GLU B 1 69 ? -6.48 -11.906 -22.859 1 98.5 69 GLU B CA 1
ATOM 3340 C C . GLU B 1 69 ? -5.879 -13 -23.734 1 98.5 69 GLU B C 1
ATOM 3342 O O . GLU B 1 69 ? -4.984 -12.727 -24.547 1 98.5 69 GLU B O 1
ATOM 3347 N N . ALA B 1 70 ? -6.344 -14.234 -23.547 1 98.56 70 ALA B N 1
ATOM 3348 C CA . ALA B 1 70 ? -5.875 -15.352 -24.375 1 98.56 70 ALA B CA 1
ATOM 3349 C C . ALA B 1 70 ? -6.117 -15.078 -25.859 1 98.56 70 ALA B C 1
ATOM 3351 O O . ALA B 1 70 ? -5.219 -15.273 -26.672 1 98.56 70 ALA B O 1
ATOM 3352 N N . ILE B 1 71 ? -7.312 -14.641 -26.156 1 98.44 71 ILE B N 1
ATOM 3353 C CA . ILE B 1 71 ? -7.676 -14.336 -27.531 1 98.44 71 ILE B CA 1
ATOM 3354 C C . ILE B 1 71 ? -6.777 -13.227 -28.078 1 98.44 71 ILE B C 1
ATOM 3356 O O . ILE B 1 71 ? -6.215 -13.352 -29.172 1 98.44 71 ILE B O 1
ATOM 3360 N N . THR B 1 72 ? -6.613 -12.172 -27.344 1 97.69 72 THR B N 1
ATOM 3361 C CA . THR B 1 72 ? -5.812 -11.023 -27.734 1 97.69 72 THR B CA 1
ATOM 3362 C C . THR B 1 72 ? -4.379 -11.438 -28.047 1 97.69 72 THR B C 1
ATOM 3364 O O . THR B 1 72 ? -3.77 -10.938 -28.984 1 97.69 72 THR B O 1
ATOM 3367 N N . LYS B 1 73 ? -3.842 -12.391 -27.359 1 97.56 73 LYS B N 1
ATOM 3368 C CA . LYS B 1 73 ? -2.434 -12.75 -27.484 1 97.56 73 LYS B CA 1
ATOM 3369 C C . LYS B 1 73 ? -2.254 -13.961 -28.391 1 97.56 73 LYS B C 1
ATOM 3371 O O . LYS B 1 73 ? -1.133 -14.438 -28.594 1 97.56 73 LYS B O 1
ATOM 3376 N N . GLY B 1 74 ? -3.379 -14.461 -28.828 1 97.38 74 GLY B N 1
ATOM 3377 C CA . GLY B 1 74 ? -3.33 -15.578 -29.766 1 97.38 74 GLY B CA 1
ATOM 3378 C C . GLY B 1 74 ? -2.988 -16.891 -29.094 1 97.38 74 GLY B C 1
ATOM 3379 O O . GLY B 1 74 ? -2.367 -17.766 -29.719 1 97.38 74 GLY B O 1
ATOM 3380 N N . ILE B 1 75 ? -3.287 -17.078 -27.844 1 98.31 75 ILE B N 1
ATOM 3381 C CA . ILE B 1 75 ? -3.051 -18.312 -27.109 1 98.31 75 ILE B CA 1
ATOM 3382 C C . ILE B 1 75 ? -4.168 -19.312 -27.406 1 98.31 75 ILE B C 1
ATOM 3384 O O . ILE B 1 75 ? -5.352 -18.984 -27.297 1 98.31 75 ILE B O 1
ATOM 3388 N N . LYS B 1 76 ? -3.789 -20.516 -27.766 1 97.94 76 LYS B N 1
ATOM 3389 C CA . LYS B 1 76 ? -4.77 -21.484 -28.281 1 97.94 76 LYS B CA 1
ATOM 3390 C C . LYS B 1 76 ? -5.23 -22.438 -27.172 1 97.94 76 LYS B C 1
ATOM 3392 O O . LYS B 1 76 ? -6.348 -22.953 -27.234 1 97.94 76 LYS B O 1
ATOM 3397 N N . GLU B 1 77 ? -4.387 -22.719 -26.234 1 98.69 77 GLU B N 1
ATOM 3398 C CA . GLU B 1 77 ? -4.73 -23.562 -25.094 1 98.69 77 GLU B CA 1
ATOM 3399 C C . GLU B 1 77 ? -4.328 -22.906 -23.781 1 98.69 77 GLU B C 1
ATOM 3401 O O . GLU B 1 77 ? -3.217 -22.391 -23.656 1 98.69 77 GLU B O 1
ATOM 3406 N N . VAL B 1 78 ? -5.266 -22.797 -22.906 1 98.88 78 VAL B N 1
ATOM 3407 C CA . VAL B 1 78 ? -5.062 -22.203 -21.594 1 98.88 78 VAL B CA 1
ATOM 3408 C C . VAL B 1 78 ? -5.344 -23.234 -20.5 1 98.88 78 VAL B C 1
ATOM 3410 O O . VAL B 1 78 ? -6.406 -23.859 -20.484 1 98.88 78 VAL B O 1
ATOM 3413 N N . GLY B 1 79 ? -4.344 -23.484 -19.688 1 98.75 79 GLY B N 1
ATOM 3414 C CA . GLY B 1 79 ? -4.52 -24.375 -18.547 1 98.75 79 GLY B CA 1
ATOM 3415 C C . GLY B 1 79 ? -4.68 -23.609 -17.234 1 98.75 79 GLY B C 1
ATOM 3416 O O . GLY B 1 79 ? -3.787 -22.875 -16.828 1 98.75 79 GLY B O 1
ATOM 3417 N N . ILE B 1 80 ? -5.789 -23.766 -16.594 1 98.69 80 ILE B N 1
ATOM 3418 C CA . ILE B 1 80 ? -6.031 -23.172 -15.281 1 98.69 80 ILE B CA 1
ATOM 3419 C C . ILE B 1 80 ? -5.684 -24.172 -14.188 1 98.69 80 ILE B C 1
ATOM 3421 O O . ILE B 1 80 ? -6.137 -25.328 -14.219 1 98.69 80 ILE B O 1
ATOM 3425 N N . VAL B 1 81 ? -4.844 -23.688 -13.367 1 98 81 VAL B N 1
ATOM 3426 C CA . VAL B 1 81 ? -4.5 -24.469 -12.195 1 98 81 VAL B CA 1
ATOM 3427 C C . VAL B 1 81 ? -4.715 -23.641 -10.93 1 98 81 VAL B C 1
ATOM 3429 O O . VAL B 1 81 ? -4.992 -22.438 -11.008 1 98 81 VAL B O 1
ATOM 3432 N N . ASP B 1 82 ? -4.844 -24.219 -9.766 1 96.88 82 ASP B N 1
ATOM 3433 C CA . ASP B 1 82 ? -4.656 -23.594 -8.461 1 96.88 82 ASP B CA 1
ATOM 3434 C C . ASP B 1 82 ? -3.752 -24.438 -7.566 1 96.88 82 ASP B C 1
ATOM 3436 O O . ASP B 1 82 ? -3.516 -25.609 -7.848 1 96.88 82 ASP B O 1
ATOM 3440 N N . HIS B 1 83 ? -3.145 -23.781 -6.664 1 98.12 83 HIS B N 1
ATOM 3441 C CA . HIS B 1 83 ? -2.332 -24.547 -5.719 1 98.12 83 HIS B CA 1
ATOM 3442 C C . HIS B 1 83 ? -3.191 -25.484 -4.887 1 98.12 83 HIS B C 1
ATOM 3444 O O . HIS B 1 83 ? -4.281 -25.109 -4.449 1 98.12 83 HIS B O 1
ATOM 3450 N N . LEU B 1 84 ? -2.641 -26.562 -4.66 1 98 84 LEU B N 1
ATOM 3451 C CA . LEU B 1 84 ? -3.348 -27.594 -3.902 1 98 84 LEU B CA 1
ATOM 3452 C C . LEU B 1 84 ? -3.652 -27.109 -2.486 1 98 84 LEU B C 1
ATOM 3454 O O . LEU B 1 84 ? -4.676 -27.484 -1.906 1 98 84 LEU B O 1
ATOM 3458 N N . TYR B 1 85 ? -2.865 -26.219 -1.907 1 97.56 85 TYR B N 1
ATOM 3459 C CA . TYR B 1 85 ? -3.023 -25.797 -0.523 1 97.56 85 TYR B CA 1
ATOM 3460 C C . TYR B 1 85 ? -4.25 -24.906 -0.368 1 97.56 85 TYR B C 1
ATOM 3462 O O . TYR B 1 85 ? -4.672 -24.609 0.753 1 97.56 85 TYR B O 1
ATOM 3470 N N . ARG B 1 86 ? -4.836 -24.5 -1.447 1 97.62 86 ARG B N 1
ATOM 3471 C CA . ARG B 1 86 ? -6 -23.625 -1.394 1 97.62 86 ARG B CA 1
ATOM 3472 C C . ARG B 1 86 ? -7.234 -24.391 -0.911 1 97.62 86 ARG B C 1
ATOM 3474 O O . ARG B 1 86 ? -8.227 -23.781 -0.518 1 97.62 86 ARG B O 1
ATOM 3481 N N . PHE B 1 87 ? -7.195 -25.719 -0.993 1 98.31 87 PHE B N 1
ATOM 3482 C CA . PHE B 1 87 ? -8.414 -26.5 -0.871 1 98.31 87 PHE B CA 1
ATOM 3483 C C . PHE B 1 87 ? -8.5 -27.156 0.501 1 98.31 87 PHE B C 1
ATOM 3485 O O . PHE B 1 87 ? -7.539 -27.781 0.959 1 98.31 87 PHE B O 1
ATOM 3492 N N . LYS B 1 88 ? -9.672 -27.062 1.057 1 98.19 88 LYS B N 1
ATOM 3493 C CA . LYS B 1 88 ? -9.914 -27.562 2.404 1 98.19 88 LYS B CA 1
ATOM 3494 C C . LYS B 1 88 ? -9.664 -29.062 2.48 1 98.19 88 LYS B C 1
ATOM 3496 O O . LYS B 1 88 ? -9.234 -29.578 3.518 1 98.19 88 LYS B O 1
ATOM 3501 N N . GLU B 1 89 ? -9.852 -29.781 1.444 1 98.12 89 GLU B N 1
ATOM 3502 C CA . GLU B 1 89 ? -9.719 -31.234 1.384 1 98.12 89 GLU B CA 1
ATOM 3503 C C . GLU B 1 89 ? -8.266 -31.656 1.562 1 98.12 89 GLU B C 1
ATOM 3505 O O . GLU B 1 89 ? -7.984 -32.844 1.793 1 98.12 89 GLU B O 1
ATOM 3510 N N . THR B 1 90 ? -7.34 -30.719 1.47 1 98.44 90 THR B N 1
ATOM 3511 C CA . THR B 1 90 ? -5.926 -31.094 1.467 1 98.44 90 THR B CA 1
ATOM 3512 C C . THR B 1 90 ? -5.273 -30.734 2.799 1 98.44 90 THR B C 1
ATOM 3514 O O . THR B 1 90 ? -4.051 -30.828 2.939 1 98.44 90 THR B O 1
ATOM 3517 N N . LYS B 1 91 ? -6.035 -30.359 3.814 1 97.75 91 LYS B N 1
ATOM 3518 C CA . LYS B 1 91 ? -5.562 -29.828 5.09 1 97.75 91 LYS B CA 1
ATOM 3519 C C . LYS B 1 91 ? -4.586 -30.797 5.754 1 97.75 91 LYS B C 1
ATOM 3521 O O . LYS B 1 91 ? -3.508 -30.391 6.199 1 97.75 91 LYS B O 1
ATOM 3526 N N . ASP B 1 92 ? -4.902 -32.062 5.766 1 98.44 92 ASP B N 1
ATOM 3527 C CA . ASP B 1 92 ? -4.07 -33.062 6.441 1 98.44 92 ASP B CA 1
ATOM 3528 C C . ASP B 1 92 ? -2.701 -33.188 5.777 1 98.44 92 ASP B C 1
ATOM 3530 O O . ASP B 1 92 ? -1.682 -33.312 6.461 1 98.44 92 ASP B O 1
ATOM 3534 N N . TYR B 1 93 ? -2.697 -33.188 4.5 1 98.62 93 TYR B N 1
ATOM 3535 C CA . TYR B 1 93 ? -1.462 -33.281 3.732 1 98.62 93 TYR B CA 1
ATOM 3536 C C . TYR B 1 93 ? -0.53 -32.125 4.043 1 98.62 93 TYR B C 1
ATOM 3538 O O . TYR B 1 93 ? 0.638 -32.344 4.383 1 98.62 93 TYR B O 1
ATOM 3546 N N . PHE B 1 94 ? -1.014 -30.938 4.121 1 98.69 94 PHE B N 1
ATOM 3547 C CA . PHE B 1 94 ? -0.17 -29.75 4.289 1 98.69 94 PHE B CA 1
ATOM 3548 C C . PHE B 1 94 ? 0.208 -29.562 5.754 1 98.69 94 PHE B C 1
ATOM 3550 O O . PHE B 1 94 ? 1.331 -29.172 6.062 1 98.69 94 PHE B O 1
ATOM 3557 N N . THR B 1 95 ? -0.686 -29.875 6.652 1 98.19 95 THR B N 1
ATOM 3558 C CA . THR B 1 95 ? -0.348 -29.719 8.062 1 98.19 95 THR B CA 1
ATOM 3559 C C . THR B 1 95 ? 0.697 -30.75 8.477 1 98.19 95 THR B C 1
ATOM 3561 O O . THR B 1 95 ? 1.478 -30.516 9.406 1 98.19 95 THR B O 1
ATOM 3564 N N . LYS B 1 96 ? 0.696 -31.859 7.797 1 98.31 96 LYS B N 1
ATOM 3565 C CA . LYS B 1 96 ? 1.643 -32.938 8.102 1 98.31 96 LYS B CA 1
ATOM 3566 C C . LYS B 1 96 ? 3.041 -32.594 7.598 1 98.31 96 LYS B C 1
ATOM 3568 O O . LYS B 1 96 ? 4.035 -32.875 8.266 1 98.31 96 LYS B O 1
ATOM 3573 N N . TYR B 1 97 ? 3.127 -31.922 6.453 1 98.44 97 TYR B N 1
ATOM 3574 C CA . TYR B 1 97 ? 4.422 -31.859 5.789 1 98.44 97 TYR B CA 1
ATOM 3575 C C . TYR B 1 97 ? 4.973 -30.438 5.82 1 98.44 97 TYR B C 1
ATOM 3577 O O . TYR B 1 97 ? 6.172 -30.219 5.621 1 98.44 97 TYR B O 1
ATOM 3585 N N . MET B 1 98 ? 4.148 -29.422 6.109 1 98.06 98 MET B N 1
ATOM 3586 C CA . MET B 1 98 ? 4.613 -28.062 6.371 1 98.06 98 MET B CA 1
ATOM 3587 C C . MET B 1 98 ? 5.02 -27.891 7.832 1 98.06 98 MET B C 1
ATOM 3589 O O . MET B 1 98 ? 4.504 -28.594 8.703 1 98.06 98 MET B O 1
ATOM 3593 N N . ASP B 1 99 ? 5.949 -27.031 8.055 1 97.69 99 ASP B N 1
ATOM 3594 C CA . ASP B 1 99 ? 6.156 -26.594 9.438 1 97.69 99 ASP B CA 1
ATOM 3595 C C . ASP B 1 99 ? 5.062 -25.641 9.883 1 97.69 99 ASP B C 1
ATOM 3597 O O . ASP B 1 99 ? 5.078 -24.453 9.516 1 97.69 99 ASP B O 1
ATOM 3601 N N . VAL B 1 100 ? 4.141 -26.141 10.711 1 97.69 100 VAL B N 1
ATOM 3602 C CA . VAL B 1 100 ? 3.035 -25.312 11.172 1 97.69 100 VAL B CA 1
ATOM 3603 C C . VAL B 1 100 ? 3.031 -25.25 12.695 1 97.69 100 VAL B C 1
ATOM 3605 O O . VAL B 1 100 ? 2.039 -24.844 13.305 1 97.69 100 VAL B O 1
ATOM 3608 N N . GLU B 1 101 ? 4.133 -25.688 13.305 1 95.62 101 GLU B N 1
ATOM 3609 C CA . GLU B 1 101 ? 4.098 -25.828 14.758 1 95.62 101 GLU B CA 1
ATOM 3610 C C . GLU B 1 101 ? 5.223 -25.047 15.422 1 95.62 101 GLU B C 1
ATOM 3612 O O . GLU B 1 101 ? 5.121 -24.656 16.594 1 95.62 101 GLU B O 1
ATOM 3617 N N . SER B 1 102 ? 6.348 -24.953 14.672 1 95.25 102 SER B N 1
ATOM 3618 C CA . SER B 1 102 ? 7.477 -24.266 15.297 1 95.25 102 SER B CA 1
ATOM 3619 C C . SER B 1 102 ? 7.129 -22.828 15.633 1 95.25 102 SER B C 1
ATOM 3621 O O . SER B 1 102 ? 6.168 -22.266 15.094 1 95.25 102 SER B O 1
ATOM 3623 N N . THR B 1 103 ? 8.016 -22.375 16.547 1 91.19 103 THR B N 1
ATOM 3624 C CA . THR B 1 103 ? 7.801 -21 16.969 1 91.19 103 THR B CA 1
ATOM 3625 C C . THR B 1 103 ? 8.203 -20.016 15.867 1 91.19 103 THR B C 1
ATOM 3627 O O . THR B 1 103 ? 9.234 -20.203 15.219 1 91.19 103 THR B O 1
ATOM 3630 N N . GLU B 1 104 ? 7.469 -19 15.602 1 88.69 104 GLU B N 1
ATOM 3631 C CA . GLU B 1 104 ? 7.66 -17.906 14.648 1 88.69 104 GLU B CA 1
ATOM 3632 C C . GLU B 1 104 ? 7.328 -18.359 13.227 1 88.69 104 GLU B C 1
ATOM 3634 O O . GLU B 1 104 ? 6.223 -18.109 12.742 1 88.69 104 GLU B O 1
ATOM 3639 N N . VAL B 1 105 ? 8.258 -19.391 12.664 1 91.94 105 VAL B N 1
ATOM 3640 C CA . VAL B 1 105 ? 8.047 -19.828 11.289 1 91.94 105 VAL B CA 1
ATOM 3641 C C . VAL B 1 105 ? 6.746 -20.625 11.188 1 91.94 105 VAL B C 1
ATOM 3643 O O . VAL B 1 105 ? 5.898 -20.328 10.344 1 91.94 105 VAL B O 1
ATOM 3646 N N . GLY B 1 106 ? 6.629 -21.594 12.047 1 96.62 106 GLY B N 1
ATOM 3647 C CA . GLY B 1 106 ? 5.453 -22.453 12.047 1 96.62 106 GLY B CA 1
ATOM 3648 C C . GLY B 1 106 ? 4.16 -21.688 12.289 1 96.62 106 GLY B C 1
ATOM 3649 O O . GLY B 1 106 ? 3.16 -21.922 11.602 1 96.62 106 GLY B O 1
ATOM 3650 N N . THR B 1 107 ? 4.207 -20.828 13.242 1 96 107 THR B N 1
ATOM 3651 C CA . THR B 1 107 ? 3.027 -20.031 13.57 1 96 107 THR B CA 1
ATOM 3652 C C . THR B 1 107 ? 2.621 -19.156 12.398 1 96 107 THR B C 1
ATOM 3654 O O . THR B 1 107 ? 1.437 -19.047 12.07 1 96 107 THR B O 1
ATOM 3657 N N . LYS B 1 108 ? 3.553 -18.547 11.781 1 95.62 108 LYS B N 1
ATOM 3658 C CA . LYS B 1 108 ? 3.293 -17.703 10.617 1 95.62 108 LYS B CA 1
ATOM 3659 C C . LYS B 1 108 ? 2.729 -18.516 9.461 1 95.62 108 LYS B C 1
ATOM 3661 O O . LYS B 1 108 ? 1.789 -18.094 8.789 1 95.62 108 LYS B O 1
ATOM 3666 N N . GLN B 1 109 ? 3.281 -19.719 9.234 1 97.75 109 GLN B N 1
ATOM 3667 C CA . GLN B 1 109 ? 2.82 -20.562 8.141 1 97.75 109 GLN B CA 1
ATOM 3668 C C . GLN B 1 109 ? 1.435 -21.141 8.43 1 97.75 109 GLN B C 1
ATOM 3670 O O . GLN B 1 109 ? 0.616 -21.281 7.516 1 97.75 109 GLN B O 1
ATOM 3675 N N . ALA B 1 110 ? 1.194 -21.438 9.711 1 97.44 110 ALA B N 1
ATOM 3676 C CA . ALA B 1 110 ? -0.136 -21.922 10.086 1 97.44 110 ALA B CA 1
ATOM 3677 C C . ALA B 1 110 ? -1.193 -20.844 9.828 1 97.44 110 ALA B C 1
ATOM 3679 O O . ALA B 1 110 ? -2.252 -21.141 9.266 1 97.44 110 ALA B O 1
ATOM 3680 N N . LYS B 1 111 ? -0.914 -19.688 10.25 1 94.69 111 LYS B N 1
ATOM 3681 C CA . LYS B 1 111 ? -1.824 -18.578 10.016 1 94.69 111 LYS B CA 1
ATOM 3682 C C . LYS B 1 111 ? -2.045 -18.344 8.523 1 94.69 111 LYS B C 1
ATOM 3684 O O . LYS B 1 111 ? -3.182 -18.156 8.086 1 94.69 111 LYS B O 1
ATOM 3689 N N . TRP B 1 112 ? -0.991 -18.359 7.766 1 96 112 TRP B N 1
ATOM 3690 C CA . TRP B 1 112 ? -1.066 -18.188 6.316 1 96 112 TRP B CA 1
ATOM 3691 C C . TRP B 1 112 ? -1.942 -19.281 5.691 1 96 112 TRP B C 1
ATOM 3693 O O . TRP B 1 112 ? -2.814 -18.969 4.871 1 96 112 TRP B O 1
ATOM 3703 N N . LEU B 1 113 ? -1.683 -20.484 6.051 1 97.06 113 LEU B N 1
ATOM 3704 C CA . LEU B 1 113 ? -2.434 -21.609 5.504 1 97.06 113 LEU B CA 1
ATOM 3705 C C . LEU B 1 113 ? -3.928 -21.438 5.77 1 97.06 113 LEU B C 1
ATOM 3707 O O . LEU B 1 113 ? -4.75 -21.656 4.875 1 97.06 113 LEU B O 1
ATOM 3711 N N . ASP B 1 114 ? -4.262 -20.953 6.98 1 95.62 114 ASP B N 1
ATOM 3712 C CA . ASP B 1 114 ? -5.656 -20.703 7.336 1 95.62 114 ASP B CA 1
ATOM 3713 C C . ASP B 1 114 ? -6.273 -19.625 6.445 1 95.62 114 ASP B C 1
ATOM 3715 O O . ASP B 1 114 ? -7.461 -19.688 6.121 1 95.62 114 ASP B O 1
ATOM 3719 N N . GLN B 1 115 ? -5.523 -18.719 6.09 1 94.62 115 GLN B N 1
ATOM 3720 C CA . GLN B 1 115 ? -6 -17.578 5.305 1 94.62 115 GLN B CA 1
ATOM 3721 C C . GLN B 1 115 ? -6.262 -17.984 3.855 1 94.62 115 GLN B C 1
ATOM 3723 O O . GLN B 1 115 ? -7.125 -17.406 3.191 1 94.62 115 GLN B O 1
ATOM 3728 N N . VAL B 1 116 ? -5.523 -19.031 3.385 1 95.56 116 VAL B N 1
ATOM 3729 C CA . VAL B 1 116 ? -5.566 -19.266 1.946 1 95.56 116 VAL B CA 1
ATOM 3730 C C . VAL B 1 116 ? -6.316 -20.562 1.657 1 95.56 116 VAL B C 1
ATOM 3732 O O . VAL B 1 116 ? -6.797 -20.766 0.541 1 95.56 116 VAL B O 1
ATOM 3735 N N . MET B 1 117 ? -6.359 -21.484 2.602 1 97.12 117 MET B N 1
ATOM 3736 C CA . MET B 1 117 ? -7.059 -22.75 2.416 1 97.12 117 MET B CA 1
ATOM 3737 C C . MET B 1 117 ? -8.562 -22.578 2.639 1 97.12 117 MET B C 1
ATOM 3739 O O . MET B 1 117 ? -9.094 -23.016 3.662 1 97.12 117 MET B O 1
ATOM 3743 N N . VAL B 1 118 ? -9.258 -22.016 1.646 1 95.31 118 VAL B N 1
ATOM 3744 C CA . VAL B 1 118 ? -10.617 -21.578 1.913 1 95.31 118 VAL B CA 1
ATOM 3745 C C . VAL B 1 118 ? -11.547 -22.047 0.794 1 95.31 118 VAL B C 1
ATOM 3747 O O . VAL B 1 118 ? -12.727 -21.703 0.77 1 95.31 118 VAL B O 1
ATOM 3750 N N . ARG B 1 119 ? -11.07 -22.875 -0.113 1 97.25 119 ARG B N 1
ATOM 3751 C CA . ARG B 1 119 ? -11.883 -23.281 -1.255 1 97.25 119 ARG B CA 1
ATOM 3752 C C . ARG B 1 119 ? -12.133 -24.781 -1.251 1 97.25 119 ARG B C 1
ATOM 3754 O O . ARG B 1 119 ? -11.539 -25.516 -0.45 1 97.25 119 ARG B O 1
ATOM 3761 N N . SER B 1 120 ? -13.094 -25.141 -2.105 1 97.69 120 SER B N 1
ATOM 3762 C CA . SER B 1 120 ? -13.43 -26.531 -2.32 1 97.69 120 SER B CA 1
ATOM 3763 C C . SER B 1 120 ? -12.867 -27.047 -3.646 1 97.69 120 SER B C 1
ATOM 3765 O O . SER B 1 120 ? -13.117 -26.453 -4.699 1 97.69 120 SER B O 1
ATOM 3767 N N . LEU B 1 121 ? -12.117 -28.188 -3.557 1 97.94 121 LEU B N 1
ATOM 3768 C CA . LEU B 1 121 ? -11.516 -28.766 -4.754 1 97.94 121 LEU B CA 1
ATOM 3769 C C . LEU B 1 121 ? -12.594 -29.188 -5.75 1 97.94 121 LEU B C 1
ATOM 3771 O O . LEU B 1 121 ? -12.516 -28.844 -6.934 1 97.94 121 LEU B O 1
ATOM 3775 N N . PRO B 1 122 ? -13.656 -29.828 -5.305 1 98 122 PRO B N 1
ATOM 3776 C CA . PRO B 1 122 ? -14.711 -30.172 -6.262 1 98 122 PRO B CA 1
ATOM 3777 C C . PRO B 1 122 ? -15.328 -28.938 -6.926 1 98 122 PRO B C 1
ATOM 3779 O O . PRO B 1 122 ? -15.633 -28.969 -8.117 1 98 122 PRO B O 1
ATOM 3782 N N . ASP B 1 123 ? -15.523 -27.844 -6.152 1 97.56 123 ASP B N 1
ATOM 3783 C CA . ASP B 1 123 ? -16.109 -26.625 -6.711 1 97.56 123 ASP B CA 1
ATOM 3784 C C . ASP B 1 123 ? -15.211 -26.047 -7.809 1 97.56 123 ASP B C 1
ATOM 3786 O O . ASP B 1 123 ? -15.703 -25.578 -8.836 1 97.56 123 ASP B O 1
ATOM 3790 N N . PHE B 1 124 ? -13.969 -26.078 -7.562 1 98.12 124 PHE B N 1
ATOM 3791 C CA . PHE B 1 124 ? -13 -25.609 -8.547 1 98.12 124 PHE B CA 1
ATOM 3792 C C . PHE B 1 124 ? -13.086 -26.422 -9.828 1 98.12 124 PHE B C 1
ATOM 3794 O O . PHE B 1 124 ? -13.219 -25.859 -10.922 1 98.12 124 PHE B O 1
ATOM 3801 N N . VAL B 1 125 ? -13.023 -27.719 -9.688 1 98.44 125 VAL B N 1
ATOM 3802 C CA . VAL B 1 125 ? -13.039 -28.641 -10.82 1 98.44 125 VAL B CA 1
ATOM 3803 C C . VAL B 1 125 ? -14.336 -28.453 -11.609 1 98.44 125 VAL B C 1
ATOM 3805 O O . VAL B 1 125 ? -14.312 -28.312 -12.828 1 98.44 125 VAL B O 1
ATOM 3808 N N . GLU B 1 126 ? -15.422 -28.453 -10.867 1 98.19 126 GLU B N 1
ATOM 3809 C CA . GLU B 1 126 ? -16.719 -28.312 -11.508 1 98.19 126 GLU B CA 1
ATOM 3810 C C . GLU B 1 126 ? -16.828 -27 -12.273 1 98.19 126 GLU B C 1
ATOM 3812 O O . GLU B 1 126 ? -17.344 -26.969 -13.398 1 98.19 126 GLU B O 1
ATOM 3817 N N . PHE B 1 127 ? -16.344 -25.984 -11.695 1 98.38 127 PHE B N 1
ATOM 3818 C CA . PHE B 1 127 ? -16.422 -24.656 -12.32 1 98.38 127 PHE B CA 1
ATOM 3819 C C . PHE B 1 127 ? -15.641 -24.641 -13.633 1 98.38 127 PHE B C 1
ATOM 3821 O O . PHE B 1 127 ? -16.188 -24.281 -14.68 1 98.38 127 PHE B O 1
ATOM 3828 N N . ILE B 1 128 ? -14.375 -25.062 -13.609 1 98.69 128 ILE B N 1
ATOM 3829 C CA . ILE B 1 128 ? -13.547 -25.016 -14.805 1 98.69 128 ILE B CA 1
ATOM 3830 C C . ILE B 1 128 ? -14.133 -25.906 -15.891 1 98.69 128 ILE B C 1
ATOM 3832 O O . ILE B 1 128 ? -14.203 -25.531 -17.062 1 98.69 128 ILE B O 1
ATOM 3836 N N . GLN B 1 129 ? -14.555 -27.094 -15.469 1 98.5 129 GLN B N 1
ATOM 3837 C CA . GLN B 1 129 ? -15.164 -28 -16.438 1 98.5 129 GLN B CA 1
ATOM 3838 C C . GLN B 1 129 ? -16.359 -27.359 -17.125 1 98.5 129 GLN B C 1
ATOM 3840 O O . GLN B 1 129 ? -16.516 -27.484 -18.344 1 98.5 129 GLN B O 1
ATOM 3845 N N . SER B 1 130 ? -17.141 -26.641 -16.375 1 98.56 130 SER B N 1
ATOM 3846 C CA . SER B 1 130 ? -18.375 -26.047 -16.891 1 98.56 130 SER B CA 1
ATOM 3847 C C . SER B 1 130 ? -18.062 -24.938 -17.906 1 98.56 130 SER B C 1
ATOM 3849 O O . SER B 1 130 ? -18.953 -24.531 -18.656 1 98.56 130 SER B O 1
ATOM 3851 N N . GLN B 1 131 ? -16.844 -24.469 -17.922 1 98.56 131 GLN B N 1
ATOM 3852 C CA . GLN B 1 131 ? -16.516 -23.328 -18.75 1 98.56 131 GLN B CA 1
ATOM 3853 C C . GLN B 1 131 ? -15.867 -23.766 -20.062 1 98.56 131 GLN B C 1
ATOM 3855 O O . GLN B 1 131 ? -15.727 -22.969 -20.984 1 98.56 131 GLN B O 1
ATOM 3860 N N . LYS B 1 132 ? -15.508 -25.078 -20.234 1 98.62 132 LYS B N 1
ATOM 3861 C CA . LYS B 1 132 ? -14.695 -25.562 -21.344 1 98.62 132 LYS B CA 1
ATOM 3862 C C . LYS B 1 132 ? -15.391 -25.344 -22.688 1 98.62 132 LYS B C 1
ATOM 3864 O O . LYS B 1 132 ? -14.773 -24.859 -23.641 1 98.62 132 LYS B O 1
ATOM 3869 N N . GLU B 1 133 ? -16.625 -25.625 -22.797 1 98.56 133 GLU B N 1
ATOM 3870 C CA . GLU B 1 133 ? -17.344 -25.516 -24.062 1 98.56 133 GLU B CA 1
ATOM 3871 C C . GLU B 1 133 ? -17.406 -24.062 -24.531 1 98.56 133 GLU B C 1
ATOM 3873 O O . GLU B 1 133 ? -17.234 -23.781 -25.719 1 98.56 133 GLU B O 1
ATOM 3878 N N . ARG B 1 134 ? -17.703 -23.25 -23.625 1 98.19 134 ARG B N 1
ATOM 3879 C CA . ARG B 1 134 ? -17.797 -21.844 -23.953 1 98.19 134 ARG B CA 1
ATOM 3880 C C . ARG B 1 134 ? -16.469 -21.312 -24.5 1 98.19 134 ARG B C 1
ATOM 3882 O O . ARG B 1 134 ? -16.438 -2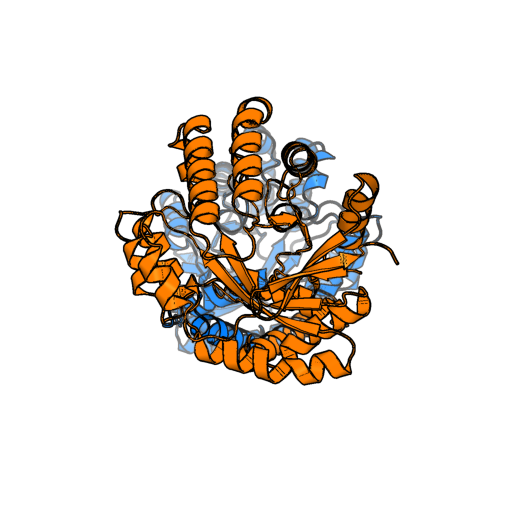0.578 -25.484 1 98.19 134 ARG B O 1
ATOM 3889 N N . TRP B 1 135 ? -15.422 -21.672 -23.875 1 98.75 135 TRP B N 1
ATOM 3890 C CA . TRP B 1 135 ? -14.102 -21.25 -24.328 1 98.75 135 TRP B CA 1
ATOM 3891 C C . TRP B 1 135 ? -13.805 -21.812 -25.719 1 98.75 135 TRP B C 1
ATOM 3893 O O . TRP B 1 135 ? -13.312 -21.094 -26.594 1 98.75 135 TRP B O 1
ATOM 3903 N N . ALA B 1 136 ? -14.094 -23.016 -25.875 1 98.62 136 ALA B N 1
ATOM 3904 C CA . ALA B 1 136 ? -13.859 -23.672 -27.172 1 98.62 136 ALA B CA 1
ATOM 3905 C C . ALA B 1 136 ? -14.602 -22.969 -28.297 1 98.62 136 ALA B C 1
ATOM 3907 O O . ALA B 1 136 ? -14.078 -22.812 -29.391 1 98.62 136 ALA B O 1
ATOM 3908 N N . SER B 1 137 ? -15.789 -22.547 -28 1 98.5 137 SER B N 1
ATOM 3909 C CA . SER B 1 137 ? -16.594 -21.844 -29 1 98.5 137 SER B CA 1
ATOM 3910 C C . SER B 1 137 ? -15.953 -20.531 -29.406 1 98.5 137 SER B C 1
ATOM 3912 O O . SER B 1 137 ? -16.281 -19.984 -30.469 1 98.5 137 SER B O 1
ATOM 3914 N N . LYS B 1 138 ? -15.086 -20.047 -28.609 1 98.25 138 LYS B N 1
ATOM 3915 C CA . LYS B 1 138 ? -14.391 -18.797 -28.906 1 98.25 138 LYS B CA 1
ATOM 3916 C C . LYS B 1 138 ? -12.984 -19.062 -29.453 1 98.25 138 LYS B C 1
ATOM 3918 O O . LYS B 1 138 ? -12.195 -18.125 -29.594 1 98.25 138 LYS B O 1
ATOM 3923 N N . GLY B 1 139 ? -12.656 -20.281 -29.594 1 98.06 139 GLY B N 1
ATOM 3924 C CA . GLY B 1 139 ? -11.414 -20.625 -30.266 1 98.06 139 GLY B CA 1
ATOM 3925 C C . GLY B 1 139 ? -10.273 -20.906 -29.312 1 98.06 139 GLY B C 1
ATOM 3926 O O . GLY B 1 139 ? -9.117 -20.984 -29.734 1 98.06 139 GLY B O 1
ATOM 3927 N N . VAL B 1 140 ? -10.508 -21.016 -28.031 1 98.75 140 VAL B N 1
ATOM 3928 C CA . VAL B 1 140 ? -9.484 -21.312 -27.031 1 98.75 140 VAL B CA 1
ATOM 3929 C C . VAL B 1 140 ? -9.852 -22.578 -26.266 1 98.75 140 VAL B C 1
ATOM 3931 O O . VAL B 1 140 ? -10.977 -22.719 -25.781 1 98.75 140 VAL B O 1
ATOM 3934 N N . GLN B 1 141 ? -8.977 -23.531 -26.234 1 98.75 141 GLN B N 1
ATOM 3935 C CA . GLN B 1 141 ? -9.203 -24.734 -25.453 1 98.75 141 GLN B CA 1
ATOM 3936 C C . GLN B 1 141 ? -8.82 -24.516 -23.984 1 98.75 141 GLN B C 1
ATOM 3938 O O . GLN B 1 141 ? -7.66 -24.234 -23.688 1 98.75 141 GLN B O 1
ATOM 3943 N N . LEU B 1 142 ? -9.812 -24.609 -23.141 1 98.81 142 LEU B N 1
ATOM 3944 C CA . LEU B 1 142 ? -9.586 -24.5 -21.703 1 98.81 142 LEU B CA 1
ATOM 3945 C C . LEU B 1 142 ? -9.25 -25.859 -21.109 1 98.81 142 LEU B C 1
ATOM 3947 O O . LEU B 1 142 ? -9.969 -26.828 -21.328 1 98.81 142 LEU B O 1
ATOM 3951 N N . LYS B 1 143 ? -8.117 -25.953 -20.469 1 98.81 143 LYS B N 1
ATOM 3952 C CA . LYS B 1 143 ? -7.66 -27.172 -19.812 1 98.81 143 LYS B CA 1
ATOM 3953 C C . LYS B 1 143 ? -7.719 -27.047 -18.297 1 98.81 143 LYS B C 1
ATOM 3955 O O . LYS B 1 143 ? -7.441 -25.984 -17.75 1 98.81 143 LYS B O 1
ATOM 3960 N N . LEU B 1 144 ? -8.141 -28.125 -17.656 1 98.81 144 LEU B N 1
ATOM 3961 C CA . LEU B 1 144 ? -8.195 -28.188 -16.203 1 98.81 144 LEU B CA 1
ATOM 3962 C C . LEU B 1 144 ? -6.961 -28.891 -15.641 1 98.81 144 LEU B C 1
ATOM 3964 O O . LEU B 1 144 ? -6.688 -30.047 -15.992 1 98.81 144 LEU B O 1
ATOM 3968 N N . GLY B 1 145 ? -6.207 -28.188 -14.82 1 98.69 145 GLY B N 1
ATOM 3969 C CA . GLY B 1 145 ? -5.062 -28.797 -14.148 1 98.69 145 GLY B CA 1
ATOM 3970 C C . GLY B 1 145 ? -5.043 -28.547 -12.656 1 98.69 145 GLY B C 1
ATOM 3971 O O . GLY B 1 145 ? -6.055 -28.141 -12.078 1 98.69 145 GLY B O 1
ATOM 3972 N N . MET B 1 146 ? -3.98 -28.906 -12.031 1 98.69 146 MET B N 1
ATOM 3973 C CA . MET B 1 146 ? -3.686 -28.703 -10.617 1 98.69 146 MET B CA 1
ATOM 3974 C C . MET B 1 146 ? -2.188 -28.531 -10.391 1 98.69 146 MET B C 1
ATOM 3976 O O . MET B 1 146 ? -1.378 -29.234 -11 1 98.69 146 MET B O 1
ATOM 3980 N N . GLU B 1 147 ? -1.868 -27.516 -9.656 1 98.81 147 GLU B N 1
ATOM 3981 C CA . GLU B 1 147 ? -0.489 -27.469 -9.18 1 98.81 147 GLU B CA 1
ATOM 3982 C C . GLU B 1 147 ? -0.371 -28.062 -7.777 1 98.81 147 GLU B C 1
ATOM 3984 O O . GLU B 1 147 ? -0.854 -27.469 -6.809 1 98.81 147 GLU B O 1
ATOM 3989 N N . ALA B 1 148 ? 0.331 -29.141 -7.738 1 98.75 148 ALA B N 1
ATOM 3990 C CA . ALA B 1 148 ? 0.412 -29.891 -6.488 1 98.75 148 ALA B CA 1
ATOM 3991 C C . ALA B 1 148 ? 1.821 -29.844 -5.906 1 98.75 148 ALA B C 1
ATOM 3993 O O . ALA B 1 148 ? 2.787 -30.234 -6.566 1 98.75 148 ALA B O 1
ATOM 3994 N N . ASP B 1 149 ? 1.865 -29.359 -4.707 1 98.69 149 ASP B N 1
ATOM 3995 C CA . ASP B 1 149 ? 3.145 -29.359 -4.008 1 98.69 149 ASP B CA 1
ATOM 3996 C C . ASP B 1 149 ? 3.59 -30.766 -3.656 1 98.69 149 ASP B C 1
ATOM 3998 O O . ASP B 1 149 ? 2.822 -31.547 -3.082 1 98.69 149 ASP B O 1
ATOM 4002 N N . TYR B 1 150 ? 4.797 -31 -3.996 1 98.69 150 TYR B N 1
ATOM 4003 C CA . TYR B 1 150 ? 5.379 -32.312 -3.668 1 98.69 150 TYR B CA 1
ATOM 4004 C C . TYR B 1 150 ? 6.148 -32.25 -2.354 1 98.69 150 TYR B C 1
ATOM 4006 O O . TYR B 1 150 ? 6.949 -31.328 -2.141 1 98.69 150 TYR B O 1
ATOM 4014 N N . PHE B 1 151 ? 5.871 -33.219 -1.469 1 98.69 151 PHE B N 1
ATOM 4015 C CA . PHE B 1 151 ? 6.625 -33.469 -0.245 1 98.69 151 PHE B CA 1
ATOM 4016 C C . PHE B 1 151 ? 7.195 -34.875 -0.23 1 98.69 151 PHE B C 1
ATOM 4018 O O . PHE B 1 151 ? 6.461 -35.844 -0.43 1 98.69 151 PHE B O 1
ATOM 4025 N N . VAL B 1 152 ? 8.539 -34.938 0.05 1 98.44 152 VAL B N 1
ATOM 4026 C CA . VAL B 1 152 ? 9.172 -36.25 0.162 1 98.44 152 VAL B CA 1
ATOM 4027 C C . VAL B 1 152 ? 8.453 -37.094 1.23 1 98.44 152 VAL B C 1
ATOM 4029 O O . VAL B 1 152 ? 8.266 -36.625 2.359 1 98.44 152 VAL B O 1
ATOM 4032 N N . GLY B 1 153 ? 8.023 -38.219 0.855 1 97.94 153 GLY B N 1
ATOM 4033 C CA . GLY B 1 153 ? 7.34 -39.094 1.797 1 97.94 153 GLY B CA 1
ATOM 4034 C C . GLY B 1 153 ? 5.828 -38.969 1.751 1 97.94 153 GLY B C 1
ATOM 4035 O O . GLY B 1 153 ? 5.105 -39.75 2.369 1 97.94 153 GLY B O 1
ATOM 4036 N N . GLY B 1 154 ? 5.32 -38 0.968 1 98.25 154 GLY B N 1
ATOM 4037 C CA . GLY B 1 154 ? 3.887 -37.75 0.92 1 98.25 154 GLY B CA 1
ATOM 4038 C C . GLY B 1 154 ? 3.229 -38.281 -0.332 1 98.25 154 GLY B C 1
ATOM 4039 O O . GLY B 1 154 ? 2.094 -37.938 -0.652 1 98.25 154 GLY B O 1
ATOM 4040 N N . GLU B 1 155 ? 3.889 -39.125 -1.115 1 98.38 155 GLU B N 1
ATOM 4041 C CA . GLU B 1 155 ? 3.465 -39.562 -2.449 1 98.38 155 GLU B CA 1
ATOM 4042 C C . GLU B 1 155 ? 2.107 -40.25 -2.406 1 98.38 155 GLU B C 1
ATOM 4044 O O . GLU B 1 155 ? 1.216 -39.938 -3.195 1 98.38 155 GLU B O 1
ATOM 4049 N N . ALA B 1 156 ? 1.958 -41.156 -1.498 1 98.19 156 ALA B N 1
ATOM 4050 C CA . ALA B 1 156 ? 0.714 -41.906 -1.424 1 98.19 156 ALA B CA 1
ATOM 4051 C C . ALA B 1 156 ? -0.466 -41 -1.088 1 98.19 156 ALA B C 1
ATOM 4053 O O . ALA B 1 156 ? -1.536 -41.125 -1.689 1 98.19 156 ALA B O 1
ATOM 4054 N N . GLU B 1 157 ? -0.311 -40.156 -0.131 1 98.12 157 GLU B N 1
ATOM 4055 C CA . GLU B 1 157 ? -1.363 -39.219 0.248 1 98.12 157 GLU B CA 1
ATOM 4056 C C . GLU B 1 157 ? -1.707 -38.281 -0.906 1 98.12 157 GLU B C 1
ATOM 4058 O O . GLU B 1 157 ? -2.883 -38.031 -1.18 1 98.12 157 GLU B O 1
ATOM 4063 N N . LEU B 1 158 ? -0.68 -37.812 -1.55 1 98.56 158 LEU B N 1
ATOM 4064 C CA . LEU B 1 158 ? -0.881 -36.906 -2.674 1 98.56 158 LEU B CA 1
ATOM 4065 C C . LEU B 1 158 ? -1.639 -37.594 -3.803 1 98.56 158 LEU B C 1
ATOM 4067 O O . LEU B 1 158 ? -2.572 -37.031 -4.367 1 98.56 158 LEU B O 1
ATOM 4071 N N . GLU B 1 159 ? -1.209 -38.75 -4.129 1 98.25 159 GLU B N 1
ATOM 4072 C CA . GLU B 1 159 ? -1.894 -39.531 -5.164 1 98.25 159 GLU B CA 1
ATOM 4073 C C . GLU B 1 159 ? -3.381 -39.688 -4.852 1 98.25 159 GLU B C 1
ATOM 4075 O O . GLU B 1 159 ? -4.223 -39.5 -5.734 1 98.25 159 GLU B O 1
ATOM 4080 N N . SER B 1 160 ? -3.666 -39.969 -3.641 1 98.06 160 SER B N 1
ATOM 4081 C CA . SER B 1 160 ? -5.047 -40.125 -3.209 1 98.06 160 SER B CA 1
ATOM 4082 C C . SER B 1 160 ? -5.844 -38.844 -3.361 1 98.06 160 SER B C 1
ATOM 4084 O O . SER B 1 160 ? -7.008 -38.875 -3.762 1 98.06 160 SER B O 1
ATOM 4086 N N . LEU B 1 161 ? -5.258 -37.719 -3.027 1 97.75 161 LEU B N 1
ATOM 4087 C CA . LEU B 1 161 ? -5.91 -36.438 -3.104 1 97.75 161 LEU B CA 1
ATOM 4088 C C . LEU B 1 161 ? -6.242 -36.062 -4.547 1 97.75 161 LEU B C 1
ATOM 4090 O O . LEU B 1 161 ? -7.242 -35.375 -4.812 1 97.75 161 LEU B O 1
ATOM 4094 N N . LEU B 1 162 ? -5.434 -36.531 -5.496 1 97.19 162 LEU B N 1
ATOM 4095 C CA . LEU B 1 162 ? -5.559 -36.125 -6.898 1 97.19 162 LEU B CA 1
ATOM 4096 C C . LEU B 1 162 ? -6.453 -37.125 -7.652 1 97.19 162 LEU B C 1
ATOM 4098 O O . LEU B 1 162 ? -6.898 -36.812 -8.766 1 97.19 162 LEU B O 1
ATOM 4102 N N . GLU B 1 163 ? -6.703 -38.219 -6.988 1 95.5 163 GLU B N 1
ATOM 4103 C CA . GLU B 1 163 ? -7.508 -39.25 -7.621 1 95.5 163 GLU B CA 1
ATOM 4104 C C . GLU B 1 163 ? -8.977 -38.844 -7.707 1 95.5 163 GLU B C 1
ATOM 4106 O O . GLU B 1 163 ? -9.477 -38.125 -6.828 1 95.5 163 GLU B O 1
ATOM 4111 N N . GLY B 1 164 ? -9.625 -39.25 -8.758 1 94 164 GLY B N 1
ATOM 4112 C CA . GLY B 1 164 ? -11.07 -39.062 -8.859 1 94 164 GLY B CA 1
ATOM 4113 C C . GLY B 1 164 ? -11.453 -37.812 -9.633 1 94 164 GLY B C 1
ATOM 4114 O O . GLY B 1 164 ? -12.641 -37.531 -9.805 1 94 164 GLY B O 1
ATOM 4115 N N . TYR B 1 165 ? -10.508 -37.031 -10.008 1 96.69 165 TYR B N 1
ATOM 4116 C CA . TYR B 1 165 ? -10.789 -35.812 -10.797 1 96.69 165 TYR B CA 1
ATOM 4117 C C . TYR B 1 165 ? -10.289 -35.969 -12.227 1 96.69 165 TYR B C 1
ATOM 4119 O O . TYR B 1 165 ? -9.258 -36.625 -12.469 1 96.69 165 TYR B O 1
ATOM 4127 N N . ASP B 1 166 ? -10.969 -35.406 -13.148 1 96 166 ASP B N 1
ATOM 4128 C CA . ASP B 1 166 ? -10.633 -35.5 -14.562 1 96 166 ASP B CA 1
ATOM 4129 C C . ASP B 1 166 ? -9.688 -34.406 -15.008 1 96 166 ASP B C 1
ATOM 4131 O O . ASP B 1 166 ? -9.984 -33.656 -15.953 1 96 166 ASP B O 1
ATOM 4135 N N . PHE B 1 167 ? -8.586 -34.312 -14.375 1 98.62 167 PHE B N 1
ATOM 4136 C CA . PHE B 1 167 ? -7.582 -33.312 -14.734 1 98.62 167 PHE B CA 1
ATOM 4137 C C . PHE B 1 167 ? -7.031 -33.594 -16.125 1 98.62 167 PHE B C 1
ATOM 4139 O O . PHE B 1 167 ? -6.805 -34.75 -16.5 1 98.62 167 PHE B O 1
ATOM 4146 N N . ASP B 1 168 ? -6.824 -32.562 -16.859 1 98.81 168 ASP B N 1
ATOM 4147 C CA . ASP B 1 168 ? -6.09 -32.656 -18.125 1 98.81 168 ASP B CA 1
ATOM 4148 C C . ASP B 1 168 ? -4.594 -32.844 -17.859 1 98.81 168 ASP B C 1
ATOM 4150 O O . ASP B 1 168 ? -3.896 -33.469 -18.656 1 98.81 168 ASP B O 1
ATOM 4154 N N . TYR B 1 169 ? -4.109 -32.312 -16.797 1 98.75 169 TYR B N 1
ATOM 4155 C CA . TYR B 1 169 ? -2.715 -32.438 -16.391 1 98.75 169 TYR B CA 1
ATOM 4156 C C . TYR B 1 169 ? -2.541 -32.062 -14.922 1 98.75 169 TYR B C 1
ATOM 4158 O O . TYR B 1 169 ? -3.408 -31.406 -14.328 1 98.75 169 TYR B O 1
ATOM 4166 N N . ILE B 1 170 ? -1.449 -32.5 -14.352 1 98.81 170 ILE B N 1
ATOM 4167 C CA . ILE B 1 170 ? -1.051 -32.156 -12.992 1 98.81 170 ILE B CA 1
ATOM 4168 C C . ILE B 1 170 ? 0.386 -31.641 -12.984 1 98.81 170 ILE B C 1
ATOM 4170 O O . ILE B 1 170 ? 1.283 -32.281 -13.539 1 98.81 170 ILE B O 1
ATOM 4174 N N . ILE B 1 171 ? 0.573 -30.453 -12.406 1 98.88 171 ILE B N 1
ATOM 4175 C CA . ILE B 1 171 ? 1.887 -29.844 -12.258 1 98.88 171 ILE B CA 1
ATOM 4176 C C . ILE B 1 171 ? 2.475 -30.203 -10.898 1 98.88 171 ILE B C 1
ATOM 4178 O O . ILE B 1 171 ? 1.827 -30.016 -9.859 1 98.88 171 ILE B O 1
ATOM 4182 N N . GLY B 1 172 ? 3.619 -30.859 -10.914 1 98.81 172 GLY B N 1
ATOM 4183 C CA . GLY B 1 172 ? 4.363 -30.984 -9.672 1 98.81 172 GLY B CA 1
ATOM 4184 C C . GLY B 1 172 ? 5.203 -29.766 -9.352 1 98.81 172 GLY B C 1
ATOM 4185 O O . GLY B 1 172 ? 5.824 -29.172 -10.25 1 98.81 172 GLY B O 1
ATOM 4186 N N . SER B 1 173 ? 5.18 -29.328 -8.109 1 98.62 173 SER B N 1
ATOM 4187 C CA . SER B 1 173 ? 5.988 -28.172 -7.715 1 98.62 173 SER B CA 1
ATOM 4188 C C . SER B 1 173 ? 6.637 -28.406 -6.352 1 98.62 173 SER B C 1
ATOM 4190 O O . SER B 1 173 ? 6.168 -29.219 -5.562 1 98.62 173 SER B O 1
ATOM 4192 N N . VAL B 1 174 ? 7.738 -27.781 -6.168 1 98.69 174 VAL B N 1
ATOM 4193 C CA . VAL B 1 174 ? 8.445 -27.781 -4.895 1 98.69 174 VAL B CA 1
ATOM 4194 C C . VAL B 1 174 ? 8.562 -26.344 -4.371 1 98.69 174 VAL B C 1
ATOM 4196 O O . VAL B 1 174 ? 9.398 -25.578 -4.84 1 98.69 174 VAL B O 1
ATOM 4199 N N . HIS B 1 175 ? 7.715 -26.031 -3.387 1 98.25 175 HIS B N 1
ATOM 4200 C CA . HIS B 1 175 ? 7.723 -24.703 -2.793 1 98.25 175 HIS B CA 1
ATOM 4201 C C . HIS B 1 175 ? 8.258 -24.734 -1.364 1 98.25 175 HIS B C 1
ATOM 4203 O O . HIS B 1 175 ? 8.438 -23.688 -0.74 1 98.25 175 HIS B O 1
ATOM 4209 N N . PHE B 1 176 ? 8.523 -25.969 -0.892 1 97.75 176 PHE B N 1
ATOM 4210 C CA . PHE B 1 176 ? 8.883 -26.141 0.51 1 97.75 176 PHE B CA 1
ATOM 4211 C C . PHE B 1 176 ? 10.188 -26.922 0.641 1 97.75 176 PHE B C 1
ATOM 4213 O O . PHE B 1 176 ? 10.422 -27.875 -0.109 1 97.75 176 PHE B O 1
ATOM 4220 N N . ASN B 1 177 ? 11 -26.531 1.527 1 96.75 177 ASN B N 1
ATOM 4221 C CA . ASN B 1 177 ? 12.164 -27.281 1.984 1 96.75 177 ASN B CA 1
ATOM 4222 C C . ASN B 1 177 ? 12.039 -27.672 3.453 1 96.75 177 ASN B C 1
ATOM 4224 O O . ASN B 1 177 ? 12.117 -26.828 4.336 1 96.75 177 ASN B O 1
ATOM 4228 N N . ASN B 1 178 ? 11.828 -28.984 3.676 1 94.44 178 ASN B N 1
ATOM 4229 C CA . ASN B 1 178 ? 11.633 -29.5 5.031 1 94.44 178 ASN B CA 1
ATOM 4230 C C . ASN B 1 178 ? 10.562 -28.703 5.777 1 94.44 178 ASN B C 1
ATOM 4232 O O . ASN B 1 178 ? 10.797 -28.234 6.891 1 94.44 178 ASN B O 1
ATOM 4236 N N . GLY B 1 179 ? 9.523 -28.438 5.09 1 96.44 179 GLY B N 1
ATOM 4237 C CA . GLY B 1 179 ? 8.359 -27.812 5.695 1 96.44 179 GLY B CA 1
ATOM 4238 C C . GLY B 1 179 ? 8.406 -26.297 5.641 1 96.44 179 GLY B C 1
ATOM 4239 O O . GLY B 1 179 ? 7.414 -25.625 5.953 1 96.44 179 GLY B O 1
ATOM 4240 N N . TRP B 1 180 ? 9.492 -25.703 5.309 1 97.5 180 TRP B N 1
ATOM 4241 C CA . TRP B 1 180 ? 9.656 -24.266 5.191 1 97.5 180 TRP B CA 1
ATOM 4242 C C . TRP B 1 180 ? 9.336 -23.781 3.777 1 97.5 180 TRP B C 1
ATOM 4244 O O . TRP B 1 180 ? 10.008 -24.188 2.82 1 97.5 180 TRP B O 1
ATOM 4254 N N . GLY B 1 181 ? 8.25 -22.922 3.672 1 97.81 181 GLY B N 1
ATOM 4255 C CA . GLY B 1 181 ? 7.977 -22.297 2.389 1 97.81 181 GLY B CA 1
ATOM 4256 C C . GLY B 1 181 ? 9 -21.25 2.016 1 97.81 181 GLY B C 1
ATOM 4257 O O . GLY B 1 181 ? 8.914 -20.094 2.465 1 97.81 181 GLY B O 1
ATOM 4258 N N . PHE B 1 182 ? 9.898 -21.578 1.113 1 97.62 182 PHE B N 1
ATOM 4259 C CA . PHE B 1 182 ? 11.07 -20.734 0.892 1 97.62 182 PHE B CA 1
ATOM 4260 C C . PHE B 1 182 ? 10.734 -19.562 -0.018 1 97.62 182 PHE B C 1
ATOM 4262 O O . PHE B 1 182 ? 11.531 -18.625 -0.167 1 97.62 182 PHE B O 1
ATOM 4269 N N . ASP B 1 183 ? 9.5 -19.562 -0.676 1 96.38 183 ASP B N 1
ATOM 4270 C CA . ASP B 1 183 ? 9.125 -18.469 -1.559 1 96.38 183 ASP B CA 1
ATOM 4271 C C . ASP B 1 183 ? 8.242 -17.453 -0.83 1 96.38 183 ASP B C 1
ATOM 4273 O O . ASP B 1 183 ? 7.652 -16.578 -1.456 1 96.38 183 ASP B O 1
ATOM 4277 N N . ASN B 1 184 ? 8.102 -17.594 0.475 1 94.31 184 ASN B N 1
ATOM 4278 C CA . ASN B 1 184 ? 7.406 -16.625 1.313 1 94.31 184 ASN B CA 1
ATOM 4279 C C . ASN B 1 184 ? 8.312 -15.461 1.693 1 94.31 184 ASN B C 1
ATOM 4281 O O . ASN B 1 184 ? 9.273 -15.633 2.443 1 94.31 184 ASN B O 1
ATOM 4285 N N . PRO B 1 185 ? 7.969 -14.328 1.231 1 94.25 185 PRO B N 1
ATOM 4286 C CA . PRO B 1 185 ? 8.828 -13.188 1.522 1 94.25 185 PRO B CA 1
ATOM 4287 C C . PRO B 1 185 ? 8.992 -12.938 3.02 1 94.25 185 PRO B C 1
ATOM 4289 O O . PRO B 1 185 ? 10.047 -12.461 3.461 1 94.25 185 PRO B O 1
ATOM 4292 N N . GLU B 1 186 ? 8.016 -13.219 3.816 1 92.88 186 GLU B N 1
ATOM 4293 C CA . GLU B 1 186 ? 8.062 -12.969 5.258 1 92.88 186 GLU B CA 1
ATOM 4294 C C . GLU B 1 186 ? 9.07 -13.891 5.941 1 92.88 186 GLU B C 1
ATOM 4296 O O . GLU B 1 186 ? 9.453 -13.648 7.086 1 92.88 186 GLU B O 1
ATOM 4301 N N . LEU B 1 187 ? 9.461 -14.906 5.266 1 95.5 187 LEU B N 1
ATOM 4302 C CA . LEU B 1 187 ? 10.32 -15.906 5.891 1 95.5 187 LEU B CA 1
ATOM 4303 C C . LEU B 1 187 ? 11.656 -16.016 5.156 1 95.5 187 LEU B C 1
ATOM 4305 O O . LEU B 1 187 ? 12.406 -16.969 5.363 1 95.5 187 LEU B O 1
ATOM 4309 N N . GLN B 1 188 ? 11.93 -15.078 4.258 1 95.44 188 GLN B N 1
ATOM 4310 C CA . GLN B 1 188 ? 13.117 -15.164 3.41 1 95.44 188 GLN B CA 1
ATOM 4311 C C . GLN B 1 188 ? 14.391 -15.117 4.242 1 95.44 188 GLN B C 1
ATOM 4313 O O . GLN B 1 188 ? 15.438 -15.602 3.811 1 95.44 188 GLN B O 1
ATOM 4318 N N . HIS B 1 189 ? 14.328 -14.547 5.496 1 95.12 189 HIS B N 1
ATOM 4319 C CA . HIS B 1 189 ? 15.492 -14.461 6.375 1 95.12 189 HIS B CA 1
ATOM 4320 C C . HIS B 1 189 ? 16.031 -15.852 6.711 1 95.12 189 HIS B C 1
ATOM 4322 O O . HIS B 1 189 ? 17.188 -16 7.082 1 95.12 189 HIS B O 1
ATOM 4328 N N . LYS B 1 190 ? 15.219 -16.891 6.586 1 95.38 190 LYS B N 1
ATOM 4329 C CA . LYS B 1 190 ? 15.609 -18.266 6.887 1 95.38 190 LYS B CA 1
ATOM 4330 C C . LYS B 1 190 ? 16.734 -18.734 5.969 1 95.38 190 LYS B C 1
ATOM 4332 O O . LYS B 1 190 ? 17.5 -19.625 6.328 1 95.38 190 LYS B O 1
ATOM 4337 N N . PHE B 1 191 ? 16.891 -18.188 4.762 1 97.31 191 PHE B N 1
ATOM 4338 C CA . PHE B 1 191 ? 17.969 -18.531 3.84 1 97.31 191 PHE B CA 1
ATOM 4339 C C . PHE B 1 191 ? 19.328 -18.312 4.492 1 97.31 191 PHE B C 1
ATOM 4341 O O . PHE B 1 191 ? 20.281 -19.062 4.238 1 97.31 191 PHE B O 1
ATOM 4348 N N . GLN B 1 192 ? 19.391 -17.266 5.348 1 96.38 192 GLN B N 1
ATOM 4349 C CA . GLN B 1 192 ? 20.656 -16.891 5.977 1 96.38 192 GLN B CA 1
ATOM 4350 C C . GLN B 1 192 ? 21.109 -17.969 6.969 1 96.38 192 GLN B C 1
ATOM 4352 O O . GLN B 1 192 ? 22.281 -18 7.355 1 96.38 192 GLN B O 1
ATOM 4357 N N . GLU B 1 193 ? 20.203 -18.812 7.312 1 95.12 193 GLU B N 1
ATOM 4358 C CA . GLU B 1 193 ? 20.516 -19.844 8.305 1 95.12 193 GLU B CA 1
ATOM 4359 C C . GLU B 1 193 ? 20.984 -21.125 7.633 1 95.12 193 GLU B C 1
ATOM 4361 O O . GLU B 1 193 ? 21.328 -22.094 8.312 1 95.12 193 GLU B O 1
ATOM 4366 N N . HIS B 1 194 ? 21.094 -21.156 6.312 1 96.19 194 HIS B N 1
ATOM 4367 C CA . HIS B 1 194 ? 21.438 -22.375 5.582 1 96.19 194 HIS B CA 1
ATOM 4368 C C . HIS B 1 194 ? 22.734 -22.203 4.797 1 96.19 194 HIS B C 1
ATOM 4370 O O . HIS B 1 194 ? 23.078 -21.078 4.391 1 96.19 194 HIS B O 1
ATOM 4376 N N . ASP B 1 195 ? 23.453 -23.344 4.703 1 97.31 195 ASP B N 1
ATOM 4377 C CA . ASP B 1 195 ? 24.438 -23.422 3.625 1 97.31 195 ASP B CA 1
ATOM 4378 C C . ASP B 1 195 ? 23.75 -23.5 2.264 1 97.31 195 ASP B C 1
ATOM 4380 O O . ASP B 1 195 ? 23.031 -24.453 1.972 1 97.31 195 ASP B O 1
ATOM 4384 N N . LEU B 1 196 ? 24 -22.516 1.443 1 97.75 196 LEU B N 1
ATOM 4385 C CA . LEU B 1 196 ? 23.234 -22.375 0.206 1 97.75 196 LEU B CA 1
ATOM 4386 C C . LEU B 1 196 ? 23.484 -23.562 -0.724 1 97.75 196 LEU B C 1
ATOM 4388 O O . LEU B 1 196 ? 22.562 -24.047 -1.372 1 97.75 196 LEU B O 1
ATOM 4392 N N . HIS B 1 197 ? 24.719 -23.953 -0.846 1 97.94 197 HIS B N 1
ATOM 4393 C CA . HIS B 1 197 ? 25.016 -25.094 -1.72 1 97.94 197 HIS B CA 1
ATOM 4394 C C . HIS B 1 197 ? 24.266 -26.344 -1.272 1 97.94 197 HIS B C 1
ATOM 4396 O O . HIS B 1 197 ? 23.688 -27.047 -2.098 1 97.94 197 HIS B O 1
ATOM 4402 N N . ALA B 1 198 ? 24.25 -26.609 0.001 1 97.94 198 ALA B N 1
ATOM 4403 C CA . ALA B 1 198 ? 23.516 -27.75 0.553 1 97.94 198 ALA B CA 1
ATOM 4404 C C . ALA B 1 198 ? 22.016 -27.594 0.344 1 97.94 198 ALA B C 1
ATOM 4406 O O . ALA B 1 198 ? 21.328 -28.562 0.037 1 97.94 198 ALA B O 1
ATOM 4407 N N . LEU B 1 199 ? 21.562 -26.438 0.556 1 98.25 199 LEU B N 1
ATOM 4408 C CA . LEU B 1 199 ? 20.141 -26.141 0.382 1 98.25 199 LEU B CA 1
ATOM 4409 C C . LEU B 1 199 ? 19.703 -26.422 -1.053 1 98.25 199 LEU B C 1
ATOM 4411 O O . LEU B 1 199 ? 18.672 -27.047 -1.279 1 98.25 199 LEU B O 1
ATOM 4415 N N . TYR B 1 200 ? 20.5 -25.969 -2.023 1 98.56 200 TYR B N 1
ATOM 4416 C CA . TYR B 1 200 ? 20.188 -26.188 -3.43 1 98.56 200 TYR B CA 1
ATOM 4417 C C . TYR B 1 200 ? 20.281 -27.672 -3.775 1 98.56 200 TYR B C 1
ATOM 4419 O O . TYR B 1 200 ? 19.469 -28.188 -4.539 1 98.56 200 TYR B O 1
ATOM 4427 N N . LYS B 1 201 ? 21.25 -28.312 -3.238 1 98.31 201 LYS B N 1
ATOM 4428 C CA . LYS B 1 201 ? 21.344 -29.766 -3.439 1 98.31 201 LYS B CA 1
ATOM 4429 C C . LYS B 1 201 ? 20.078 -30.469 -2.957 1 98.31 201 LYS B C 1
ATOM 4431 O O . LYS B 1 201 ? 19.516 -31.312 -3.664 1 98.31 201 LYS B O 1
ATOM 4436 N N . ASP B 1 202 ? 19.625 -30.094 -1.743 1 98.25 202 ASP B N 1
ATOM 4437 C CA . ASP B 1 202 ? 18.406 -30.656 -1.188 1 98.25 202 ASP B CA 1
ATOM 4438 C C . ASP B 1 202 ? 17.203 -30.375 -2.094 1 98.25 202 ASP B C 1
ATOM 4440 O O . ASP B 1 202 ? 16.375 -31.266 -2.326 1 98.25 202 ASP B O 1
ATOM 4444 N N . HIS B 1 203 ? 17.125 -29.219 -2.562 1 98.62 203 HIS B N 1
ATOM 4445 C CA . HIS B 1 203 ? 16.031 -28.812 -3.432 1 98.62 203 HIS B CA 1
ATOM 4446 C C . HIS B 1 203 ? 15.992 -29.656 -4.703 1 98.62 203 HIS B C 1
ATOM 4448 O O . HIS B 1 203 ? 14.953 -30.219 -5.047 1 98.62 203 HIS B O 1
ATOM 4454 N N . PHE B 1 204 ? 17.125 -29.766 -5.375 1 98.81 204 PHE B N 1
ATOM 4455 C CA . PHE B 1 204 ? 17.156 -30.484 -6.641 1 98.81 204 PHE B CA 1
ATOM 4456 C C . PHE B 1 204 ? 16.953 -31.984 -6.422 1 98.81 204 PHE B C 1
ATOM 4458 O O . PHE B 1 204 ? 16.359 -32.656 -7.262 1 98.81 204 PHE B O 1
ATOM 4465 N N . GLU B 1 205 ? 17.391 -32.5 -5.27 1 98.75 205 GLU B N 1
ATOM 4466 C CA . GLU B 1 205 ? 17.062 -33.875 -4.93 1 98.75 205 GLU B CA 1
ATOM 4467 C C . GLU B 1 205 ? 15.555 -34.062 -4.805 1 98.75 205 GLU B C 1
ATOM 4469 O O . GLU B 1 205 ? 15.008 -35.062 -5.266 1 98.75 205 GLU B O 1
ATOM 4474 N N . THR B 1 206 ? 14.906 -33.094 -4.191 1 98.75 206 THR B N 1
ATOM 4475 C CA . THR B 1 206 ? 13.453 -33.156 -4.051 1 98.75 206 THR B CA 1
ATOM 4476 C C . THR B 1 206 ? 12.773 -33.062 -5.414 1 98.75 206 THR B C 1
ATOM 4478 O O . THR B 1 206 ? 11.82 -33.812 -5.684 1 98.75 206 THR B O 1
ATOM 4481 N N . VAL B 1 207 ? 13.273 -32.219 -6.277 1 98.81 207 VAL B N 1
ATOM 4482 C CA . VAL B 1 207 ? 12.75 -32.094 -7.629 1 98.81 207 VAL B CA 1
ATOM 4483 C C . VAL B 1 207 ? 12.867 -33.438 -8.352 1 98.81 207 VAL B C 1
ATOM 4485 O O . VAL B 1 207 ? 11.922 -33.875 -9.016 1 98.81 207 VAL B O 1
ATOM 4488 N N . LYS B 1 208 ? 14.031 -34.094 -8.25 1 98.81 208 LYS B N 1
ATOM 4489 C CA . LYS B 1 208 ? 14.234 -35.406 -8.883 1 98.81 208 LYS B CA 1
ATOM 4490 C C . LYS B 1 208 ? 13.25 -36.438 -8.336 1 98.81 208 LYS B C 1
ATOM 4492 O O . LYS B 1 208 ? 12.656 -37.188 -9.102 1 98.81 208 LYS B O 1
ATOM 4497 N N . LYS B 1 209 ? 13.055 -36.406 -7.035 1 98.75 209 LYS B N 1
ATOM 4498 C CA . LYS B 1 209 ? 12.109 -37.344 -6.426 1 98.75 209 LYS B CA 1
ATOM 4499 C C . LYS B 1 209 ? 10.688 -37.062 -6.914 1 98.75 209 LYS B C 1
ATOM 4501 O O . LYS B 1 209 ? 9.914 -38 -7.125 1 98.75 209 LYS B O 1
ATOM 4506 N N . ALA B 1 210 ? 10.336 -35.844 -7.039 1 98.75 210 ALA B N 1
ATOM 4507 C CA . ALA B 1 210 ? 9.031 -35.5 -7.602 1 98.75 210 ALA B CA 1
ATOM 4508 C C . ALA B 1 210 ? 8.859 -36.094 -9 1 98.75 210 ALA B C 1
ATOM 4510 O O . ALA B 1 210 ? 7.828 -36.688 -9.297 1 98.75 210 ALA B O 1
ATOM 4511 N N . ALA B 1 211 ? 9.859 -35.938 -9.836 1 98.56 211 ALA B N 1
ATOM 4512 C CA . ALA B 1 211 ? 9.82 -36.469 -11.195 1 98.56 211 ALA B CA 1
ATOM 4513 C C . ALA B 1 211 ? 9.711 -38 -11.18 1 98.56 211 ALA B C 1
ATOM 4515 O O . ALA B 1 211 ? 8.961 -38.562 -11.969 1 98.56 211 ALA B O 1
ATOM 4516 N N . GLU B 1 212 ? 10.367 -38.594 -10.273 1 98.5 212 GLU B N 1
ATOM 4517 C CA . GLU B 1 212 ? 10.438 -40.062 -10.188 1 98.5 212 GLU B CA 1
ATOM 4518 C C . GLU B 1 212 ? 9.133 -40.625 -9.633 1 98.5 212 GLU B C 1
ATOM 4520 O O . GLU B 1 212 ? 8.867 -41.812 -9.781 1 98.5 212 GLU B O 1
ATOM 4525 N N . SER B 1 213 ? 8.359 -39.781 -8.969 1 98 213 SER B N 1
ATOM 4526 C CA . SER B 1 213 ? 7.129 -40.25 -8.336 1 98 213 SER B CA 1
ATOM 4527 C C . SER B 1 213 ? 6.098 -40.688 -9.383 1 98 213 SER B C 1
ATOM 4529 O O . SER B 1 213 ? 5.141 -41.406 -9.062 1 98 213 SER B O 1
ATOM 4531 N N . ASN B 1 214 ? 6.16 -40.125 -10.609 1 95.44 214 ASN B N 1
ATOM 4532 C CA . ASN B 1 214 ? 5.258 -40.375 -11.727 1 95.44 214 ASN B CA 1
ATOM 4533 C C . ASN B 1 214 ? 3.842 -39.906 -11.422 1 95.44 214 ASN B C 1
ATOM 4535 O O . ASN B 1 214 ? 2.865 -40.469 -11.906 1 95.44 214 ASN B O 1
ATOM 4539 N N . LEU B 1 215 ? 3.738 -38.906 -10.539 1 98 215 LEU B N 1
ATOM 4540 C CA . LEU B 1 215 ? 2.443 -38.344 -10.172 1 98 215 LEU B CA 1
ATOM 4541 C C . LEU B 1 215 ? 2.078 -37.188 -11.078 1 98 215 LEU B C 1
ATOM 4543 O O . LEU B 1 215 ? 0.914 -36.781 -11.141 1 98 215 LEU B O 1
ATOM 4547 N N . PHE B 1 216 ? 3.025 -36.625 -11.781 1 98.69 216 PHE B N 1
ATOM 4548 C CA . PHE B 1 216 ? 2.852 -35.312 -12.422 1 98.69 216 PHE B CA 1
ATOM 4549 C C . PHE B 1 216 ? 3.076 -35.438 -13.93 1 98.69 216 PHE B C 1
ATOM 4551 O O . PHE B 1 216 ? 3.74 -36.375 -14.398 1 98.69 216 PHE B O 1
ATOM 4558 N N . ASP B 1 217 ? 2.494 -34.531 -14.672 1 98.56 217 ASP B N 1
ATOM 4559 C CA . ASP B 1 217 ? 2.666 -34.469 -16.125 1 98.56 217 ASP B CA 1
ATOM 4560 C C . ASP B 1 217 ? 3.828 -33.562 -16.5 1 98.56 217 ASP B C 1
ATOM 4562 O O . ASP B 1 217 ? 4.488 -33.781 -17.516 1 98.56 217 ASP B O 1
ATOM 4566 N N . PHE B 1 218 ? 4.055 -32.594 -15.711 1 98.75 218 PHE B N 1
ATOM 4567 C CA . PHE B 1 218 ? 5.309 -31.844 -15.789 1 98.75 218 PHE B CA 1
ATOM 4568 C C . PHE B 1 218 ? 5.656 -31.219 -14.438 1 98.75 218 PHE B C 1
ATOM 4570 O O . PHE B 1 218 ? 4.812 -31.172 -13.539 1 98.75 218 PHE B O 1
ATOM 4577 N N . ILE B 1 219 ? 6.918 -30.875 -14.242 1 98.81 219 ILE B N 1
ATOM 4578 C CA . ILE B 1 219 ? 7.395 -30.25 -13.016 1 98.81 219 ILE B CA 1
ATOM 4579 C C . ILE B 1 219 ? 7.629 -28.75 -13.266 1 98.81 219 ILE B C 1
ATOM 4581 O O . ILE B 1 219 ? 8.25 -28.375 -14.258 1 98.81 219 ILE B O 1
ATOM 4585 N N . ALA B 1 220 ? 7.074 -27.984 -12.305 1 98.69 220 ALA B N 1
ATOM 4586 C CA . ALA B 1 220 ? 7.074 -26.531 -12.484 1 98.69 220 ALA B CA 1
ATOM 4587 C C . ALA B 1 220 ? 8.383 -25.906 -12 1 98.69 220 ALA B C 1
ATOM 4589 O O . ALA B 1 220 ? 9 -26.422 -11.062 1 98.69 220 ALA B O 1
ATOM 4590 N N . HIS B 1 221 ? 8.797 -24.781 -12.609 1 98.69 221 HIS B N 1
ATOM 4591 C CA . HIS B 1 221 ? 9.836 -23.828 -12.203 1 98.69 221 HIS B CA 1
ATOM 4592 C C . HIS B 1 221 ? 10.891 -24.516 -11.336 1 98.69 221 HIS B C 1
ATOM 4594 O O . HIS B 1 221 ? 11.039 -24.188 -10.156 1 98.69 221 HIS B O 1
ATOM 4600 N N . LEU B 1 222 ? 11.734 -25.297 -11.93 1 98.75 222 LEU B N 1
ATOM 4601 C CA . LEU B 1 222 ? 12.68 -26.234 -11.352 1 98.75 222 LEU B CA 1
ATOM 4602 C C . LEU B 1 222 ? 13.641 -25.547 -10.391 1 98.75 222 LEU B C 1
ATOM 4604 O O . LEU B 1 222 ? 14.078 -26.141 -9.406 1 98.75 222 LEU B O 1
ATOM 4608 N N . ASP B 1 223 ? 13.977 -24.375 -10.688 1 98.62 223 ASP B N 1
ATOM 4609 C CA . ASP B 1 223 ? 14.992 -23.688 -9.891 1 98.62 223 ASP B CA 1
ATOM 4610 C C . ASP B 1 223 ? 14.398 -22.5 -9.141 1 98.62 223 ASP B C 1
ATOM 4612 O O . ASP B 1 223 ? 15.047 -21.469 -8.992 1 98.62 223 ASP B O 1
ATOM 4616 N N . ASN B 1 224 ? 13.211 -22.688 -8.633 1 97.62 224 ASN B N 1
ATOM 4617 C CA . ASN B 1 224 ? 12.445 -21.672 -7.926 1 97.62 224 ASN B CA 1
ATOM 4618 C C . ASN B 1 224 ? 13.141 -21.25 -6.637 1 97.62 224 ASN B C 1
ATOM 4620 O O . ASN B 1 224 ? 12.844 -20.188 -6.09 1 97.62 224 ASN B O 1
ATOM 4624 N N . MET B 1 225 ? 14.117 -22 -6.207 1 97.88 225 MET B N 1
ATOM 4625 C CA . MET B 1 225 ? 14.828 -21.75 -4.961 1 97.88 225 MET B CA 1
ATOM 4626 C C . MET B 1 225 ? 15.57 -20.406 -5.02 1 97.88 225 MET B C 1
ATOM 4628 O O . MET B 1 225 ? 15.836 -19.797 -3.986 1 97.88 225 MET B O 1
ATOM 4632 N N . LYS B 1 226 ? 15.789 -19.891 -6.18 1 98.25 226 LYS B N 1
ATOM 4633 C CA . LYS B 1 226 ? 16.562 -18.672 -6.371 1 98.25 226 LYS B CA 1
ATOM 4634 C C . LYS B 1 226 ? 15.688 -17.438 -6.18 1 98.25 226 LYS B C 1
ATOM 4636 O O . LYS B 1 226 ? 16.125 -16.312 -6.43 1 98.25 226 LYS B O 1
ATOM 4641 N N . VAL B 1 227 ? 14.508 -17.531 -5.699 1 97.88 227 VAL B N 1
ATOM 4642 C CA . VAL B 1 227 ? 13.398 -16.578 -5.738 1 97.88 227 VAL B CA 1
ATOM 4643 C C . VAL B 1 227 ? 13.828 -15.266 -5.086 1 97.88 227 VAL B C 1
ATOM 4645 O O . VAL B 1 227 ? 13.5 -14.18 -5.578 1 97.88 227 VAL B O 1
ATOM 4648 N N . PHE B 1 228 ? 14.656 -15.258 -4.016 1 97.69 228 PHE B N 1
ATOM 4649 C CA . PHE B 1 228 ? 15.031 -14.047 -3.295 1 97.69 228 PHE B CA 1
ATOM 4650 C C . PHE B 1 228 ? 16.516 -13.75 -3.48 1 97.69 228 PHE B C 1
ATOM 4652 O O . PHE B 1 228 ? 17.125 -13.078 -2.646 1 97.69 228 PHE B O 1
ATOM 4659 N N . ASN B 1 229 ? 17.109 -14.383 -4.453 1 96.75 229 ASN B N 1
ATOM 4660 C CA . ASN B 1 229 ? 18.469 -14.102 -4.887 1 96.75 229 ASN B CA 1
ATOM 4661 C C . ASN B 1 229 ? 19.5 -14.742 -3.955 1 96.75 229 ASN B C 1
ATOM 4663 O O . ASN B 1 229 ? 20.688 -14.398 -4 1 96.75 229 ASN B O 1
ATOM 4667 N N . TYR B 1 230 ? 19.062 -15.562 -3.074 1 96.94 230 TYR B N 1
ATOM 4668 C CA . TYR B 1 230 ? 20 -16.391 -2.314 1 96.94 230 TYR B CA 1
ATOM 4669 C C . TYR B 1 230 ? 20.453 -17.578 -3.135 1 96.94 230 TYR B C 1
ATOM 4671 O O . TYR B 1 230 ? 19.828 -18.641 -3.111 1 96.94 230 TYR B O 1
ATOM 4679 N N . ARG B 1 231 ? 21.5 -17.422 -3.889 1 95.81 231 ARG B N 1
ATOM 4680 C CA . ARG B 1 231 ? 21.984 -18.453 -4.789 1 95.81 231 ARG B CA 1
ATOM 4681 C C . ARG B 1 231 ? 23.5 -18.547 -4.785 1 95.81 231 ARG B C 1
ATOM 4683 O O . ARG B 1 231 ? 24.188 -17.516 -4.848 1 95.81 231 ARG B O 1
ATOM 4690 N N . PRO B 1 232 ? 24.031 -19.766 -4.695 1 96.56 232 PRO B N 1
ATOM 4691 C CA . PRO B 1 232 ? 25.469 -19.906 -4.941 1 96.56 232 PRO B CA 1
ATOM 4692 C C . PRO B 1 232 ? 25.844 -19.594 -6.387 1 96.56 232 PRO B C 1
ATOM 4694 O O . PRO B 1 232 ? 24.984 -19.328 -7.215 1 96.56 232 PRO B O 1
ATOM 4697 N N . ASP B 1 233 ? 27.188 -19.531 -6.609 1 96.25 233 ASP B N 1
ATOM 4698 C CA . ASP B 1 233 ? 27.641 -19.422 -7.996 1 96.25 233 ASP B CA 1
ATOM 4699 C C . ASP B 1 233 ? 26.984 -20.484 -8.875 1 96.25 233 ASP B C 1
ATOM 4701 O O . ASP B 1 233 ? 27.094 -21.688 -8.586 1 96.25 233 ASP B O 1
ATOM 4705 N N . GLU B 1 234 ? 26.266 -20.062 -9.891 1 96.75 234 GLU B N 1
ATOM 4706 C CA . GLU B 1 234 ? 25.484 -20.984 -10.711 1 96.75 234 GLU B CA 1
ATOM 4707 C C . GLU B 1 234 ? 26.375 -22.031 -11.367 1 96.75 234 GLU B C 1
ATOM 4709 O O . GLU B 1 234 ? 25.953 -23.172 -11.578 1 96.75 234 GLU B O 1
ATOM 4714 N N . ALA B 1 235 ? 27.594 -21.641 -11.625 1 96.69 235 ALA B N 1
ATOM 4715 C CA . ALA B 1 235 ? 28.531 -22.594 -12.219 1 96.69 235 ALA B CA 1
ATOM 4716 C C . ALA B 1 235 ? 28.672 -23.828 -11.352 1 96.69 235 ALA B C 1
ATOM 4718 O O . ALA B 1 235 ? 28.875 -24.938 -11.867 1 96.69 235 ALA B O 1
ATOM 4719 N N . SER B 1 236 ? 28.562 -23.609 -10.102 1 97.5 236 SER B N 1
ATOM 4720 C CA . SER B 1 236 ? 28.719 -24.703 -9.164 1 97.5 236 SER B CA 1
ATOM 4721 C C . SER B 1 236 ? 27.469 -25.594 -9.133 1 97.5 236 SER B C 1
ATOM 4723 O O . SER B 1 236 ? 27.484 -26.672 -8.539 1 97.5 236 SER B O 1
ATOM 4725 N N . LEU B 1 237 ? 26.406 -25.219 -9.844 1 98.19 237 LEU B N 1
ATOM 4726 C CA . LEU B 1 237 ? 25.141 -25.953 -9.812 1 98.19 237 LEU B CA 1
ATOM 4727 C C . LEU B 1 237 ? 24.953 -26.781 -11.078 1 98.19 237 LEU B C 1
ATOM 4729 O O . LEU B 1 237 ? 24.016 -27.578 -11.18 1 98.19 237 LEU B O 1
ATOM 4733 N N . ILE B 1 238 ? 25.875 -26.703 -12.008 1 98.31 238 ILE B N 1
ATOM 4734 C CA . ILE B 1 238 ? 25.703 -27.266 -13.344 1 98.31 238 ILE B CA 1
ATOM 4735 C C . ILE B 1 238 ? 25.531 -28.781 -13.25 1 98.31 238 ILE B C 1
ATOM 4737 O O . ILE B 1 238 ? 24.703 -29.359 -13.945 1 98.31 238 ILE B O 1
ATOM 4741 N N . GLU B 1 239 ? 26.312 -29.375 -12.422 1 98.38 239 GLU B N 1
ATOM 4742 C CA . GLU B 1 239 ? 26.203 -30.828 -12.289 1 98.38 239 GLU B CA 1
ATOM 4743 C C . GLU B 1 239 ? 24.828 -31.219 -11.75 1 98.38 239 GLU B C 1
ATOM 4745 O O . GLU B 1 239 ? 24.266 -32.25 -12.148 1 98.38 239 GLU B O 1
ATOM 4750 N N . MET B 1 240 ? 24.297 -30.484 -10.805 1 98.62 240 MET B N 1
ATOM 4751 C CA . MET B 1 240 ? 22.953 -30.719 -10.297 1 98.62 240 MET B CA 1
ATOM 4752 C C . MET B 1 240 ? 21.922 -30.547 -11.398 1 98.62 240 MET B C 1
ATOM 4754 O O . MET B 1 240 ? 20.969 -31.328 -11.5 1 98.62 240 MET B O 1
ATOM 4758 N N . TYR B 1 241 ? 22.141 -29.5 -12.273 1 98.81 241 TYR B N 1
ATOM 4759 C CA . TYR B 1 241 ? 21.25 -29.281 -13.406 1 98.81 241 TYR B CA 1
ATOM 4760 C C . TYR B 1 241 ? 21.219 -30.5 -14.32 1 98.81 241 TYR B C 1
ATOM 4762 O O . TYR B 1 241 ? 20.141 -30.938 -14.734 1 98.81 241 TYR B O 1
ATOM 4770 N N . LYS B 1 242 ? 22.359 -31.031 -14.57 1 98.81 242 LYS B N 1
ATOM 4771 C CA . LYS B 1 242 ? 22.469 -32.188 -15.445 1 98.81 242 LYS B CA 1
ATOM 4772 C C . LYS B 1 242 ? 21.75 -33.406 -14.852 1 98.81 242 LYS B C 1
ATOM 4774 O O . LYS B 1 242 ? 21.062 -34.125 -15.57 1 98.81 242 LYS B O 1
ATOM 4779 N N . GLU B 1 243 ? 21.922 -33.562 -13.57 1 98.75 243 GLU B N 1
ATOM 4780 C CA . GLU B 1 243 ? 21.266 -34.688 -12.906 1 98.75 243 GLU B CA 1
ATOM 4781 C C . GLU B 1 243 ? 19.734 -34.562 -12.992 1 98.75 243 GLU B C 1
ATOM 4783 O O . GLU B 1 243 ? 19.047 -35.531 -13.281 1 98.75 243 GLU B O 1
ATOM 4788 N N . VAL B 1 244 ? 19.219 -33.375 -12.734 1 98.88 244 VAL B N 1
ATOM 4789 C CA . VAL B 1 244 ? 17.781 -33.125 -12.836 1 98.88 244 VAL B CA 1
ATOM 4790 C C . VAL B 1 244 ? 17.312 -33.406 -14.266 1 98.88 244 VAL B C 1
ATOM 4792 O O . VAL B 1 244 ? 16.312 -34.094 -14.461 1 98.88 244 VAL B O 1
ATOM 4795 N N . ALA B 1 245 ? 18.062 -32.906 -15.234 1 98.88 245 ALA B N 1
ATOM 4796 C CA . ALA B 1 245 ? 17.719 -33.094 -16.641 1 98.88 245 ALA B CA 1
ATOM 4797 C C . ALA B 1 245 ? 17.641 -34.594 -17 1 98.88 245 ALA B C 1
ATOM 4799 O O . ALA B 1 245 ? 16.688 -35.031 -17.641 1 98.88 245 ALA B O 1
ATOM 4800 N N . ARG B 1 246 ? 18.594 -35.312 -16.578 1 98.69 246 ARG B N 1
ATOM 4801 C CA . ARG B 1 246 ? 18.641 -36.719 -16.859 1 98.69 246 ARG B CA 1
ATOM 4802 C C . ARG B 1 246 ? 17.422 -37.438 -16.266 1 98.69 246 ARG B C 1
ATOM 4804 O O . ARG B 1 246 ? 16.828 -38.312 -16.922 1 98.69 246 ARG B O 1
ATOM 4811 N N . VAL B 1 247 ? 17.109 -37.094 -15.078 1 98.75 247 VAL B N 1
ATOM 4812 C CA . VAL B 1 247 ? 15.969 -37.719 -14.414 1 98.75 247 VAL B CA 1
ATOM 4813 C C . VAL B 1 247 ? 14.68 -37.375 -15.156 1 98.75 247 VAL B C 1
ATOM 4815 O O . VAL B 1 247 ? 13.82 -38.219 -15.367 1 98.75 247 VAL B O 1
ATOM 4818 N N . LEU B 1 248 ? 14.484 -36.125 -15.562 1 98.75 248 LEU B N 1
ATOM 4819 C CA . LEU B 1 248 ? 13.297 -35.719 -16.312 1 98.75 248 LEU B CA 1
ATOM 4820 C C . LEU B 1 248 ? 13.164 -36.531 -17.594 1 98.75 248 LEU B C 1
ATOM 4822 O O . LEU B 1 248 ? 12.078 -36.969 -17.938 1 98.75 248 LEU B O 1
ATOM 4826 N N . VAL B 1 249 ? 14.281 -36.719 -18.281 1 98.56 249 VAL B N 1
ATOM 4827 C CA . VAL B 1 249 ? 14.273 -37.469 -19.531 1 98.56 249 VAL B CA 1
ATOM 4828 C C . VAL B 1 249 ? 13.977 -38.938 -19.266 1 98.56 249 VAL B C 1
ATOM 4830 O O . VAL B 1 249 ? 13.141 -39.531 -19.953 1 98.56 249 VAL B O 1
ATOM 4833 N N . GLU B 1 250 ? 14.664 -39.469 -18.281 1 98.44 250 GLU B N 1
ATOM 4834 C CA . GLU B 1 250 ? 14.484 -40.875 -17.938 1 98.44 250 GLU B CA 1
ATOM 4835 C C . GLU B 1 250 ? 13.031 -41.156 -17.578 1 98.44 250 GLU B C 1
ATOM 4837 O O . GLU B 1 250 ? 12.5 -42.219 -17.938 1 98.44 250 GLU B O 1
ATOM 4842 N N . GLN B 1 251 ? 12.375 -40.281 -16.859 1 98.19 251 GLN B N 1
ATOM 4843 C CA . GLN B 1 251 ? 11 -40.469 -16.406 1 98.19 251 GLN B CA 1
ATOM 4844 C C . GLN B 1 251 ? 10 -39.938 -17.438 1 98.19 251 GLN B C 1
ATOM 4846 O O . GLN B 1 251 ? 8.789 -40 -17.234 1 98.19 251 GLN B O 1
ATOM 4851 N N . ASP B 1 252 ? 10.469 -39.375 -18.516 1 97.94 252 ASP B N 1
ATOM 4852 C CA . ASP B 1 252 ? 9.672 -38.781 -19.578 1 97.94 252 ASP B CA 1
ATOM 4853 C C . ASP B 1 252 ? 8.727 -37.719 -19.031 1 97.94 252 ASP B C 1
ATOM 4855 O O . ASP B 1 252 ? 7.527 -37.719 -19.312 1 97.94 252 ASP B O 1
ATOM 4859 N N . ILE B 1 253 ? 9.227 -36.875 -18.234 1 98.12 253 ILE B N 1
ATOM 4860 C CA . ILE B 1 253 ? 8.477 -35.781 -17.609 1 98.12 253 ILE B CA 1
ATOM 4861 C C . ILE B 1 253 ? 8.906 -34.469 -18.219 1 98.12 253 ILE B C 1
ATOM 4863 O O . ILE B 1 253 ? 10.094 -34.219 -18.422 1 98.12 253 ILE B O 1
ATOM 4867 N N . ALA B 1 254 ? 7.945 -33.625 -18.609 1 98.62 254 ALA B N 1
ATOM 4868 C CA . ALA B 1 254 ? 8.219 -32.312 -19.156 1 98.62 254 ALA B CA 1
ATOM 4869 C C . ALA B 1 254 ? 8.422 -31.281 -18.047 1 98.62 254 ALA B C 1
ATOM 4871 O O . ALA B 1 254 ? 8.273 -31.609 -16.875 1 98.62 254 ALA B O 1
ATOM 4872 N N . THR B 1 255 ? 8.883 -30.141 -18.391 1 98.81 255 THR B N 1
ATOM 4873 C CA . THR B 1 255 ? 8.883 -28.969 -17.516 1 98.81 255 THR B CA 1
ATOM 4874 C C . THR B 1 255 ? 8.375 -27.75 -18.281 1 98.81 255 THR B C 1
ATOM 4876 O O . THR B 1 255 ? 7.738 -27.875 -19.328 1 98.81 255 THR B O 1
ATOM 4879 N N . GLU B 1 256 ? 8.492 -26.562 -17.641 1 98.81 256 GLU B N 1
ATOM 4880 C CA . GLU B 1 256 ? 7.953 -25.344 -18.219 1 98.81 256 GLU B CA 1
ATOM 4881 C C . GLU B 1 256 ? 9.031 -24.266 -18.344 1 98.81 256 GLU B C 1
ATOM 4883 O O . GLU B 1 256 ? 10.078 -24.359 -17.703 1 98.81 256 GLU B O 1
ATOM 4888 N N . ILE B 1 257 ? 8.773 -23.391 -19.281 1 98.62 257 ILE B N 1
ATOM 4889 C CA . ILE B 1 257 ? 9.375 -22.062 -19.203 1 98.62 257 ILE B CA 1
ATOM 4890 C C . ILE B 1 257 ? 8.43 -21.109 -18.469 1 98.62 257 ILE B C 1
ATOM 4892 O O . ILE B 1 257 ? 7.328 -20.828 -18.953 1 98.62 257 ILE B O 1
ATOM 4896 N N . ASN B 1 258 ? 8.875 -20.672 -17.328 1 98.56 258 ASN B N 1
ATOM 4897 C CA . ASN B 1 258 ? 8.023 -19.906 -16.422 1 98.56 258 ASN B CA 1
ATOM 4898 C C . ASN B 1 258 ? 8.625 -18.547 -16.094 1 98.56 258 ASN B C 1
ATOM 4900 O O . ASN B 1 258 ? 9.664 -18.469 -15.438 1 98.56 258 ASN B O 1
ATOM 4904 N N . PRO B 1 259 ? 7.984 -17.484 -16.547 1 98.5 259 PRO B N 1
ATOM 4905 C CA . PRO B 1 259 ? 8.523 -16.156 -16.266 1 98.5 259 PRO B CA 1
ATOM 4906 C C . PRO B 1 259 ? 8.07 -15.609 -14.906 1 98.5 259 PRO B C 1
ATOM 4908 O O . PRO B 1 259 ? 8.336 -14.453 -14.586 1 98.5 259 PRO B O 1
ATOM 4911 N N . GLY B 1 260 ? 7.406 -16.375 -14.102 1 97.75 260 GLY B N 1
ATOM 4912 C CA . GLY B 1 260 ? 6.836 -15.906 -12.852 1 97.75 260 GLY B CA 1
ATOM 4913 C C . GLY B 1 260 ? 7.824 -15.148 -11.984 1 97.75 260 GLY B C 1
ATOM 4914 O O . GLY B 1 260 ? 7.551 -14.023 -11.562 1 97.75 260 GLY B O 1
ATOM 4915 N N . LEU B 1 261 ? 9.023 -15.695 -11.797 1 97.44 261 LEU B N 1
ATOM 4916 C CA . LEU B 1 261 ? 10.031 -15.047 -10.961 1 97.44 261 LEU B CA 1
ATOM 4917 C C . LEU B 1 261 ? 10.523 -13.758 -11.609 1 97.44 261 LEU B C 1
ATOM 4919 O O . LEU B 1 261 ? 10.922 -12.82 -10.914 1 97.44 261 LEU B O 1
ATOM 4923 N N . TYR B 1 262 ? 10.453 -13.742 -12.938 1 97.38 262 TYR B N 1
ATOM 4924 C CA . TYR B 1 262 ? 10.984 -12.594 -13.664 1 97.38 262 TYR B CA 1
ATOM 4925 C C . TYR B 1 262 ? 10.164 -11.344 -13.375 1 97.38 262 TYR B C 1
ATOM 4927 O O . TYR B 1 262 ? 10.727 -10.266 -13.141 1 97.38 262 TYR B O 1
ATOM 4935 N N . TYR B 1 263 ? 8.883 -11.445 -13.336 1 96.06 263 TYR B N 1
ATOM 4936 C CA . TYR B 1 263 ? 8.102 -10.211 -13.258 1 96.06 263 TYR B CA 1
ATOM 4937 C C . TYR B 1 263 ? 7.461 -10.062 -11.883 1 96.06 263 TYR B C 1
ATOM 4939 O O . TYR B 1 263 ? 6.922 -9 -11.555 1 96.06 263 TYR B O 1
ATOM 4947 N N . ARG B 1 264 ? 7.602 -11.016 -10.969 1 94 264 ARG B N 1
ATOM 4948 C CA . ARG B 1 264 ? 6.883 -10.914 -9.703 1 94 264 ARG B CA 1
ATOM 4949 C C . ARG B 1 264 ? 7.848 -10.898 -8.523 1 94 264 ARG B C 1
ATOM 4951 O O . ARG B 1 264 ? 7.465 -10.547 -7.406 1 94 264 ARG B O 1
ATOM 4958 N N . TYR B 1 265 ? 9.133 -11.344 -8.75 1 94.56 265 TYR B N 1
ATOM 4959 C CA . TYR B 1 265 ? 10.016 -11.508 -7.605 1 94.56 265 TYR B CA 1
ATOM 4960 C C . TYR B 1 265 ? 11.328 -10.758 -7.82 1 94.56 265 TYR B C 1
ATOM 4962 O O . TYR B 1 265 ? 11.633 -10.344 -8.938 1 94.56 265 TYR B O 1
ATOM 4970 N N . PRO B 1 266 ? 12.078 -10.555 -6.82 1 91 266 PRO B N 1
ATOM 4971 C CA . PRO B 1 266 ? 13.305 -9.75 -6.844 1 91 266 PRO B CA 1
ATOM 4972 C C . PRO B 1 266 ? 14.367 -10.32 -7.781 1 91 266 PRO B C 1
ATOM 4974 O O . PRO B 1 266 ? 15.172 -9.57 -8.336 1 91 266 PRO B O 1
ATOM 4977 N N . VAL B 1 267 ? 14.383 -11.594 -7.98 1 95.12 267 VAL B N 1
ATOM 4978 C CA . VAL B 1 267 ? 15.461 -12.242 -8.711 1 95.12 267 VAL B CA 1
ATOM 4979 C C . VAL B 1 267 ? 15.406 -11.828 -10.188 1 95.12 267 VAL B C 1
ATOM 4981 O O . VAL B 1 267 ? 16.422 -11.852 -10.883 1 95.12 267 VAL B O 1
ATOM 4984 N N . LYS B 1 268 ? 14.203 -11.492 -10.727 1 96.25 268 LYS B N 1
ATOM 4985 C CA . LYS B 1 268 ? 14.016 -11.016 -12.094 1 96.25 268 LYS B CA 1
AT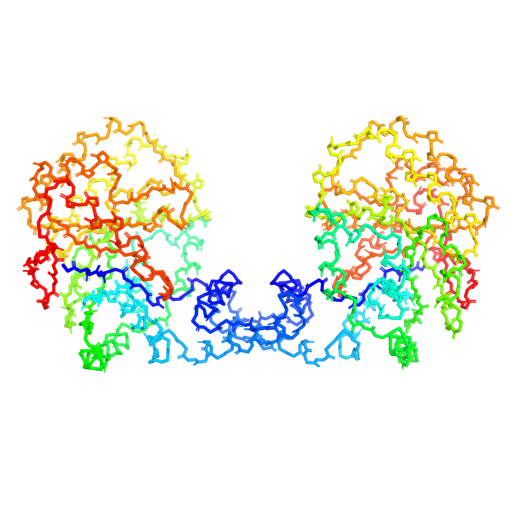OM 4986 C C . LYS B 1 268 ? 14.625 -11.984 -13.102 1 96.25 268 LYS B C 1
ATOM 4988 O O . LYS B 1 268 ? 15.328 -11.57 -14.023 1 96.25 268 LYS B O 1
ATOM 4993 N N . GLU B 1 269 ? 14.461 -13.227 -12.859 1 97.62 269 GLU B N 1
ATOM 4994 C CA . GLU B 1 269 ? 14.938 -14.289 -13.742 1 97.62 269 GLU B CA 1
ATOM 4995 C C . GLU B 1 269 ? 13.867 -15.352 -13.953 1 97.62 269 GLU B C 1
ATOM 4997 O O . GLU B 1 269 ? 13.156 -15.727 -13.016 1 97.62 269 GLU B O 1
ATOM 5002 N N . MET B 1 270 ? 13.734 -15.867 -15.188 1 98.06 270 MET B N 1
ATOM 5003 C CA . MET B 1 270 ? 12.766 -16.922 -15.469 1 98.06 270 MET B CA 1
ATOM 5004 C C . MET B 1 270 ? 13.234 -18.25 -14.891 1 98.06 270 MET B C 1
ATOM 5006 O O . MET B 1 270 ? 14.375 -18.375 -14.445 1 98.06 270 MET B O 1
ATOM 5010 N N . CYS B 1 271 ? 12.375 -19.172 -14.766 1 98.56 271 CYS B N 1
ATOM 5011 C CA . CYS B 1 271 ? 12.68 -20.578 -14.484 1 98.56 271 CYS B CA 1
ATOM 5012 C C . CYS B 1 271 ? 12.453 -21.438 -15.719 1 98.56 271 CYS B C 1
ATOM 5014 O O . CYS B 1 271 ? 11.367 -21.422 -16.297 1 98.56 271 CYS B O 1
ATOM 5016 N N . PRO B 1 272 ? 13.375 -22.203 -16.172 1 98.5 272 PRO B N 1
ATOM 5017 C CA . PRO B 1 272 ? 14.742 -22.281 -15.641 1 98.5 272 PRO B CA 1
ATOM 5018 C C . PRO B 1 272 ? 15.594 -21.078 -16.031 1 98.5 272 PRO B C 1
ATOM 5020 O O . PRO B 1 272 ? 15.211 -20.297 -16.906 1 98.5 272 PRO B O 1
ATOM 5023 N N . SER B 1 273 ? 16.703 -20.891 -15.289 1 98.19 273 SER B N 1
ATOM 5024 C CA . SER B 1 273 ? 17.688 -19.906 -15.734 1 98.19 273 SER B CA 1
ATOM 5025 C C . SER B 1 273 ? 18.188 -20.234 -17.141 1 98.19 273 SER B C 1
ATOM 5027 O O . SER B 1 273 ? 17.984 -21.344 -17.641 1 98.19 273 SER B O 1
ATOM 5029 N N . ALA B 1 274 ? 18.844 -19.25 -17.75 1 97.25 274 ALA B N 1
ATOM 5030 C CA . ALA B 1 274 ? 19.375 -19.469 -19.094 1 97.25 274 ALA B CA 1
ATOM 5031 C C . ALA B 1 274 ? 20.328 -20.641 -19.141 1 97.25 274 ALA B C 1
ATOM 5033 O O . ALA B 1 274 ? 20.266 -21.484 -20.047 1 97.25 274 ALA B O 1
ATOM 5034 N N . GLN B 1 275 ? 21.234 -20.734 -18.172 1 97.69 275 G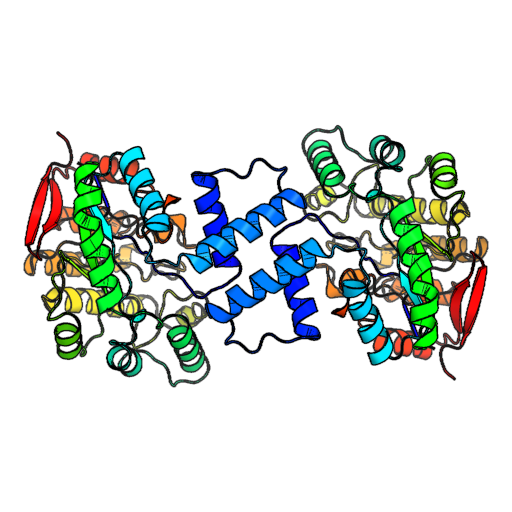LN B N 1
ATOM 5035 C CA . GLN B 1 275 ? 22.203 -21.828 -18.109 1 97.69 275 GLN B CA 1
ATOM 5036 C C . GLN B 1 275 ? 21.5 -23.156 -17.891 1 97.69 275 GLN B C 1
ATOM 5038 O O . GLN B 1 275 ? 21.844 -24.156 -18.531 1 97.69 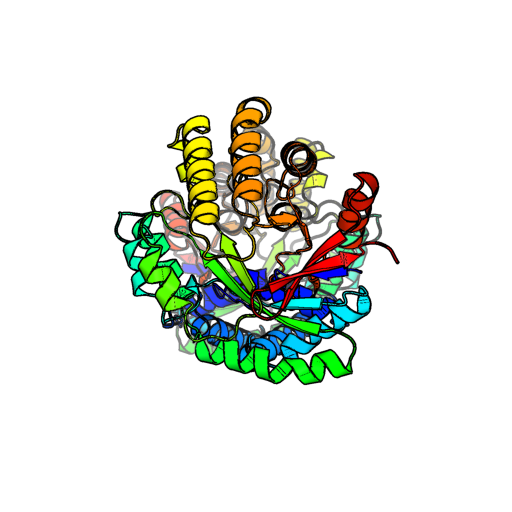275 GLN B O 1
ATOM 5043 N N . PHE B 1 276 ? 20.562 -23.203 -16.969 1 98.75 276 PHE B N 1
ATOM 5044 C CA . PHE B 1 276 ? 19.812 -24.422 -16.719 1 98.75 276 PHE B CA 1
ATOM 5045 C C . PHE B 1 276 ? 19.016 -24.844 -17.938 1 98.75 276 PHE B C 1
ATOM 5047 O O . PHE B 1 276 ? 18.922 -26.031 -18.25 1 98.75 276 PHE B O 1
ATOM 5054 N N . LEU B 1 277 ? 18.422 -23.875 -18.656 1 98.56 277 LEU B N 1
ATOM 5055 C CA . LEU B 1 277 ? 17.688 -24.156 -19.891 1 98.56 277 LEU B CA 1
ATOM 5056 C C . LEU B 1 277 ? 18.594 -24.828 -20.906 1 98.56 277 LEU B C 1
ATOM 5058 O O . LEU B 1 277 ? 18.188 -25.812 -21.547 1 98.56 277 LEU B O 1
ATOM 5062 N N . ASP B 1 278 ? 19.766 -24.312 -21.078 1 98.12 278 ASP B N 1
ATOM 5063 C CA . ASP B 1 278 ? 20.703 -24.906 -22.031 1 98.12 278 ASP B CA 1
ATOM 5064 C C . ASP B 1 278 ? 20.984 -26.375 -21.688 1 98.12 278 ASP B C 1
ATOM 5066 O O . ASP B 1 278 ? 21.031 -27.234 -22.578 1 98.12 278 ASP B O 1
ATOM 5070 N N . VAL B 1 279 ? 21.172 -26.594 -20.406 1 98.69 279 VAL B N 1
ATOM 5071 C CA . VAL B 1 279 ? 21.422 -27.953 -19.953 1 98.69 279 VAL B CA 1
ATOM 5072 C C . VAL B 1 279 ? 20.219 -28.844 -20.25 1 98.69 279 VAL B C 1
ATOM 5074 O O . VAL B 1 279 ? 20.359 -29.953 -20.766 1 98.69 279 VAL B O 1
ATOM 5077 N N . LEU B 1 280 ? 19.016 -28.375 -19.922 1 98.88 280 LEU B N 1
ATOM 5078 C CA . LEU B 1 280 ? 17.781 -29.125 -20.125 1 98.88 280 LEU B CA 1
ATOM 5079 C C . LEU B 1 280 ? 17.578 -29.453 -21.609 1 98.88 280 LEU B C 1
ATOM 5081 O O . LEU B 1 280 ? 17.234 -30.578 -21.953 1 98.88 280 LEU B O 1
ATOM 5085 N N . LEU B 1 281 ? 17.828 -28.5 -22.453 1 98.38 281 LEU B N 1
ATOM 5086 C CA . LEU B 1 281 ? 17.672 -28.672 -23.891 1 98.38 281 LEU B CA 1
ATOM 5087 C C . LEU B 1 281 ? 18.672 -29.703 -24.422 1 98.38 281 LEU B C 1
ATOM 5089 O O . LEU B 1 281 ? 18.328 -30.562 -25.219 1 98.38 281 LEU B O 1
ATOM 5093 N N . ALA B 1 282 ? 19.922 -29.547 -23.969 1 98 282 ALA B N 1
ATOM 5094 C CA . ALA B 1 282 ? 20.969 -30.438 -24.422 1 98 282 ALA B CA 1
ATOM 5095 C C . ALA B 1 282 ? 20.641 -31.891 -24.094 1 98 282 ALA B C 1
ATOM 5097 O O . ALA B 1 282 ? 20.984 -32.812 -24.844 1 98 282 ALA B O 1
ATOM 5098 N N . GLU B 1 283 ? 19.938 -32.125 -23 1 98.19 283 GLU B N 1
ATOM 5099 C CA . GLU B 1 283 ? 19.609 -33.469 -22.547 1 98.19 283 GLU B CA 1
ATOM 5100 C C . GLU B 1 283 ? 18.312 -33.969 -23.188 1 98.19 283 GLU B C 1
ATOM 5102 O O . GLU B 1 283 ? 17.969 -35.125 -23.094 1 98.19 283 GLU B O 1
ATOM 5107 N N . GLY B 1 284 ? 17.531 -33.062 -23.75 1 97.81 284 GLY B N 1
ATOM 5108 C CA . GLY B 1 284 ? 16.344 -33.469 -24.5 1 97.81 284 GLY B CA 1
ATOM 5109 C C . GLY B 1 284 ? 15.062 -33.344 -23.688 1 97.81 284 GLY B C 1
ATOM 5110 O O . GLY B 1 284 ? 14.078 -34 -23.984 1 97.81 284 GLY B O 1
ATOM 5111 N N . VAL B 1 285 ? 15.047 -32.562 -22.672 1 98.62 285 VAL B N 1
ATOM 5112 C CA . VAL B 1 285 ? 13.852 -32.344 -21.859 1 98.62 285 VAL B CA 1
ATOM 5113 C C . VAL B 1 285 ? 12.789 -31.609 -22.688 1 98.62 285 VAL B C 1
ATOM 5115 O O . VAL B 1 285 ? 13.117 -30.75 -23.5 1 98.62 285 VAL B O 1
ATOM 5118 N N . LYS B 1 286 ? 11.531 -32 -22.547 1 98.25 286 LYS B N 1
ATOM 5119 C CA . LYS B 1 286 ? 10.414 -31.359 -23.219 1 98.25 286 LYS B CA 1
ATOM 5120 C C . LYS B 1 286 ? 9.859 -30.203 -22.406 1 98.25 286 LYS B C 1
ATOM 5122 O O . LYS B 1 286 ? 9.898 -30.219 -21.172 1 98.25 286 LYS B O 1
ATOM 5127 N N . PHE B 1 287 ? 9.32 -29.219 -23.141 1 98.5 287 PHE B N 1
ATOM 5128 C CA . PHE B 1 287 ? 8.898 -28 -22.469 1 98.5 287 PHE B CA 1
ATOM 5129 C C . PHE B 1 287 ? 7.465 -27.641 -22.844 1 98.5 287 PHE B C 1
ATOM 5131 O O . PHE B 1 287 ? 7.023 -27.922 -23.953 1 98.5 287 PHE B O 1
ATOM 5138 N N . THR B 1 288 ? 6.75 -27.109 -21.938 1 98.44 288 THR B N 1
ATOM 5139 C CA . THR B 1 288 ? 5.555 -26.328 -22.234 1 98.44 288 THR B CA 1
ATOM 5140 C C . THR B 1 288 ? 5.777 -24.859 -21.875 1 98.44 288 THR B C 1
ATOM 5142 O O . THR B 1 288 ? 6.863 -24.469 -21.438 1 98.44 288 THR B O 1
ATOM 5145 N N . MET B 1 289 ? 4.801 -24 -22.203 1 97.94 289 MET B N 1
ATOM 5146 C CA . MET B 1 289 ? 4.891 -22.578 -21.922 1 97.94 289 MET B CA 1
ATOM 5147 C C . MET B 1 289 ? 3.881 -22.172 -20.844 1 97.94 289 MET B C 1
ATOM 5149 O O . MET B 1 289 ? 2.746 -22.656 -20.844 1 97.94 289 MET B O 1
ATOM 5153 N N . SER B 1 290 ? 4.332 -21.344 -19.953 1 97.88 290 SER B N 1
ATOM 5154 C CA . SER B 1 290 ? 3.535 -20.906 -18.812 1 97.88 290 SER B CA 1
ATOM 5155 C C . SER B 1 290 ? 3.721 -19.406 -18.562 1 97.88 290 SER B C 1
ATOM 5157 O O . SER B 1 290 ? 4.688 -18.812 -19.031 1 97.88 290 SER B O 1
ATOM 5159 N N . SER B 1 291 ? 2.754 -18.781 -17.906 1 98.25 291 SER B N 1
ATOM 5160 C CA . SER B 1 291 ? 2.955 -17.438 -17.391 1 98.25 291 SER B CA 1
ATOM 5161 C C . SER B 1 291 ? 3.027 -17.422 -15.867 1 98.25 291 SER B C 1
ATOM 5163 O O . SER B 1 291 ? 3.594 -16.5 -15.273 1 98.25 291 SER B O 1
ATOM 5165 N N . ASP B 1 292 ? 2.479 -18.5 -15.281 1 98.12 292 ASP B N 1
ATOM 5166 C CA . ASP B 1 292 ? 2.305 -18.547 -13.836 1 98.12 292 ASP B CA 1
ATOM 5167 C C . ASP B 1 292 ? 1.555 -17.312 -13.344 1 98.12 292 ASP B C 1
ATOM 5169 O O . ASP B 1 292 ? 1.918 -16.719 -12.32 1 98.12 292 ASP B O 1
ATOM 5173 N N . SER B 1 293 ? 0.609 -16.875 -14.156 1 97.5 293 SER B N 1
ATOM 5174 C CA . SER B 1 293 ? -0.162 -15.672 -13.859 1 97.5 293 SER B CA 1
ATOM 5175 C C . SER B 1 293 ? -1.169 -15.93 -12.742 1 97.5 293 SER B C 1
ATOM 5177 O O . SER B 1 293 ? -1.676 -17.047 -12.602 1 97.5 293 SER B O 1
ATOM 5179 N N . HIS B 1 294 ? -1.439 -14.875 -11.969 1 97.25 294 HIS B N 1
ATOM 5180 C CA . HIS B 1 294 ? -2.467 -14.906 -10.938 1 97.25 294 HIS B CA 1
ATOM 5181 C C . HIS B 1 294 ? -3.555 -13.875 -11.211 1 97.25 294 HIS B C 1
ATOM 5183 O O . HIS B 1 294 ? -4.52 -13.766 -10.445 1 97.25 294 HIS B O 1
ATOM 5189 N N . PHE B 1 295 ? -3.377 -13.141 -12.273 1 97.44 295 PHE B N 1
ATOM 5190 C CA . PHE B 1 295 ? -4.344 -12.156 -12.742 1 97.44 295 PHE B CA 1
ATOM 5191 C C . PHE B 1 295 ? -4.496 -12.234 -14.258 1 97.44 295 PHE B C 1
ATOM 5193 O O . PHE B 1 295 ? -3.564 -12.625 -14.961 1 97.44 295 PHE B O 1
ATOM 5200 N N . PRO B 1 296 ? -5.648 -11.859 -14.758 1 97.94 296 PRO B N 1
ATOM 5201 C CA . PRO B 1 296 ? -5.926 -12.078 -16.188 1 97.94 296 PRO B CA 1
ATOM 5202 C C . PRO B 1 296 ? -4.977 -11.297 -17.094 1 97.94 296 PRO B C 1
ATOM 5204 O O . PRO B 1 296 ? -4.594 -11.797 -18.156 1 97.94 296 PRO B O 1
ATOM 5207 N N . ASN B 1 297 ? -4.59 -10.086 -16.672 1 97.81 297 ASN B N 1
ATOM 5208 C CA . ASN B 1 297 ? -3.76 -9.258 -17.531 1 97.81 297 ASN B CA 1
ATOM 5209 C C . ASN B 1 297 ? -2.354 -9.828 -17.672 1 97.81 297 ASN B C 1
ATOM 5211 O O . ASN B 1 297 ? -1.598 -9.422 -18.562 1 97.81 297 ASN B O 1
ATOM 5215 N N . ASP B 1 298 ? -1.989 -10.82 -16.891 1 97.81 298 ASP B N 1
ATOM 5216 C CA . ASP B 1 298 ? -0.657 -11.414 -16.938 1 97.81 298 ASP B CA 1
ATOM 5217 C C . ASP B 1 298 ? -0.671 -12.734 -17.688 1 97.81 298 ASP B C 1
ATOM 5219 O O . ASP B 1 298 ? 0.375 -13.359 -17.891 1 97.81 298 ASP B O 1
ATOM 5223 N N . LEU B 1 299 ? -1.833 -13.242 -18.094 1 98.38 299 LEU B N 1
ATOM 5224 C CA . LEU B 1 299 ? -1.906 -14.438 -18.922 1 98.38 299 LEU B CA 1
ATOM 5225 C C . LEU B 1 299 ? -1.054 -14.281 -20.188 1 98.38 299 LEU B C 1
ATOM 5227 O O . LEU B 1 299 ? -1.127 -13.258 -20.859 1 98.38 299 LEU B O 1
ATOM 5231 N N . GLY B 1 300 ? -0.188 -15.227 -20.406 1 98.12 300 GLY B N 1
ATOM 5232 C CA . GLY B 1 300 ? 0.64 -15.219 -21.594 1 98.12 300 GLY B CA 1
ATOM 5233 C C . GLY B 1 300 ? 1.673 -14.109 -21.594 1 98.12 300 GLY B C 1
ATOM 5234 O O . GLY B 1 300 ? 2.193 -13.734 -22.656 1 98.12 300 GLY B O 1
ATOM 5235 N N . ILE B 1 301 ? 1.903 -13.562 -20.375 1 97.56 301 ILE B N 1
ATOM 5236 C CA . ILE B 1 301 ? 2.918 -12.523 -20.281 1 97.56 301 ILE B CA 1
ATOM 5237 C C . ILE B 1 301 ? 4.262 -13.062 -20.766 1 97.56 301 ILE B C 1
ATOM 5239 O O . ILE B 1 301 ? 4.68 -14.148 -20.375 1 97.56 301 ILE B O 1
ATOM 5243 N N . TYR B 1 302 ? 4.926 -12.523 -21.766 1 97.5 302 TYR B N 1
ATOM 5244 C CA . TYR B 1 302 ? 6.223 -12.844 -22.359 1 97.5 302 TYR B CA 1
ATOM 5245 C C . TYR B 1 302 ? 6.117 -14.055 -23.266 1 97.5 302 TYR B C 1
ATOM 5247 O O . TYR B 1 302 ? 7.117 -14.727 -23.547 1 97.5 302 TYR B O 1
ATOM 5255 N N . SER B 1 303 ? 4.855 -14.445 -23.656 1 97.5 303 SER B N 1
ATOM 5256 C CA . SER B 1 303 ? 4.672 -15.625 -24.5 1 97.5 303 SER B CA 1
ATOM 5257 C C . SER B 1 303 ? 5.426 -15.492 -25.812 1 97.5 303 SER B C 1
ATOM 5259 O O . SER B 1 303 ? 6.004 -16.469 -26.312 1 97.5 303 SER B O 1
ATOM 5261 N N . ASN B 1 304 ? 5.461 -14.266 -26.422 1 97.38 304 ASN B N 1
ATOM 5262 C CA . ASN B 1 304 ? 6.211 -14.039 -27.656 1 97.38 304 ASN B CA 1
ATOM 5263 C C . ASN B 1 304 ? 7.707 -14.227 -27.453 1 97.38 304 ASN B C 1
ATOM 5265 O O . ASN B 1 304 ? 8.367 -14.906 -28.234 1 97.38 304 ASN B O 1
ATOM 5269 N N . GLU B 1 305 ? 8.203 -13.633 -26.391 1 97.44 305 GLU B N 1
ATOM 5270 C CA . GLU B 1 305 ? 9.633 -13.711 -26.094 1 97.44 305 GLU B CA 1
ATOM 5271 C C . GLU B 1 305 ? 10.062 -15.148 -25.812 1 97.44 305 GLU B C 1
ATOM 5273 O O . GLU B 1 305 ? 11.117 -15.586 -26.266 1 97.44 305 GLU B O 1
ATOM 5278 N N . ILE B 1 306 ? 9.227 -15.859 -25.078 1 97.69 306 ILE B N 1
ATOM 5279 C CA . ILE B 1 306 ? 9.531 -17.234 -24.734 1 97.69 306 ILE B CA 1
ATOM 5280 C C . ILE B 1 306 ? 9.523 -18.109 -26 1 97.69 306 ILE B C 1
ATOM 5282 O O . ILE B 1 306 ? 10.438 -18.906 -26.203 1 97.69 306 ILE B O 1
ATOM 5286 N N . LYS B 1 307 ? 8.516 -17.953 -26.812 1 97.19 307 LYS B N 1
ATOM 5287 C CA . LYS B 1 307 ? 8.438 -18.703 -28.062 1 97.19 307 LYS B CA 1
ATOM 5288 C C . LYS B 1 307 ? 9.664 -18.453 -28.938 1 97.19 307 LYS B C 1
ATOM 5290 O O . LYS B 1 307 ? 10.289 -19.391 -29.438 1 97.19 307 LYS B O 1
ATOM 5295 N N . GLU B 1 308 ? 10 -17.172 -29.109 1 96.94 308 GLU B N 1
ATOM 5296 C CA . GLU B 1 308 ? 11.156 -16.812 -29.922 1 96.94 308 GLU B CA 1
ATOM 5297 C C . GLU B 1 308 ? 12.438 -17.438 -29.375 1 96.94 308 GLU B C 1
ATOM 5299 O O . GLU B 1 308 ? 13.258 -17.953 -30.125 1 96.94 308 GLU B O 1
ATOM 5304 N N . MET B 1 309 ? 12.555 -17.344 -28.078 1 97.06 309 MET B N 1
ATOM 5305 C CA . MET B 1 309 ? 13.734 -17.891 -27.422 1 97.06 309 MET B CA 1
ATOM 5306 C C . MET B 1 309 ? 13.836 -19.391 -27.656 1 97.06 309 MET B C 1
ATOM 5308 O O . MET B 1 309 ? 14.922 -19.906 -27.969 1 97.06 309 MET B O 1
ATOM 5312 N N . LEU B 1 310 ? 12.766 -20.125 -27.547 1 97.12 310 LEU B N 1
ATOM 5313 C CA . LEU B 1 310 ? 12.75 -21.578 -27.766 1 97.12 310 LEU B CA 1
ATOM 5314 C C . LEU B 1 310 ? 13.062 -21.906 -29.219 1 97.12 310 LEU B C 1
ATOM 5316 O O . LEU B 1 310 ? 13.867 -22.797 -29.484 1 97.12 310 LEU B O 1
ATOM 5320 N N . VAL B 1 311 ? 12.469 -21.172 -30.125 1 96.44 311 VAL B N 1
ATOM 5321 C CA . VAL B 1 311 ? 12.695 -21.406 -31.562 1 96.44 311 VAL B CA 1
ATOM 5322 C C . VAL B 1 311 ? 14.164 -21.188 -31.891 1 96.44 311 VAL B C 1
ATOM 5324 O O . VAL B 1 311 ? 14.781 -22 -32.594 1 96.44 311 VAL B O 1
ATOM 5327 N N . LYS B 1 312 ? 14.68 -20.156 -31.391 1 96.5 312 LYS B N 1
ATOM 5328 C CA . LYS B 1 312 ? 16.078 -19.812 -31.641 1 96.5 312 LYS B CA 1
ATOM 5329 C C . LYS B 1 312 ? 17.016 -20.906 -31.109 1 96.5 312 LYS B C 1
ATOM 5331 O O . LYS B 1 312 ? 18.109 -21.094 -31.625 1 96.5 312 LYS B O 1
ATOM 5336 N N . ARG B 1 313 ? 16.531 -21.625 -30.172 1 96 313 ARG B N 1
ATOM 5337 C CA . ARG B 1 313 ? 17.344 -22.672 -29.562 1 96 313 ARG B CA 1
ATOM 5338 C C . ARG B 1 313 ? 17.047 -24.031 -30.188 1 96 313 ARG B C 1
ATOM 5340 O O . ARG B 1 313 ? 17.469 -25.062 -29.656 1 96 313 ARG B O 1
ATOM 5347 N N . GLY B 1 314 ? 16.203 -24.031 -31.188 1 95.12 314 GLY B N 1
ATOM 5348 C CA . GLY B 1 314 ? 15.984 -25.234 -31.984 1 95.12 314 GLY B CA 1
ATOM 5349 C C . GLY B 1 314 ? 14.789 -26.047 -31.531 1 95.12 314 GLY B C 1
ATOM 5350 O O . GLY B 1 314 ? 14.586 -27.172 -31.984 1 95.12 314 GLY B O 1
ATOM 5351 N N . VAL B 1 315 ? 14.008 -25.531 -30.625 1 97 315 VAL B N 1
ATOM 5352 C CA . VAL B 1 315 ? 12.797 -26.234 -30.188 1 97 315 VAL B CA 1
ATOM 5353 C C . VAL B 1 315 ? 11.711 -26.094 -31.25 1 97 315 VAL B C 1
ATOM 5355 O O . VAL B 1 315 ? 11.422 -24.984 -31.703 1 97 315 VAL B O 1
ATOM 5358 N N . THR B 1 316 ? 11.094 -27.172 -31.609 1 96.56 316 THR B N 1
ATOM 5359 C CA . THR B 1 316 ? 10.133 -27.125 -32.688 1 96.56 316 THR B CA 1
ATOM 5360 C C . THR B 1 316 ? 8.734 -27.469 -32.219 1 96.56 316 THR B C 1
ATOM 5362 O O . THR B 1 316 ? 7.746 -27.203 -32.875 1 96.56 316 THR B O 1
ATOM 5365 N N . GLU B 1 317 ? 8.75 -28.156 -31.094 1 97.81 317 GLU B N 1
ATOM 5366 C CA . GLU B 1 317 ? 7.457 -28.578 -30.562 1 97.81 317 GLU B CA 1
ATOM 5367 C C . GLU B 1 317 ? 7.328 -28.219 -29.078 1 97.81 317 GLU B C 1
ATOM 5369 O O . GLU B 1 317 ? 8.336 -28.031 -28.391 1 97.81 317 GLU B O 1
ATOM 5374 N N . ILE B 1 318 ? 6.113 -28.125 -28.641 1 97.69 318 ILE B N 1
ATOM 5375 C CA . ILE B 1 318 ? 5.824 -27.844 -27.234 1 97.69 318 ILE B CA 1
ATOM 5376 C C . ILE B 1 318 ? 4.883 -28.891 -26.672 1 97.69 318 ILE B C 1
ATOM 5378 O O . ILE B 1 318 ? 4.074 -29.469 -27.406 1 97.69 318 ILE B O 1
ATOM 5382 N N . ALA B 1 319 ? 5.023 -29.141 -25.422 1 98.56 319 ALA B N 1
ATOM 5383 C CA . ALA B 1 319 ? 4.188 -30.125 -24.75 1 98.56 319 ALA B CA 1
ATOM 5384 C C . ALA B 1 319 ? 2.814 -29.547 -24.422 1 98.56 319 ALA B C 1
ATOM 5386 O O . ALA B 1 319 ? 2.711 -28.453 -23.875 1 98.56 319 ALA B O 1
ATOM 5387 N N . THR B 1 320 ? 1.795 -30.172 -24.781 1 98.62 320 THR B N 1
ATOM 5388 C CA . THR B 1 320 ? 0.417 -29.938 -24.375 1 98.62 320 THR B CA 1
ATOM 5389 C C . THR B 1 320 ? -0.171 -31.172 -23.703 1 98.62 320 THR B C 1
ATOM 5391 O O . THR B 1 320 ? 0.463 -32.219 -23.672 1 98.62 320 THR B O 1
ATOM 5394 N N . PHE B 1 321 ? -1.345 -31 -23.062 1 98.69 321 PHE B N 1
ATOM 5395 C CA . PHE B 1 321 ? -1.862 -32.125 -22.281 1 98.69 321 PHE B CA 1
ATOM 5396 C C . PHE B 1 321 ? -3.377 -32.219 -22.422 1 98.69 321 PHE B C 1
ATOM 5398 O O . PHE B 1 321 ? -4.07 -31.188 -22.453 1 98.69 321 PHE B O 1
ATOM 5405 N N . GLU B 1 322 ? -3.824 -33.375 -22.516 1 98.25 322 GLU B N 1
ATOM 5406 C CA . GLU B 1 322 ? -5.238 -33.75 -22.516 1 98.25 322 GLU B CA 1
ATOM 5407 C C . GLU B 1 322 ? -5.473 -35.062 -21.766 1 98.25 322 GLU B C 1
ATOM 5409 O O . GLU B 1 322 ? -4.887 -36.094 -22.109 1 98.25 322 GLU B O 1
ATOM 5414 N N . LYS B 1 323 ? -6.266 -35.062 -20.734 1 97.62 323 LYS B N 1
ATOM 5415 C CA . LYS B 1 323 ? -6.582 -36.219 -19.922 1 97.62 323 LYS B CA 1
ATOM 5416 C C . LYS B 1 323 ? -5.312 -36.938 -19.484 1 97.62 323 LYS B C 1
ATOM 5418 O O . LYS B 1 323 ? -5.195 -38.156 -19.641 1 97.62 323 LYS B O 1
ATOM 5423 N N . ARG B 1 324 ? -4.383 -36.25 -19.141 1 97.81 324 ARG B N 1
ATOM 5424 C CA . ARG B 1 324 ? -3.145 -36.75 -18.547 1 97.81 324 ARG B CA 1
ATOM 5425 C C . ARG B 1 324 ? -2.227 -37.344 -19.594 1 97.81 324 ARG B C 1
ATOM 5427 O O . ARG B 1 324 ? -1.291 -38.094 -19.25 1 97.81 324 ARG B O 1
ATOM 5434 N N . GLN B 1 325 ? -2.52 -37 -20.797 1 98.12 325 GLN B N 1
ATOM 5435 C CA . GLN B 1 325 ? -1.657 -37.438 -21.891 1 98.12 325 GLN B CA 1
ATOM 5436 C C . GLN B 1 325 ? -0.938 -36.25 -22.531 1 98.12 325 GLN B C 1
ATOM 5438 O O . GLN B 1 325 ? -1.568 -35.25 -22.891 1 98.12 325 GLN B O 1
ATOM 5443 N N . ARG B 1 326 ? 0.317 -36.438 -22.688 1 98.56 326 ARG B N 1
ATOM 5444 C CA . ARG B 1 326 ? 1.099 -35.406 -23.344 1 98.56 326 ARG B CA 1
ATOM 5445 C C . ARG B 1 326 ? 0.959 -35.469 -24.859 1 98.56 326 ARG B C 1
ATOM 5447 O O . ARG B 1 326 ? 1.065 -36.562 -25.438 1 98.56 326 ARG B O 1
ATOM 5454 N N . ILE B 1 327 ? 0.661 -34.406 -25.453 1 98.38 327 ILE B N 1
ATOM 5455 C CA . ILE B 1 327 ? 0.6 -34.281 -26.906 1 98.38 327 ILE B CA 1
ATOM 5456 C C . ILE B 1 327 ? 1.554 -33.156 -27.359 1 98.38 327 ILE B C 1
ATOM 5458 O O . ILE B 1 327 ? 1.397 -32 -26.969 1 98.38 327 ILE B O 1
ATOM 5462 N N . MET B 1 328 ? 2.553 -33.594 -28.172 1 98.25 328 MET B N 1
ATOM 5463 C CA . MET B 1 328 ? 3.475 -32.594 -28.703 1 98.25 328 MET B CA 1
ATOM 5464 C C . MET B 1 328 ? 2.861 -31.859 -29.891 1 98.25 328 MET B C 1
ATOM 5466 O O . MET B 1 328 ? 2.289 -32.5 -30.781 1 98.25 328 MET B O 1
ATOM 5470 N N . LYS B 1 329 ? 2.932 -30.562 -29.844 1 97.75 329 LYS B N 1
ATOM 5471 C CA . LYS B 1 329 ? 2.404 -29.734 -30.938 1 97.75 329 LYS B CA 1
ATOM 5472 C C . LYS B 1 329 ? 3.467 -28.781 -31.469 1 97.75 329 LYS B C 1
ATOM 5474 O O . LYS B 1 329 ? 4.344 -28.344 -30.719 1 97.75 329 LYS B O 1
ATOM 5479 N N . PRO B 1 330 ? 3.336 -28.422 -32.75 1 96.75 330 PRO B N 1
ATOM 5480 C CA . PRO B 1 330 ? 4.352 -27.531 -33.344 1 96.75 330 PRO B CA 1
ATOM 5481 C C . PRO B 1 330 ? 4.32 -26.125 -32.75 1 96.75 330 PRO B C 1
ATOM 5483 O O . PRO B 1 330 ? 3.244 -25.594 -32.469 1 96.75 330 PRO B O 1
ATOM 5486 N N . LEU B 1 331 ? 5.535 -25.625 -32.531 1 94.5 331 LEU B N 1
ATOM 5487 C CA . LEU B 1 331 ? 5.68 -24.25 -32.062 1 94.5 331 LEU B CA 1
ATOM 5488 C C . LEU B 1 331 ? 5.473 -23.25 -33.188 1 94.5 331 LEU B C 1
ATOM 5490 O O . LEU B 1 331 ? 4.996 -22.141 -32.969 1 94.5 331 LEU B O 1
ATOM 5494 N N . VAL B 1 332 ? 5.98 -23.547 -34.375 1 85.81 332 VAL B N 1
ATOM 5495 C CA . VAL B 1 332 ? 5.859 -22.703 -35.562 1 85.81 332 VAL B CA 1
ATOM 5496 C C . VAL B 1 332 ? 5.012 -23.406 -36.625 1 85.81 332 VAL B C 1
ATOM 5498 O O . VAL B 1 332 ? 5.121 -24.609 -36.812 1 85.81 332 VAL B O 1
ATOM 5501 N N . ASP B 1 333 ? 3.939 -22.812 -37.219 1 65.81 333 ASP B N 1
ATOM 5502 C CA . ASP B 1 333 ? 3.221 -23.375 -38.344 1 65.81 333 ASP B CA 1
ATOM 5503 C C . ASP B 1 333 ? 4.148 -23.562 -39.562 1 65.81 333 ASP B C 1
ATOM 5505 O O . ASP B 1 333 ? 5.094 -22.797 -39.75 1 65.81 333 ASP B O 1
#

Nearest PDB structures (foldseek):
  2yxo-assembly1_B  TM=8.808E-01  e=5.862E-21  Thermus thermophilus
  4gyf-assembly1_A  TM=8.207E-01  e=7.382E-11  Lactococcus lactis subsp. lactis Il1403
  3dcp-assembly2_B  TM=8.295E-01  e=3.048E-10  Listeria monocytogenes serotype 4b str. H7858
  6jmn-assembly1_A  TM=3.033E-01  e=5.394E+00  Ostrinia furnacalis
  2yxo-assembly1_B  TM=8.808E-01  e=7.154E-21  Thermus thermophilus